Protein AF-0000000084999325 (afdb_homodimer)

Radius of gyration: 23.34 Å; Cα contacts (8 Å, |Δi|>4): 668; chains: 2; bounding box: 47×66×51 Å

Secondary structure (DSSP, 8-state):
-EEEEE-TT-HHHHHHHHHHHHTT--EEEEE--TTTSHHHHHHHHS--SS-EEEETTEEEESHHHHHHHHHTS--SSPSS-SSHHHHHHHHHHHHHIIIIIHHHHHHHHHHHHHH-HHHHHHHHGGG--GGGHHHHTTHHHHHHHHHTTT--HHHHHHHHHHHHHHHHHHHH-SSSSTTS--HHHHHHHHHGGGTB--GGG-TTTTT-B-HHHHT-GGGHHHHHHHHHHHHHTT-----/-EEEEE-TT-HHHHHHHHHHHHTT--EEEEE--TTTSHHHHHHHHS--SS-EEEETTEEEESHHHHHHHHHTS--SSPSS-SSHHHHHHHHHHHHHIIIIIHHHHHHHHHHHHHH-HHHHHHHHGGG--GGGHHHHHTHHHHHHHHHTTT--HHHHHHHHHHHHHHHHHHHH-SSSSTTS--HHHHHHHHHGGGTB--GGG-TTTTT-B-HHHHT-GGGHHHHHHHHHHHHHTT-----

InterPro domains:
  IPR004045 Glutathione S-transferase, N-terminal [PF13417] (4-74)
  IPR004045 Glutathione S-transferase, N-terminal [PS50404] (1-78)
  IPR036249 Thioredoxin-like superfamily [SSF52833] (1-101)
  IPR036282 Glutathione S-transferase, C-terminal domain superfamily [SSF47616] (79-231)
  IPR040079 Glutathione transferase family [SFLDS00019] (2-194)
  IPR050983 Glutathione S-transferase Omega/HSP26 [PTHR43968] (2-96)

Organism: Prochlorococcus marinus (strain NATL2A) (NCBI:txid59920)

Structure (mmCIF, N/CA/C/O backbone):
data_AF-0000000084999325-model_v1
#
loop_
_entity.id
_entity.type
_entity.pdbx_description
1 polymer 'Glutathione S-transferase zeta class'
#
loop_
_atom_site.group_PDB
_atom_site.id
_atom_site.type_symbol
_atom_site.label_atom_id
_atom_site.label_alt_id
_atom_site.label_comp_id
_atom_site.label_asym_id
_atom_site.label_entity_id
_atom_site.label_seq_id
_atom_site.pdbx_PDB_ins_code
_atom_site.Cartn_x
_atom_site.Cartn_y
_atom_site.Cartn_z
_atom_site.occupancy
_atom_site.B_iso_or_equiv
_atom_site.auth_seq_id
_atom_site.auth_comp_id
_atom_site.auth_asym_id
_atom_site.auth_atom_id
_atom_site.pdbx_PDB_model_num
ATOM 1 N N . MET A 1 1 ? -4.566 33.5 -5.879 1 88.25 1 MET A N 1
ATOM 2 C CA . MET A 1 1 ? -4.066 33.125 -4.555 1 88.25 1 MET A CA 1
ATOM 3 C C . MET A 1 1 ? -4.48 31.703 -4.188 1 88.25 1 MET A C 1
ATOM 5 O O . MET A 1 1 ? -5.59 31.266 -4.508 1 88.25 1 MET A O 1
ATOM 9 N N . LEU A 1 2 ? -3.613 30.875 -3.66 1 95.25 2 LEU A N 1
ATOM 10 C CA . LEU A 1 2 ? -3.902 29.5 -3.289 1 95.25 2 LEU A CA 1
ATOM 11 C C . LEU A 1 2 ? -4.738 29.438 -2.014 1 95.25 2 LEU A C 1
ATOM 13 O O . LEU A 1 2 ? -4.453 30.156 -1.049 1 95.25 2 LEU A O 1
ATOM 17 N N . GLU A 1 3 ? -5.828 28.688 -2.127 1 95.56 3 GLU A N 1
ATOM 18 C CA . GLU A 1 3 ? -6.688 28.469 -0.968 1 95.56 3 GLU A CA 1
ATOM 19 C C . GLU A 1 3 ? -6.848 26.969 -0.689 1 95.56 3 GLU A C 1
ATOM 21 O O . GLU A 1 3 ? -7.262 26.219 -1.568 1 95.56 3 GLU A O 1
ATOM 26 N N . LEU A 1 4 ? -6.516 26.578 0.531 1 95.81 4 LEU A N 1
ATOM 27 C CA . LEU A 1 4 ? -6.57 25.172 0.913 1 95.81 4 LEU A CA 1
ATOM 28 C C . LEU A 1 4 ? -7.719 24.922 1.881 1 95.81 4 LEU A C 1
ATOM 30 O O . LEU A 1 4 ? -7.73 25.453 2.992 1 95.81 4 LEU A O 1
ATOM 34 N N . HIS A 1 5 ? -8.734 24.219 1.47 1 93.38 5 HIS A N 1
ATOM 35 C CA . HIS A 1 5 ? -9.766 23.703 2.355 1 93.38 5 HIS A CA 1
ATOM 36 C C . HIS A 1 5 ? -9.312 22.406 3.035 1 93.38 5 HIS A C 1
ATOM 38 O O . HIS A 1 5 ? -8.984 21.438 2.361 1 93.38 5 HIS A O 1
ATOM 44 N N . GLN A 1 6 ? -9.297 22.453 4.383 1 93 6 GLN A N 1
ATOM 45 C CA . GLN A 1 6 ? -8.648 21.359 5.086 1 93 6 GLN A CA 1
ATOM 46 C C . GLN A 1 6 ? -9.297 21.109 6.441 1 93 6 GLN A C 1
ATOM 48 O O . GLN A 1 6 ? -10.125 21.906 6.895 1 93 6 GLN A O 1
ATOM 53 N N . PHE A 1 7 ? -9.039 19.953 6.945 1 90.5 7 PHE A N 1
ATOM 54 C CA . PHE A 1 7 ? -9.164 19.641 8.367 1 90.5 7 PHE A CA 1
ATOM 55 C C . PHE A 1 7 ? -7.789 19.547 9.023 1 90.5 7 PHE A C 1
ATOM 57 O O . PHE A 1 7 ? -6.957 18.734 8.625 1 90.5 7 PHE A O 1
ATOM 64 N N . ARG A 1 8 ? -7.562 20.312 9.992 1 89.69 8 ARG A N 1
ATOM 65 C CA . ARG A 1 8 ? -6.242 20.562 10.57 1 89.69 8 ARG A CA 1
ATOM 66 C C . ARG A 1 8 ? -5.551 19.25 10.938 1 89.69 8 ARG A C 1
ATOM 68 O O . ARG A 1 8 ? -4.336 19.125 10.766 1 89.69 8 ARG A O 1
ATOM 75 N N . HIS A 1 9 ? -6.312 18.297 11.383 1 92.25 9 HIS A N 1
ATOM 76 C CA . HIS A 1 9 ? -5.684 17.109 11.961 1 92.25 9 HIS A CA 1
ATOM 77 C C . HIS A 1 9 ? -5.727 15.938 10.992 1 92.25 9 HIS A C 1
ATOM 79 O O . HIS A 1 9 ? -5.414 14.805 11.367 1 92.25 9 HIS A O 1
ATOM 85 N N . SER A 1 10 ? -6.105 16.219 9.758 1 93.94 10 SER A N 1
ATOM 86 C CA . SER A 1 10 ? -6.043 15.227 8.695 1 93.94 10 SER A CA 1
ATOM 87 C C . SER A 1 10 ? -4.617 15.047 8.188 1 93.94 10 SER A C 1
ATOM 89 O O . SER A 1 10 ? -3.982 16.016 7.75 1 93.94 10 SER A O 1
ATOM 91 N N . PRO A 1 11 ? -4.109 13.812 8.172 1 97.31 11 PRO A N 1
ATOM 92 C CA . PRO A 1 11 ? -2.768 13.57 7.641 1 97.31 11 PRO A CA 1
ATOM 93 C C . PRO A 1 11 ? -2.645 13.945 6.164 1 97.31 11 PRO A C 1
ATOM 95 O O . PRO A 1 11 ? -1.581 14.383 5.723 1 97.31 11 PRO A O 1
ATOM 98 N N . TYR A 1 12 ? -3.713 13.766 5.398 1 97.75 12 TYR A N 1
ATOM 99 C CA . TYR A 1 12 ? -3.691 14.125 3.984 1 97.75 12 TYR A CA 1
ATOM 100 C C . TYR A 1 12 ? -3.568 15.633 3.811 1 97.75 12 TYR A C 1
ATOM 102 O O . TYR A 1 12 ? -2.893 16.109 2.893 1 97.75 12 TYR A O 1
ATOM 110 N N . CYS A 1 13 ? -4.238 16.375 4.648 1 96.69 13 CYS A N 1
ATOM 111 C CA . CYS A 1 13 ? -4.125 17.828 4.621 1 96.69 13 CYS A CA 1
ATOM 112 C C . CYS A 1 13 ? -2.74 18.266 5.07 1 96.69 13 CYS A C 1
ATOM 114 O O . CYS A 1 13 ? -2.168 19.203 4.496 1 96.69 13 CYS A O 1
ATOM 116 N N . LEU A 1 14 ? -2.234 17.594 6.117 1 97.31 14 LEU A N 1
ATOM 117 C CA . LEU A 1 14 ? -0.878 17.891 6.562 1 97.31 14 LEU A CA 1
ATOM 118 C C . LEU A 1 14 ? 0.13 17.641 5.449 1 97.31 14 LEU A C 1
ATOM 120 O O . LEU A 1 14 ? 1.071 18.422 5.27 1 97.31 14 LEU A O 1
ATOM 124 N N . LYS A 1 15 ? -0.04 16.562 4.695 1 98.31 15 LYS A N 1
ATOM 125 C CA . LYS A 1 15 ? 0.802 16.25 3.547 1 98.31 15 LYS A CA 1
ATOM 126 C C . LYS A 1 15 ? 0.862 17.406 2.566 1 98.31 15 LYS A C 1
ATOM 128 O O . LYS A 1 15 ? 1.944 17.797 2.117 1 98.31 15 LYS A O 1
ATOM 133 N N . VAL A 1 16 ? -0.258 18.016 2.273 1 98.12 16 VAL A N 1
ATOM 134 C CA . VAL A 1 16 ? -0.324 19.141 1.337 1 98.12 16 VAL A CA 1
ATOM 135 C C . VAL A 1 16 ? 0.331 20.375 1.955 1 98.12 16 VAL A C 1
ATOM 137 O O . VAL A 1 16 ? 1.076 21.094 1.283 1 98.12 16 VAL A O 1
ATOM 140 N N . ARG A 1 17 ? 0.082 20.609 3.246 1 97.38 17 ARG A N 1
ATOM 141 C CA . ARG A 1 17 ? 0.705 21.75 3.91 1 97.38 17 ARG A CA 1
ATOM 142 C C . ARG A 1 17 ? 2.225 21.641 3.895 1 97.38 17 ARG A C 1
ATOM 144 O O . ARG A 1 17 ? 2.928 22.625 3.689 1 97.38 17 ARG A O 1
ATOM 151 N N . MET A 1 18 ? 2.711 20.453 4.129 1 97.38 18 MET A N 1
ATOM 152 C CA . MET A 1 18 ? 4.156 20.234 4.105 1 97.38 18 MET A CA 1
ATOM 153 C C . MET A 1 18 ? 4.723 20.5 2.715 1 97.38 18 MET A C 1
ATOM 155 O O . MET A 1 18 ? 5.797 21.094 2.58 1 97.38 18 MET A O 1
ATOM 159 N N . ALA A 1 19 ? 4 20.047 1.684 1 97.44 19 ALA A N 1
ATOM 160 C CA . ALA A 1 19 ? 4.441 20.297 0.313 1 97.44 19 ALA A CA 1
ATOM 161 C C . ALA A 1 19 ? 4.457 21.781 -0.004 1 97.44 19 ALA A C 1
ATOM 163 O O . ALA A 1 19 ? 5.398 22.281 -0.621 1 97.44 19 ALA A O 1
ATOM 164 N N . LEU A 1 20 ? 3.389 22.484 0.401 1 96.88 20 LEU A N 1
ATOM 165 C CA . LEU A 1 20 ? 3.311 23.938 0.195 1 96.88 20 LEU A CA 1
ATOM 166 C C . LEU A 1 20 ? 4.465 24.641 0.891 1 96.88 20 LEU A C 1
ATOM 168 O O . LEU A 1 20 ? 5.07 25.547 0.323 1 96.88 20 LEU A O 1
ATOM 172 N N . ALA A 1 21 ? 4.75 24.203 2.086 1 96.31 21 ALA A N 1
ATOM 173 C CA . ALA A 1 21 ? 5.859 24.781 2.846 1 96.31 21 ALA A CA 1
ATOM 174 C C . ALA A 1 21 ? 7.195 24.516 2.154 1 96.31 21 ALA A C 1
ATOM 176 O O . ALA A 1 21 ? 8.039 25.406 2.055 1 96.31 21 ALA A O 1
ATOM 177 N N . ALA A 1 22 ? 7.402 23.297 1.707 1 95.88 22 ALA A N 1
ATOM 178 C CA . ALA A 1 22 ? 8.641 22.938 1.023 1 95.88 22 ALA A CA 1
ATOM 179 C C . ALA A 1 22 ? 8.875 23.812 -0.199 1 95.88 22 ALA A C 1
ATOM 181 O O . ALA A 1 22 ? 10.016 24.172 -0.507 1 95.88 22 ALA A O 1
ATOM 182 N N . LYS A 1 23 ? 7.762 24.172 -0.793 1 94.62 23 LYS A N 1
ATOM 183 C CA . LYS A 1 23 ? 7.855 24.969 -2.018 1 94.62 23 LYS A CA 1
ATOM 184 C C . LYS A 1 23 ? 7.77 26.453 -1.714 1 94.62 23 LYS A C 1
ATOM 186 O O . LYS A 1 23 ? 7.816 27.281 -2.627 1 94.62 23 LYS A O 1
ATOM 191 N N . LYS A 1 24 ? 7.559 26.797 -0.474 1 93.69 24 LYS A N 1
ATOM 192 C CA . LYS A 1 24 ? 7.496 28.188 -0.009 1 93.69 24 LYS A CA 1
ATOM 193 C C . LYS A 1 24 ? 6.379 28.953 -0.708 1 93.69 24 LYS A C 1
ATOM 195 O O . LYS A 1 24 ? 6.578 30.078 -1.154 1 93.69 24 LYS A O 1
ATOM 200 N N . LEU A 1 25 ? 5.289 28.312 -0.856 1 94.31 25 LEU A N 1
ATOM 201 C CA . LEU A 1 25 ? 4.125 28.938 -1.479 1 94.31 25 LEU A CA 1
ATOM 202 C C . LEU A 1 25 ? 3.18 29.484 -0.421 1 94.31 25 LEU A C 1
ATOM 204 O O . LEU A 1 25 ? 2.863 28.812 0.558 1 94.31 25 LEU A O 1
ATOM 208 N N . ALA A 1 26 ? 2.805 30.688 -0.612 1 94.38 26 ALA A N 1
ATOM 209 C CA . ALA A 1 26 ? 1.811 31.281 0.274 1 94.38 26 ALA A CA 1
ATOM 210 C C . ALA A 1 26 ? 0.408 30.781 -0.048 1 94.38 26 ALA A C 1
ATOM 212 O O . ALA A 1 26 ? 0.067 30.578 -1.216 1 94.38 26 ALA A O 1
ATOM 213 N N . TYR A 1 27 ? -0.374 30.578 0.972 1 95.81 27 TYR A N 1
ATOM 214 C CA . TYR A 1 27 ? -1.75 30.141 0.791 1 95.81 27 TYR A CA 1
ATOM 215 C C . TYR A 1 27 ? -2.611 30.516 1.987 1 95.81 27 TYR A C 1
ATOM 217 O O . TYR A 1 27 ? -2.092 30.812 3.068 1 95.81 27 TYR A O 1
ATOM 225 N N . ARG A 1 28 ? -3.891 30.578 1.754 1 95.5 28 ARG A N 1
ATOM 226 C CA . ARG A 1 28 ? -4.867 30.734 2.828 1 95.5 28 ARG A CA 1
ATOM 227 C C . ARG A 1 28 ? -5.559 29.422 3.145 1 95.5 28 ARG A C 1
ATOM 229 O O . ARG A 1 28 ? -5.754 28.578 2.258 1 95.5 28 ARG A O 1
ATOM 236 N N . THR A 1 29 ? -5.945 29.219 4.453 1 93.56 29 THR A N 1
ATOM 237 C CA . THR A 1 29 ? -6.613 27.984 4.855 1 93.56 29 THR A CA 1
ATOM 238 C C . THR A 1 29 ? -8.078 28.25 5.18 1 93.56 29 THR A C 1
ATOM 240 O O . THR A 1 29 ? -8.43 29.312 5.688 1 93.56 29 THR A O 1
ATOM 243 N N . VAL A 1 30 ? -8.883 27.391 4.777 1 90.31 30 VAL A N 1
ATOM 244 C CA . VAL A 1 30 ? -10.266 27.312 5.219 1 90.31 30 VAL A CA 1
ATOM 245 C C . VAL A 1 30 ? -10.492 26 5.965 1 90.31 30 VAL A C 1
ATOM 247 O O . VAL A 1 30 ? -10.438 24.922 5.367 1 90.31 30 VAL A O 1
ATOM 250 N N . GLU A 1 31 ? -10.742 26.094 7.25 1 89.56 31 GLU A N 1
ATOM 251 C CA . GLU A 1 31 ? -10.914 24.906 8.078 1 89.56 31 GLU A CA 1
ATOM 252 C C . GLU A 1 31 ? -12.328 24.344 7.93 1 89.56 31 GLU A C 1
ATOM 254 O O . GLU A 1 31 ? -13.312 25.078 8.039 1 89.56 31 GLU A O 1
ATOM 259 N N . ILE A 1 32 ? -12.32 23.094 7.648 1 83.75 32 ILE A N 1
ATOM 260 C CA . ILE A 1 32 ? -13.586 22.391 7.523 1 83.75 32 ILE A CA 1
ATOM 261 C C . ILE A 1 32 ? -13.633 21.234 8.523 1 83.75 32 ILE A C 1
ATOM 263 O O . ILE A 1 32 ? -12.82 20.312 8.445 1 83.75 32 ILE A O 1
ATOM 267 N N . THR A 1 33 ? -14.539 21.297 9.484 1 76.31 33 THR A N 1
ATOM 268 C CA . THR A 1 33 ? -14.688 20.219 10.453 1 76.31 33 THR A CA 1
ATOM 269 C C . THR A 1 33 ? -15.469 19.062 9.852 1 76.31 33 THR A C 1
ATOM 271 O O . THR A 1 33 ? -16.531 19.266 9.266 1 76.31 33 THR A O 1
ATOM 274 N N . PRO A 1 34 ? -14.859 17.922 10.094 1 71.56 34 PRO A N 1
ATOM 275 C CA . PRO A 1 34 ? -15.57 16.766 9.531 1 71.56 34 PRO A CA 1
ATOM 276 C C . PRO A 1 34 ? -16.984 16.625 10.086 1 71.56 34 PRO A C 1
ATOM 278 O O . PRO A 1 34 ? -17.25 17.016 11.219 1 71.56 34 PRO A O 1
ATOM 281 N N . ALA A 1 35 ? -17.938 15.984 9.344 1 62.38 35 ALA A N 1
ATOM 282 C CA . ALA A 1 35 ? -19.344 15.75 9.633 1 62.38 35 ALA A CA 1
ATOM 283 C C . ALA A 1 35 ? -20.172 17.016 9.422 1 62.38 35 ALA A C 1
ATOM 285 O O . ALA A 1 35 ? -21.188 17 8.727 1 62.38 35 ALA A O 1
ATOM 286 N N . VAL A 1 36 ? -19.75 18.156 10.039 1 56.94 36 VAL A N 1
ATOM 287 C CA . VAL A 1 36 ? -20.516 19.406 9.906 1 56.94 36 VAL A CA 1
ATOM 288 C C . VAL A 1 36 ? -20.172 20.078 8.578 1 56.94 36 VAL A C 1
ATOM 290 O O . VAL A 1 36 ? -21.062 20.516 7.848 1 56.94 36 VAL A O 1
ATOM 293 N N . GLY A 1 37 ? -18.938 20.047 8.234 1 55.09 37 GLY A N 1
ATOM 294 C CA . GLY A 1 37 ? -18.406 20.812 7.113 1 55.09 37 GLY A CA 1
ATOM 295 C C . GLY A 1 37 ? -18.406 20.031 5.812 1 55.09 37 GLY A C 1
ATOM 296 O O . GLY A 1 37 ? -18.219 20.609 4.738 1 55.09 37 GLY A O 1
ATOM 297 N N . GLN A 1 38 ? -18.625 18.75 5.809 1 62.22 38 GLN A N 1
ATOM 298 C CA . GLN A 1 38 ? -18.562 17.922 4.613 1 62.22 38 GLN A CA 1
ATOM 299 C C . GLN A 1 38 ? -19.688 18.266 3.641 1 62.22 38 GLN A C 1
ATOM 301 O O . GLN A 1 38 ? -19.5 18.219 2.424 1 62.22 38 GLN A O 1
ATOM 306 N N . ILE A 1 39 ? -20.734 18.766 4.156 1 65.38 39 ILE A N 1
ATOM 307 C CA . ILE A 1 39 ? -21.828 19.156 3.283 1 65.38 39 ILE A CA 1
ATOM 308 C C . ILE A 1 39 ? -21.438 20.406 2.488 1 65.38 39 ILE A C 1
ATOM 310 O O . ILE A 1 39 ? -21.688 20.484 1.286 1 65.38 39 ILE A O 1
ATOM 314 N N . ASP A 1 40 ? -20.797 21.266 3.139 1 68.81 40 ASP A N 1
ATOM 315 C CA . ASP A 1 40 ? -20.375 22.5 2.488 1 68.81 40 ASP A CA 1
ATOM 316 C C . ASP A 1 40 ? -19.359 22.234 1.387 1 68.81 40 ASP A C 1
ATOM 318 O O . ASP A 1 40 ? -19.469 22.781 0.286 1 68.81 40 ASP A O 1
ATOM 322 N N . ILE A 1 41 ? -18.422 21.391 1.656 1 73.12 41 ILE A N 1
ATOM 323 C CA . ILE A 1 41 ? -17.391 21.078 0.681 1 73.12 41 ILE A CA 1
ATOM 324 C C . ILE A 1 41 ? -18 20.312 -0.498 1 73.12 41 ILE A C 1
ATOM 326 O O . ILE A 1 41 ? -17.641 20.562 -1.652 1 73.12 41 ILE A O 1
ATOM 330 N N . PHE A 1 42 ? -18.875 19.453 -0.078 1 73.94 42 PHE A N 1
ATOM 331 C CA . PHE A 1 42 ? -19.531 18.703 -1.138 1 73.94 42 PHE A CA 1
ATOM 332 C C . PHE A 1 42 ? -20.281 19.641 -2.076 1 73.94 42 PHE A C 1
ATOM 334 O O . PHE A 1 42 ? -20.25 19.469 -3.297 1 73.94 42 PHE A O 1
ATOM 341 N N . GLN A 1 43 ? -20.922 20.594 -1.551 1 72.94 43 GLN A N 1
ATOM 342 C CA . GLN A 1 43 ? -21.703 21.531 -2.352 1 72.94 43 GLN A CA 1
ATOM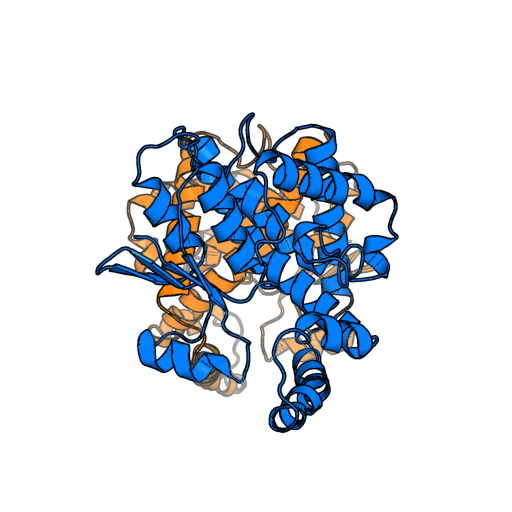 343 C C . GLN A 1 43 ? -20.797 22.391 -3.23 1 72.94 43 GLN A C 1
ATOM 345 O O . GLN A 1 43 ? -21.141 22.703 -4.371 1 72.94 43 GLN A O 1
ATOM 350 N N . LYS A 1 44 ? -19.703 22.594 -2.732 1 74 44 LYS A N 1
ATOM 351 C CA . LYS A 1 44 ? -18.781 23.484 -3.438 1 74 44 LYS A CA 1
ATOM 352 C C . LYS A 1 44 ? -17.969 22.719 -4.48 1 74 44 LYS A C 1
ATOM 354 O O . LYS A 1 44 ? -17.672 23.25 -5.551 1 74 44 LYS A O 1
ATOM 359 N N . THR A 1 45 ? -17.688 21.484 -4.168 1 75.12 45 THR A N 1
ATOM 360 C CA . THR A 1 45 ? -16.688 20.828 -5.012 1 75.12 45 THR A CA 1
ATOM 361 C C . THR A 1 45 ? -17.219 19.5 -5.551 1 75.12 45 THR A C 1
ATOM 363 O O . THR A 1 45 ? -16.656 18.938 -6.496 1 75.12 45 THR A O 1
ATOM 366 N N . GLY A 1 46 ? -18.297 19.125 -4.973 1 74.75 46 GLY A N 1
ATOM 367 C CA . GLY A 1 46 ? -18.812 17.812 -5.332 1 74.75 46 GLY A CA 1
ATOM 368 C C . GLY A 1 46 ? -18.047 16.672 -4.695 1 74.75 46 GLY A C 1
ATOM 369 O O . GLY A 1 46 ? -18.344 15.5 -4.945 1 74.75 46 GLY A O 1
ATOM 370 N N . GLN A 1 47 ? -17.047 17.109 -4.035 1 76.5 47 GLN A N 1
ATOM 371 C CA . GLN A 1 47 ? -16.25 16.078 -3.377 1 76.5 47 GLN A CA 1
ATOM 372 C C . GLN A 1 47 ? -16.469 16.094 -1.867 1 76.5 47 GLN A C 1
ATOM 374 O O . GLN A 1 47 ? -16.75 17.141 -1.288 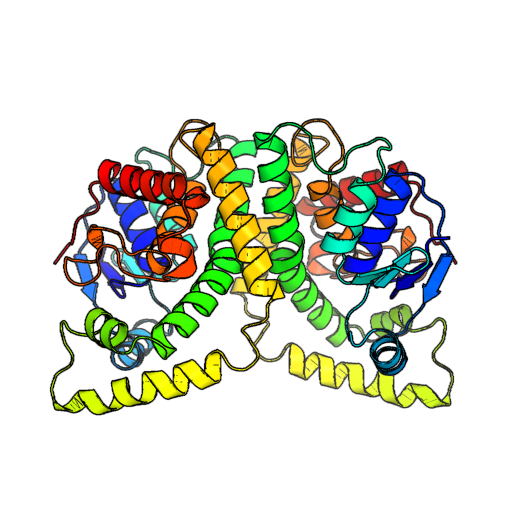1 76.5 47 GLN A O 1
ATOM 379 N N . LYS A 1 48 ? -16.312 14.906 -1.325 1 75.38 48 LYS A N 1
ATOM 380 C CA . LYS A 1 48 ? -16.594 14.797 0.104 1 75.38 48 LYS A CA 1
ATOM 381 C C . LYS A 1 48 ? -15.297 14.742 0.911 1 75.38 48 LYS A C 1
ATOM 383 O O . LYS A 1 48 ? -15.305 14.938 2.129 1 75.38 48 LYS A O 1
ATOM 388 N N . LYS A 1 49 ? -14.234 14.609 0.213 1 86.38 49 LYS A N 1
ATOM 389 C CA . LYS A 1 49 ? -13 14.359 0.954 1 86.38 49 LYS A CA 1
ATOM 390 C C . LYS A 1 49 ? -12.086 15.586 0.916 1 86.38 49 LYS A C 1
ATOM 392 O O . LYS A 1 49 ? -12.141 16.375 -0.029 1 86.38 49 LYS A O 1
ATOM 397 N N . LEU A 1 50 ? -11.406 15.922 1.986 1 91.19 50 LEU A N 1
ATOM 398 C CA . LEU A 1 50 ? -10.352 16.922 2.098 1 91.19 50 LEU A CA 1
ATOM 399 C C . LEU A 1 50 ? -8.977 16.281 1.962 1 91.19 50 LEU A C 1
ATOM 401 O O . LEU A 1 50 ? -8.812 15.086 2.223 1 91.19 50 LEU A O 1
ATOM 405 N N . PRO A 1 51 ? -8.039 17 1.441 1 95.38 51 PRO A N 1
ATOM 406 C CA . PRO A 1 51 ? -7.949 18.438 1.142 1 95.38 51 PRO A CA 1
ATOM 407 C C . PRO A 1 51 ? -8.492 18.781 -0.243 1 95.38 51 PRO A C 1
ATOM 409 O O . PRO A 1 51 ? -8.562 17.922 -1.118 1 95.38 51 PRO A O 1
ATOM 412 N N . VAL A 1 52 ? -8.867 20.031 -0.425 1 94.62 52 VAL A N 1
ATOM 413 C CA . VAL A 1 52 ? -9.18 20.641 -1.707 1 94.62 52 VAL A CA 1
ATOM 414 C C . VAL A 1 52 ? -8.398 21.953 -1.859 1 94.62 52 VAL A C 1
ATOM 416 O O . VAL A 1 52 ? -8.398 22.781 -0.954 1 94.62 52 VAL A O 1
ATOM 419 N N . LEU A 1 53 ? -7.727 22.125 -2.941 1 96.31 53 LEU A N 1
ATOM 420 C CA . LEU A 1 53 ? -6.965 23.344 -3.225 1 96.31 53 LEU A CA 1
ATOM 421 C C . LEU A 1 53 ? -7.637 24.156 -4.32 1 96.31 53 LEU A C 1
ATOM 423 O O . LEU A 1 53 ? -7.984 23.625 -5.379 1 96.31 53 LEU A O 1
ATOM 427 N N . PHE A 1 54 ? -7.883 25.359 -4.023 1 94.56 54 PHE A N 1
ATOM 428 C CA . PHE A 1 54 ? -8.328 26.328 -5.02 1 94.56 54 PHE A CA 1
ATOM 429 C C . PHE A 1 54 ? -7.164 27.156 -5.527 1 94.56 54 PHE A C 1
ATOM 431 O O . PHE A 1 54 ? -6.484 27.828 -4.746 1 94.56 54 PHE A O 1
ATOM 438 N N . ASP A 1 55 ? -6.848 27.047 -6.73 1 95.56 55 ASP A N 1
ATOM 439 C CA . ASP A 1 55 ? -5.867 27.875 -7.43 1 95.56 55 ASP A CA 1
ATOM 440 C C . ASP A 1 55 ? -6.539 28.734 -8.492 1 95.56 55 ASP A C 1
ATOM 442 O O . ASP A 1 55 ? -6.621 28.344 -9.664 1 95.56 55 ASP A O 1
ATOM 446 N N . ASN A 1 56 ? -6.934 29.922 -8.078 1 92.56 56 ASN A N 1
ATOM 447 C CA . ASN A 1 56 ? -7.758 30.766 -8.938 1 92.56 56 ASN A CA 1
ATOM 448 C C . ASN A 1 56 ? -8.984 30.016 -9.445 1 92.56 56 ASN A C 1
ATOM 450 O O . ASN A 1 56 ? -9.82 29.562 -8.648 1 92.56 56 ASN A O 1
ATOM 454 N N . GLU A 1 57 ? -9.039 29.703 -10.688 1 91.19 57 GLU A N 1
ATOM 455 C CA . GLU A 1 57 ? -10.234 29.078 -11.242 1 91.19 57 GLU A CA 1
ATOM 456 C C . GLU A 1 57 ? -10.109 27.547 -11.242 1 91.19 57 GLU A C 1
ATOM 458 O O . GLU A 1 57 ? -11.078 26.844 -11.516 1 91.19 57 GLU A O 1
ATOM 463 N N . THR A 1 58 ? -9.07 27.078 -10.805 1 92.94 58 THR A N 1
ATOM 464 C CA . THR A 1 58 ? -8.836 25.641 -10.828 1 92.94 58 THR A CA 1
ATOM 465 C C . THR A 1 58 ? -9.07 25.031 -9.445 1 92.94 58 THR A C 1
ATOM 467 O O . THR A 1 58 ? -8.594 25.578 -8.438 1 92.94 58 THR A O 1
ATOM 470 N N . ILE A 1 59 ? -9.852 23.953 -9.398 1 93.5 59 ILE A N 1
ATOM 471 C CA . ILE A 1 59 ? -10.117 23.203 -8.172 1 93.5 59 ILE A CA 1
ATOM 472 C C . ILE A 1 59 ? -9.469 21.828 -8.25 1 93.5 59 ILE A C 1
ATOM 474 O O . ILE A 1 59 ? -9.711 21.078 -9.195 1 93.5 59 ILE A O 1
ATOM 478 N N . ILE A 1 60 ? -8.641 21.531 -7.328 1 94.88 60 ILE A N 1
ATOM 479 C CA . ILE A 1 60 ? -7.941 20.266 -7.332 1 94.88 60 ILE A CA 1
ATOM 480 C C . ILE A 1 60 ? -8.242 19.5 -6.043 1 94.88 60 ILE A C 1
ATOM 482 O O . ILE A 1 60 ? -8.078 20.047 -4.945 1 94.88 60 ILE A O 1
ATOM 486 N N . HIS A 1 61 ? -8.641 18.25 -6.234 1 92.19 61 HIS A N 1
ATOM 487 C CA . HIS A 1 61 ? -8.938 17.391 -5.098 1 92.19 61 HIS A CA 1
ATOM 488 C C . HIS A 1 61 ? -7.867 16.328 -4.91 1 92.19 61 HIS A C 1
ATOM 490 O O . HIS A 1 61 ? -7.105 16.031 -5.84 1 92.19 61 HIS A O 1
ATOM 496 N N . ASP A 1 62 ? -7.758 15.805 -3.707 1 93.25 62 ASP A N 1
ATOM 497 C CA . ASP A 1 62 ? -6.84 14.711 -3.408 1 93.25 62 ASP A CA 1
ATOM 498 C C . ASP A 1 62 ? -5.426 15.234 -3.164 1 93.25 62 ASP A C 1
ATOM 500 O O . ASP A 1 62 ? -4.898 16.016 -3.957 1 93.25 62 ASP A O 1
ATOM 504 N N . SER A 1 63 ? -4.852 14.797 -2.105 1 97.75 63 SER A N 1
ATOM 505 C CA . SER A 1 63 ? -3.551 15.305 -1.675 1 97.75 63 SER A CA 1
ATOM 506 C C . SER A 1 63 ? -2.486 15.07 -2.742 1 97.75 63 SER A C 1
ATOM 508 O O . SER A 1 63 ? -1.681 15.961 -3.023 1 97.75 63 SER A O 1
ATOM 510 N N . SER A 1 64 ? -2.477 13.898 -3.414 1 97.44 64 SER A N 1
ATOM 511 C CA . SER A 1 64 ? -1.469 13.578 -4.422 1 97.44 64 SER A CA 1
ATOM 512 C C . SER A 1 64 ? -1.639 14.445 -5.668 1 97.44 64 SER A C 1
ATOM 514 O O . SER A 1 64 ? -0.657 14.938 -6.227 1 97.44 64 SER A O 1
ATOM 516 N N . SER A 1 65 ? -2.902 14.617 -6.121 1 96.06 65 SER A N 1
ATOM 517 C CA . SER A 1 65 ? -3.18 15.453 -7.281 1 96.06 65 SER A CA 1
ATOM 518 C C . SER A 1 65 ? -2.783 16.906 -7.023 1 96.06 65 SER A C 1
ATOM 520 O O . SER A 1 65 ? -2.254 17.578 -7.91 1 96.06 65 SER A O 1
ATOM 522 N N . ILE A 1 66 ? -3.047 17.375 -5.801 1 97.56 66 ILE A N 1
ATOM 523 C CA . ILE A 1 66 ? -2.688 18.734 -5.418 1 97.56 66 ILE A CA 1
ATOM 524 C C . ILE A 1 66 ? -1.176 18.906 -5.516 1 97.56 66 ILE A C 1
ATOM 526 O O . ILE A 1 66 ? -0.697 19.891 -6.102 1 97.56 66 ILE A O 1
ATOM 530 N N . ILE A 1 67 ? -0.41 17.984 -5.027 1 97.94 67 ILE A N 1
ATOM 531 C CA . ILE A 1 67 ? 1.044 18.109 -5.004 1 97.94 67 ILE A CA 1
ATOM 532 C C . ILE A 1 67 ? 1.592 18.031 -6.426 1 97.94 67 ILE A C 1
ATOM 534 O O . ILE A 1 67 ? 2.531 18.75 -6.781 1 97.94 67 ILE A O 1
ATOM 538 N N . ARG A 1 68 ? 0.992 17.156 -7.246 1 96.25 68 ARG A N 1
ATOM 539 C CA . ARG A 1 68 ? 1.404 17.109 -8.648 1 96.25 68 ARG A CA 1
ATOM 540 C C . ARG A 1 68 ? 1.142 18.453 -9.336 1 96.25 68 ARG A C 1
ATOM 542 O O . ARG A 1 68 ? 1.935 18.891 -10.164 1 96.25 68 ARG A O 1
ATOM 549 N N . HIS A 1 69 ? 0.005 19.047 -8.992 1 96.5 69 HIS A N 1
ATOM 550 C CA . HIS A 1 69 ? -0.309 20.375 -9.508 1 96.5 69 HIS A CA 1
ATOM 551 C C . HIS A 1 69 ? 0.735 21.391 -9.07 1 96.5 69 HIS A C 1
ATOM 553 O O . HIS A 1 69 ? 1.201 22.203 -9.883 1 96.5 69 HIS A O 1
ATOM 559 N N . LEU A 1 70 ? 1.174 21.359 -7.82 1 96.44 70 LEU A N 1
ATOM 560 C CA . LEU A 1 70 ? 2.156 22.281 -7.277 1 96.44 70 LEU A CA 1
ATOM 561 C C . LEU A 1 70 ? 3.525 22.062 -7.91 1 96.44 70 LEU A C 1
ATOM 563 O O . LEU A 1 70 ? 4.312 23 -8.047 1 96.44 70 LEU A O 1
ATOM 567 N N . GLU A 1 71 ? 3.799 20.797 -8.344 1 95.5 71 GLU A N 1
ATOM 568 C CA . GLU A 1 71 ? 5.082 20.453 -8.953 1 95.5 71 GLU A CA 1
ATOM 569 C C . GLU A 1 71 ? 5.238 21.109 -10.32 1 95.5 71 GLU A C 1
ATOM 571 O O . GLU A 1 71 ? 6.352 21.219 -10.844 1 95.5 71 GLU A O 1
ATOM 576 N N . LYS A 1 72 ? 4.125 21.484 -10.891 1 92.38 72 LYS A N 1
ATOM 577 C CA . LYS A 1 72 ? 4.191 22.188 -12.172 1 92.38 72 LYS A CA 1
ATOM 578 C C . LYS A 1 72 ? 4.824 23.562 -12.016 1 92.38 72 LYS A C 1
ATOM 580 O O . LYS A 1 72 ? 5.305 24.156 -12.984 1 92.38 72 LYS A O 1
ATOM 585 N N . ILE A 1 73 ? 4.672 24.062 -10.781 1 85.5 73 ILE A N 1
ATOM 586 C CA . ILE A 1 73 ? 5.363 25.312 -10.469 1 85.5 73 ILE A CA 1
ATOM 587 C C . ILE A 1 73 ? 6.852 25.047 -10.273 1 85.5 73 ILE A C 1
ATOM 589 O O . ILE A 1 73 ? 7.238 24.281 -9.383 1 85.5 73 ILE A O 1
ATOM 593 N N . GLU A 1 74 ? 7.684 25.453 -11.164 1 82.44 74 GLU A N 1
ATOM 594 C CA . GLU A 1 74 ? 9.102 25.109 -11.203 1 82.44 74 GLU A CA 1
ATOM 595 C C . GLU A 1 74 ? 9.875 25.859 -10.117 1 82.44 74 GLU A C 1
ATOM 597 O O . GLU A 1 74 ? 10.586 26.812 -10.406 1 82.44 74 GLU A O 1
ATOM 602 N N . ILE A 1 75 ? 9.672 25.469 -8.867 1 83.12 75 ILE A N 1
ATOM 603 C CA . ILE A 1 75 ? 10.406 25.969 -7.711 1 83.12 75 ILE A CA 1
ATOM 604 C C . ILE A 1 75 ? 11.047 24.797 -6.969 1 83.12 75 ILE A C 1
ATOM 606 O O . ILE A 1 75 ? 10.453 23.719 -6.867 1 83.12 75 ILE A O 1
ATOM 610 N N . GLU A 1 76 ? 12.219 24.953 -6.57 1 84 76 GLU A N 1
ATOM 611 C CA . GLU A 1 76 ? 12.906 23.938 -5.777 1 84 76 GLU A CA 1
ATOM 612 C C . GLU A 1 76 ? 12.406 23.938 -4.336 1 84 76 GLU A C 1
ATOM 614 O O . GLU A 1 76 ? 11.938 24.953 -3.834 1 84 76 GLU A O 1
ATOM 619 N N . PRO A 1 77 ? 12.492 22.75 -3.811 1 89 77 PRO A N 1
ATOM 620 C CA . PRO A 1 77 ? 12.914 21.438 -4.309 1 89 77 PRO A CA 1
ATOM 621 C C . PRO A 1 77 ? 11.812 20.719 -5.094 1 89 77 PRO A C 1
ATOM 623 O O . PRO A 1 77 ? 10.625 20.969 -4.867 1 89 77 PRO A O 1
ATOM 626 N N . LYS A 1 78 ? 12.266 19.906 -6.016 1 94.5 78 LYS A N 1
ATOM 627 C CA . LYS A 1 78 ? 11.336 18.969 -6.641 1 94.5 78 LYS A CA 1
ATOM 628 C C . LYS A 1 78 ? 10.984 17.828 -5.695 1 94.5 78 LYS A C 1
ATOM 630 O O . LYS A 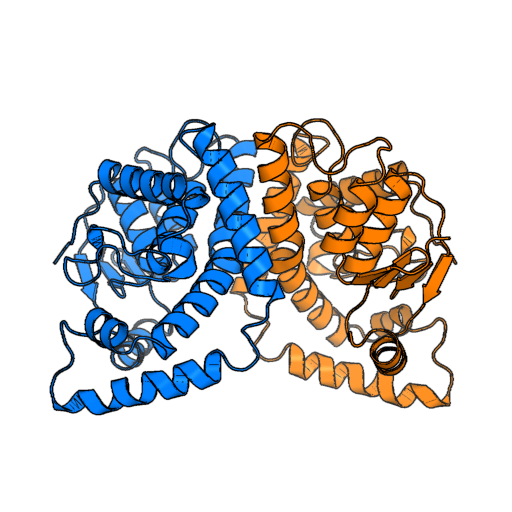1 78 ? 11.867 17.109 -5.211 1 94.5 78 LYS A O 1
ATOM 635 N N . LEU A 1 79 ? 9.766 17.703 -5.43 1 97.38 79 LEU A N 1
ATOM 636 C CA . LEU A 1 79 ? 9.32 16.672 -4.508 1 97.38 79 LEU A CA 1
ATOM 637 C C . LEU A 1 79 ? 9.242 15.32 -5.203 1 97.38 79 LEU A C 1
ATOM 639 O O . LEU A 1 79 ? 9.18 14.273 -4.547 1 97.38 79 LEU A O 1
ATOM 643 N N . ILE A 1 80 ? 9.156 15.359 -6.504 1 97.19 80 ILE A N 1
ATOM 644 C CA . ILE A 1 80 ? 9.344 14.188 -7.352 1 97.19 80 ILE A CA 1
ATOM 645 C C . ILE A 1 80 ? 10.656 14.312 -8.125 1 97.19 80 ILE A C 1
ATOM 647 O O . ILE A 1 80 ? 10.789 15.18 -8.992 1 97.19 80 ILE A O 1
ATOM 651 N N . PRO A 1 81 ? 11.586 13.469 -7.828 1 96.19 81 PRO A N 1
ATOM 652 C CA . PRO A 1 81 ? 12.906 13.57 -8.453 1 96.19 81 PRO A CA 1
ATOM 653 C C . PRO A 1 81 ? 12.844 13.523 -9.977 1 96.19 81 PRO A C 1
ATOM 655 O O . PRO A 1 81 ? 11.898 12.969 -10.547 1 96.19 81 PRO A O 1
ATOM 658 N N . GLU A 1 82 ? 13.859 14.031 -10.633 1 92.88 82 GLU A N 1
ATOM 659 C CA . GLU A 1 82 ? 13.922 14.07 -12.086 1 92.88 82 GLU A CA 1
ATOM 660 C C . GLU A 1 82 ? 14.297 12.711 -12.664 1 92.88 82 GLU A C 1
ATOM 662 O O . GLU A 1 82 ? 13.812 12.32 -13.727 1 92.88 82 GLU A O 1
ATOM 667 N N . GLY A 1 83 ? 15.195 12 -11.953 1 94.5 83 GLY A N 1
ATOM 668 C CA . GLY A 1 83 ? 15.57 10.672 -12.422 1 94.5 83 GLY A CA 1
ATOM 669 C C . GLY A 1 83 ? 14.43 9.672 -12.367 1 94.5 83 GLY A C 1
ATOM 670 O O . GLY A 1 83 ? 13.742 9.562 -11.344 1 94.5 83 GLY A O 1
ATOM 671 N N . LEU A 1 84 ? 14.211 8.977 -13.422 1 94.19 84 LEU A N 1
ATOM 672 C CA . LEU A 1 84 ? 13.078 8.078 -13.594 1 94.19 84 LEU A CA 1
ATOM 673 C C . LEU A 1 84 ? 13.039 7.035 -12.484 1 94.19 84 LEU A C 1
ATOM 675 O O . LEU A 1 84 ? 11.969 6.715 -11.961 1 94.19 84 LEU A O 1
ATOM 679 N N . LYS A 1 85 ? 14.211 6.543 -12.117 1 95.56 85 LYS A N 1
ATOM 680 C CA . LYS A 1 85 ? 14.273 5.504 -11.094 1 95.56 85 LYS A CA 1
ATOM 681 C C . LYS A 1 85 ? 13.789 6.035 -9.742 1 95.56 85 LYS A C 1
ATOM 683 O O . LYS A 1 85 ? 12.852 5.496 -9.156 1 95.56 85 LYS A O 1
ATOM 688 N N . GLU A 1 86 ? 14.383 7.137 -9.305 1 96.25 86 GLU A N 1
ATOM 689 C CA . GLU A 1 86 ? 14.016 7.707 -8.016 1 96.25 86 GLU A CA 1
ATOM 690 C C . GLU A 1 86 ? 12.578 8.227 -8.023 1 96.25 86 GLU A C 1
ATOM 692 O O . GLU A 1 86 ? 11.867 8.117 -7.023 1 96.25 86 GLU A O 1
ATOM 697 N N . ALA A 1 87 ? 12.211 8.766 -9.195 1 97.19 87 ALA A N 1
ATOM 698 C CA . ALA A 1 87 ? 10.836 9.258 -9.32 1 97.19 87 ALA A CA 1
ATOM 699 C C . ALA A 1 87 ? 9.836 8.125 -9.141 1 97.19 87 ALA A C 1
ATOM 701 O O . ALA A 1 87 ? 8.828 8.281 -8.445 1 97.19 87 ALA A O 1
ATOM 702 N N . SER A 1 88 ? 10.094 6.98 -9.75 1 97.81 88 SER A N 1
ATOM 703 C CA . SER A 1 88 ? 9.219 5.816 -9.641 1 97.81 88 SER A CA 1
ATOM 704 C C . SER A 1 88 ? 9.195 5.27 -8.219 1 97.81 88 SER A C 1
ATOM 706 O O . SER A 1 88 ? 8.133 4.941 -7.691 1 97.81 88 SER A O 1
ATOM 708 N N . GLN A 1 89 ? 10.352 5.27 -7.594 1 97.38 89 GLN A N 1
ATOM 709 C CA . GLN A 1 89 ? 10.445 4.758 -6.23 1 97.38 89 GLN A CA 1
ATOM 710 C C . GLN A 1 89 ? 9.672 5.637 -5.258 1 97.38 89 GLN A C 1
ATOM 712 O O . GLN A 1 89 ? 8.914 5.129 -4.422 1 97.38 89 GLN A O 1
ATOM 717 N N . VAL A 1 90 ? 9.797 6.965 -5.363 1 98.31 90 VAL A N 1
ATOM 718 C CA . VAL A 1 90 ? 9.156 7.871 -4.422 1 98.31 90 VAL A CA 1
ATOM 719 C C . VAL A 1 90 ? 7.641 7.797 -4.59 1 98.31 90 VAL A C 1
ATOM 721 O O . VAL A 1 90 ? 6.895 7.883 -3.611 1 98.31 90 VAL A O 1
ATOM 724 N N . GLN A 1 91 ? 7.203 7.594 -5.84 1 98.5 91 GLN A N 1
ATOM 725 C CA . GLN A 1 91 ? 5.766 7.566 -6.094 1 98.5 91 GLN A CA 1
ATOM 726 C C . GLN A 1 91 ? 5.145 6.266 -5.594 1 98.5 91 GLN A C 1
ATOM 728 O O . GLN A 1 91 ? 3.998 6.254 -5.137 1 98.5 91 GLN A O 1
ATOM 733 N N . ILE A 1 92 ? 5.895 5.176 -5.637 1 98.56 92 ILE A N 1
ATOM 734 C CA . ILE A 1 92 ? 5.41 3.91 -5.098 1 98.56 92 ILE A CA 1
ATOM 735 C C . ILE A 1 92 ? 5.309 4.004 -3.576 1 98.56 92 ILE A C 1
ATOM 737 O O . ILE A 1 92 ? 4.305 3.59 -2.99 1 98.56 92 ILE A O 1
ATOM 741 N N . ILE A 1 93 ? 6.293 4.625 -2.92 1 98.75 93 ILE A N 1
ATOM 742 C CA . ILE A 1 93 ? 6.281 4.773 -1.47 1 98.75 93 ILE A CA 1
ATOM 743 C C . ILE A 1 93 ? 5.164 5.73 -1.058 1 98.75 93 ILE A C 1
ATOM 745 O O . ILE A 1 93 ? 4.492 5.508 -0.047 1 98.75 93 ILE A O 1
ATOM 749 N N . GLU A 1 94 ? 4.984 6.773 -1.855 1 98.75 94 GLU A N 1
ATOM 750 C CA . GLU A 1 94 ? 3.871 7.68 -1.598 1 98.75 94 GLU A CA 1
ATOM 751 C C . GLU A 1 94 ? 2.537 6.938 -1.629 1 98.75 94 GLU A C 1
ATOM 753 O O . GLU A 1 94 ? 1.706 7.109 -0.735 1 98.75 94 GLU A O 1
ATOM 758 N N . ASN A 1 95 ? 2.359 6.188 -2.689 1 98.69 95 ASN A N 1
ATOM 759 C CA . ASN A 1 95 ? 1.108 5.449 -2.826 1 98.69 95 ASN A CA 1
ATOM 760 C C . ASN A 1 95 ? 0.908 4.469 -1.674 1 98.69 95 ASN A C 1
ATOM 762 O O . ASN A 1 95 ? -0.198 4.344 -1.145 1 98.69 95 ASN A O 1
ATOM 766 N N . TRP A 1 96 ? 1.958 3.783 -1.319 1 98.75 96 TRP A N 1
ATOM 767 C CA . TRP A 1 96 ? 1.93 2.875 -0.177 1 98.75 96 TRP A CA 1
ATOM 768 C C . TRP A 1 96 ? 1.532 3.615 1.096 1 98.75 96 TRP A C 1
ATOM 770 O O . TRP A 1 96 ? 0.671 3.152 1.848 1 98.75 96 TRP A O 1
ATOM 780 N N . ALA A 1 97 ? 2.148 4.762 1.33 1 98.81 97 ALA A N 1
ATOM 781 C CA . ALA A 1 97 ? 1.889 5.555 2.529 1 98.81 97 ALA A CA 1
ATOM 782 C C . ALA A 1 97 ? 0.44 6.031 2.566 1 98.81 97 ALA A C 1
ATOM 784 O O . ALA A 1 97 ? -0.229 5.93 3.598 1 98.81 97 ALA A O 1
ATOM 785 N N . ASP A 1 98 ? -0.093 6.453 1.429 1 98.44 98 ASP A N 1
ATOM 786 C CA . ASP A 1 98 ? -1.411 7.074 1.337 1 98.44 98 ASP A CA 1
ATOM 787 C C . ASP A 1 98 ? -2.518 6.023 1.358 1 98.44 98 ASP A C 1
ATOM 789 O O . ASP A 1 98 ? -3.699 6.359 1.458 1 98.44 98 ASP A O 1
ATOM 793 N N . THR A 1 99 ? -2.113 4.723 1.23 1 97.38 99 THR A N 1
ATOM 794 C CA . THR A 1 99 ? -3.135 3.684 1.174 1 97.38 99 THR A CA 1
ATOM 795 C C . THR A 1 99 ? -2.969 2.699 2.326 1 97.38 99 THR A C 1
ATOM 797 O O . THR A 1 99 ? -3.572 2.869 3.389 1 97.38 99 THR A O 1
ATOM 800 N N . THR A 1 100 ? -1.914 1.918 2.246 1 97.31 100 THR A N 1
ATOM 801 C CA . THR A 1 100 ? -1.729 0.846 3.219 1 97.31 100 THR A CA 1
ATOM 802 C C . THR A 1 100 ? -1.376 1.415 4.59 1 97.31 100 THR A C 1
ATOM 804 O O . THR A 1 100 ? -2.043 1.115 5.582 1 97.31 100 THR A O 1
ATOM 807 N N . LEU A 1 101 ? -0.352 2.223 4.648 1 98.44 101 LEU A N 1
ATOM 808 C CA . LEU A 1 101 ? 0.081 2.787 5.922 1 98.44 101 LEU A CA 1
ATOM 809 C C . LEU A 1 101 ? -1.02 3.643 6.539 1 98.44 101 LEU A C 1
ATOM 811 O O . LEU A 1 101 ? -1.322 3.506 7.727 1 98.44 101 LEU A O 1
ATOM 815 N N . ALA A 1 102 ? -1.618 4.465 5.711 1 97.75 102 ALA A N 1
ATOM 816 C CA . ALA A 1 102 ? -2.678 5.363 6.164 1 97.75 102 ALA A CA 1
ATOM 817 C C . ALA A 1 102 ? -3.844 4.578 6.758 1 97.75 102 ALA A C 1
ATOM 819 O O . ALA A 1 102 ? -4.332 4.902 7.844 1 97.75 102 ALA A O 1
ATOM 820 N N . LYS A 1 103 ? -4.285 3.566 6.051 1 94.75 103 LYS A N 1
ATOM 821 C CA . LYS A 1 103 ? -5.418 2.766 6.5 1 94.75 103 LYS A CA 1
ATOM 822 C C . LYS A 1 103 ? -5.125 2.096 7.84 1 94.75 103 LYS A C 1
ATOM 824 O O . LYS A 1 103 ? -5.953 2.123 8.75 1 94.75 103 LYS A O 1
ATOM 829 N N . SER A 1 104 ? -3.986 1.476 7.926 1 95.88 104 SER A N 1
ATOM 830 C CA . SER A 1 104 ? -3.621 0.781 9.156 1 95.88 104 SER A CA 1
ATOM 831 C C . SER A 1 104 ? -3.535 1.747 10.328 1 95.88 104 SER A C 1
ATOM 833 O O . SER A 1 104 ? -4.016 1.445 11.422 1 95.88 104 SER A O 1
ATOM 835 N N . ILE A 1 105 ? -2.965 2.895 10.109 1 96.88 105 ILE A N 1
ATOM 836 C CA . ILE A 1 105 ? -2.814 3.887 11.172 1 96.88 105 ILE A CA 1
ATOM 837 C C . ILE A 1 105 ? -4.188 4.434 11.562 1 96.88 105 ILE A C 1
ATOM 839 O O . ILE A 1 105 ? -4.465 4.637 12.742 1 96.88 105 ILE A O 1
ATOM 843 N N . LYS A 1 106 ? -4.996 4.695 10.586 1 93.56 106 LYS A N 1
ATOM 844 C CA . LYS A 1 106 ? -6.348 5.172 10.875 1 93.56 106 LYS A CA 1
ATOM 845 C C . LYS A 1 106 ? -7.094 4.191 11.773 1 93.56 106 LYS A C 1
ATOM 847 O O . LYS A 1 106 ? -7.777 4.602 12.719 1 93.56 106 LYS A O 1
ATOM 852 N N . ILE A 1 107 ? -6.988 2.928 11.484 1 91.19 107 ILE A N 1
ATOM 853 C CA . ILE A 1 107 ? -7.695 1.893 12.234 1 91.19 107 ILE A CA 1
ATOM 854 C C . ILE A 1 107 ? -7.223 1.897 13.68 1 91.19 107 ILE A C 1
ATOM 856 O O . ILE A 1 107 ? -8.039 1.898 14.609 1 91.19 107 ILE A O 1
ATOM 860 N N . VAL A 1 108 ? -5.918 1.902 13.875 1 92.5 108 VAL A N 1
ATOM 861 C CA . VAL A 1 108 ? -5.414 1.865 15.242 1 92.5 108 VAL A CA 1
ATOM 862 C C . VAL A 1 108 ? -5.738 3.178 15.953 1 92.5 108 VAL A C 1
ATOM 864 O O . VAL A 1 108 ? -5.977 3.197 17.156 1 92.5 108 VAL A O 1
ATOM 867 N N . PHE A 1 109 ? -5.793 4.242 15.195 1 93 109 PHE A N 1
ATOM 868 C CA . PHE A 1 109 ? -6.148 5.535 15.773 1 93 109 PHE A CA 1
ATOM 869 C C . PHE A 1 109 ? -7.605 5.547 16.219 1 93 109 PHE A C 1
ATOM 871 O O . PHE A 1 109 ? -7.922 6.027 17.312 1 93 109 PHE A O 1
ATOM 878 N N . LEU A 1 110 ? -8.469 5.039 15.398 1 88.81 110 LEU A N 1
ATOM 879 C CA . LEU A 1 110 ? -9.875 4.949 15.758 1 88.81 110 LEU A CA 1
ATOM 880 C C . LEU A 1 110 ? -10.07 4.078 17 1 88.81 110 LEU A C 1
ATOM 882 O O . LEU A 1 110 ? -10.922 4.371 17.844 1 88.81 110 LEU A O 1
ATOM 886 N N . GLU A 1 111 ? -9.305 3.045 17.016 1 88 111 GLU A N 1
ATOM 887 C CA . GLU A 1 111 ? -9.344 2.219 18.219 1 88 111 GLU A CA 1
ATOM 888 C C . GLU A 1 111 ? -8.914 3.016 19.453 1 88 111 GLU A C 1
ATOM 890 O O . GLU A 1 111 ? -9.531 2.902 20.516 1 88 111 GLU A O 1
ATOM 895 N N . GLU A 1 112 ? -7.879 3.777 19.312 1 89.56 112 GLU A N 1
ATOM 896 C CA . GLU A 1 112 ? -7.41 4.629 20.391 1 89.56 112 GLU A CA 1
ATOM 897 C C . GLU A 1 112 ? -8.492 5.625 20.828 1 89.56 112 GLU A C 1
ATOM 899 O O . GLU A 1 112 ? -8.703 5.844 22.016 1 89.56 112 GLU A O 1
ATOM 904 N N . LEU A 1 113 ? -9.188 6.211 19.891 1 87.25 113 LEU A N 1
ATOM 905 C CA . LEU A 1 113 ? -10.234 7.18 20.172 1 87.25 113 LEU A CA 1
ATOM 906 C C . LEU A 1 113 ? -11.367 6.535 20.969 1 87.25 113 LEU A C 1
ATOM 908 O O . LEU A 1 113 ? -11.992 7.184 21.812 1 87.25 113 LEU A O 1
ATOM 912 N N . SER A 1 114 ? -11.633 5.309 20.656 1 84.12 114 SER A N 1
ATOM 913 C CA . SER A 1 114 ? -12.695 4.602 21.359 1 84.12 114 SER A CA 1
ATOM 914 C C . SER A 1 114 ? -12.359 4.402 22.828 1 84.12 114 SER A C 1
ATOM 916 O O . SER A 1 114 ? -13.25 4.32 23.672 1 84.12 114 SER A O 1
ATOM 918 N N . LYS A 1 115 ? -11.086 4.395 23.141 1 84.62 115 LYS A N 1
ATOM 919 C CA . LYS A 1 115 ? -10.633 4.145 24.516 1 84.62 115 LYS A CA 1
ATOM 920 C C . LYS A 1 115 ? -10.367 5.453 25.25 1 84.62 115 LYS A C 1
ATOM 922 O O . LYS A 1 115 ? -10.281 5.469 26.484 1 84.62 115 LYS A O 1
ATOM 927 N N . ASN A 1 116 ? -10.211 6.508 24.484 1 84.5 116 ASN A N 1
ATOM 928 C CA . ASN A 1 116 ? -9.805 7.785 25.062 1 84.5 116 ASN A CA 1
ATOM 929 C C . ASN A 1 116 ? -10.695 8.922 24.562 1 84.5 116 ASN A C 1
ATOM 931 O O . ASN A 1 116 ? -10.273 9.727 23.734 1 84.5 116 ASN A O 1
ATOM 935 N N . PRO A 1 117 ? -11.797 9.148 25.172 1 79.56 117 PRO A N 1
ATOM 936 C CA . PRO A 1 117 ? -12.734 10.18 24.719 1 79.56 117 PRO A CA 1
ATOM 937 C C . PRO A 1 117 ? -12.156 11.594 24.812 1 79.56 117 PRO A C 1
ATOM 939 O O . PRO A 1 117 ? -12.562 12.484 24.062 1 79.56 117 PRO A O 1
ATOM 942 N N . LYS A 1 118 ? -11.234 11.828 25.672 1 82.88 118 LYS A N 1
ATOM 943 C CA . LYS A 1 118 ? -10.617 13.141 25.812 1 82.88 118 LYS A CA 1
ATOM 944 C C . LYS A 1 118 ? -9.875 13.539 24.531 1 82.88 118 LYS A C 1
ATOM 946 O O . LYS A 1 118 ? -9.805 14.727 24.203 1 82.88 118 LYS A O 1
ATOM 951 N N . LEU A 1 119 ? -9.352 12.602 23.844 1 86.38 119 LEU A N 1
ATOM 952 C CA . LEU A 1 119 ? -8.648 12.859 22.594 1 86.38 119 LEU A CA 1
ATOM 953 C C . LEU A 1 119 ? -9.609 13.359 21.531 1 86.38 119 LEU A C 1
ATOM 955 O O . LEU A 1 119 ? -9.25 14.219 20.719 1 86.38 119 LEU A O 1
ATOM 959 N N . ILE A 1 120 ? -10.812 12.883 21.625 1 82.19 120 ILE A N 1
ATOM 960 C CA . ILE A 1 120 ? -11.836 13.312 20.672 1 82.19 120 ILE A CA 1
ATOM 961 C C . ILE A 1 120 ? -12.141 14.789 20.875 1 82.19 120 ILE A C 1
ATOM 963 O O . ILE A 1 120 ? -12.219 15.555 19.906 1 82.19 120 ILE A O 1
ATOM 967 N N . SER A 1 121 ? -12.266 15.148 22.062 1 80.19 121 SER A N 1
ATOM 968 C CA . SER A 1 121 ? -12.555 16.547 22.375 1 80.19 121 SER A CA 1
ATOM 969 C C . SER A 1 121 ? -11.43 17.469 21.922 1 80.19 121 SER A C 1
ATOM 971 O O . SER A 1 121 ? -11.68 18.562 21.422 1 80.19 121 SER A O 1
ATOM 973 N N . SER A 1 122 ? -10.234 17 22.031 1 83.62 122 SER A N 1
ATOM 974 C CA . SER A 1 122 ? -9.078 17.797 21.641 1 83.62 122 SER A CA 1
ATOM 975 C C . SER A 1 122 ? -9 17.953 20.125 1 83.62 122 SER A C 1
ATOM 977 O O . SER A 1 122 ? -8.516 18.969 19.625 1 83.62 122 SER A O 1
ATOM 979 N N . LEU A 1 123 ? -9.516 17 19.438 1 84.62 123 LEU A N 1
ATOM 980 C CA . LEU A 1 123 ? -9.477 17.016 17.984 1 84.62 123 LEU A CA 1
ATOM 981 C C . LEU A 1 123 ? -10.477 18 17.406 1 84.62 123 LEU A C 1
ATOM 983 O O . LEU A 1 123 ? -10.234 18.609 16.375 1 84.62 123 LEU A O 1
ATOM 987 N N . PHE A 1 124 ? -11.617 18.188 18.156 1 76.19 124 PHE A N 1
ATOM 988 C CA . PHE A 1 124 ? -12.719 18.969 17.609 1 76.19 124 PHE A CA 1
ATOM 989 C C . PHE A 1 124 ? -12.898 20.266 18.391 1 76.19 124 PHE A C 1
ATOM 991 O O . PHE A 1 124 ? -13.844 21.016 18.156 1 76.19 124 PHE A O 1
ATOM 998 N N . SER A 1 125 ? -12.227 20.5 19.469 1 61.03 125 SER A N 1
ATOM 999 C CA . SER A 1 125 ? -12.43 21.578 20.422 1 61.03 125 SER A CA 1
ATOM 1000 C C . SER A 1 125 ? -12.531 22.922 19.719 1 61.03 125 SER A C 1
ATOM 1002 O O . SER A 1 125 ? -13.281 23.812 20.156 1 61.03 125 SER A O 1
ATOM 1004 N N . ASN A 1 126 ? -11.773 23.312 18.781 1 52.22 126 ASN A N 1
ATOM 1005 C CA . ASN A 1 126 ? -11.734 24.734 18.516 1 52.22 126 ASN A CA 1
ATOM 1006 C C . ASN A 1 126 ? -13.094 25.266 18.047 1 52.22 126 ASN A C 1
ATOM 1008 O O . ASN A 1 126 ? -13.32 26.469 18.016 1 52.22 126 ASN A O 1
ATOM 1012 N N . LYS A 1 127 ? -14.172 24.469 17.578 1 52.31 127 LYS A N 1
ATOM 1013 C CA . LYS A 1 127 ? -15.32 25.172 17.031 1 52.31 127 LYS A CA 1
ATOM 1014 C C . LYS A 1 127 ? -16.625 24.484 17.391 1 52.31 127 LYS A C 1
ATOM 1016 O O . LYS A 1 127 ? -17.656 24.734 16.766 1 52.31 127 LYS A O 1
ATOM 1021 N N . ILE A 1 128 ? -16.641 23.484 18.281 1 48.12 128 ILE A N 1
ATOM 1022 C CA . ILE A 1 128 ? -17.969 22.906 18.484 1 48.12 128 ILE A CA 1
ATOM 1023 C C . ILE A 1 128 ? -18.828 23.875 19.297 1 48.12 128 ILE A C 1
ATOM 1025 O O . ILE A 1 128 ? -18.516 24.188 20.453 1 48.12 128 ILE A O 1
ATOM 1029 N N . SER A 1 129 ? -19.5 24.688 18.75 1 45.16 129 SER A N 1
ATOM 1030 C CA . SER A 1 129 ? -20.578 25.391 19.438 1 45.16 129 SER A CA 1
ATOM 1031 C C . SER A 1 129 ? -21.5 24.422 20.156 1 45.16 129 SER A C 1
ATOM 1033 O O . SER A 1 129 ? -21.578 23.25 19.797 1 45.16 129 SER A O 1
ATOM 1035 N N . ASP A 1 130 ? -22.109 24.828 21.375 1 44.28 130 ASP A N 1
ATOM 1036 C CA . ASP A 1 130 ? -23.016 24.109 22.266 1 44.28 130 ASP A CA 1
ATOM 1037 C C . ASP A 1 130 ? -23.953 23.219 21.469 1 44.28 130 ASP A C 1
ATOM 1039 O O . ASP A 1 130 ? -24.281 22.109 21.906 1 44.28 130 ASP A O 1
ATOM 1043 N N . SER A 1 131 ? -24.562 23.688 20.594 1 43.84 131 SER A N 1
ATOM 1044 C CA . SER A 1 131 ? -25.656 23.047 19.859 1 43.84 131 SER A CA 1
ATOM 1045 C C . SER A 1 131 ? -25.141 21.891 19.016 1 43.84 131 SER A C 1
ATOM 1047 O O . SER A 1 131 ? -25.922 21.047 18.547 1 43.84 131 SER A O 1
ATOM 1049 N N . MET A 1 132 ? -24.016 21.797 18.672 1 44.78 132 MET A N 1
ATOM 1050 C CA . MET A 1 132 ? -23.469 20.797 17.766 1 44.78 132 MET A CA 1
ATOM 1051 C C . MET A 1 132 ? -22.719 19.719 18.516 1 44.78 132 MET A C 1
ATOM 1053 O O . MET A 1 132 ? -22.047 18.875 17.922 1 44.78 132 MET A O 1
ATOM 1057 N N . GLN A 1 133 ? -22.703 19.859 19.766 1 46.41 133 GLN A N 1
ATOM 1058 C CA . GLN A 1 133 ? -22.172 18.844 20.672 1 46.41 133 GLN A CA 1
ATOM 1059 C C . GLN A 1 133 ? -22.797 17.469 20.406 1 46.41 133 GLN A C 1
ATOM 1061 O O . GLN A 1 133 ? -22.203 16.438 20.734 1 46.41 133 GLN A O 1
ATOM 1066 N N . LYS A 1 134 ? -23.906 17.531 20.016 1 47.84 134 LYS A N 1
ATOM 1067 C CA . LYS A 1 134 ? -24.656 16.281 19.906 1 47.84 134 LYS A CA 1
ATOM 1068 C C . LYS A 1 134 ? -24.016 15.344 18.891 1 47.84 134 LYS A C 1
ATOM 1070 O O . LYS A 1 134 ? -23.938 14.133 19.125 1 47.84 134 LYS A O 1
ATOM 1075 N N . PRO A 1 135 ? -23.578 15.906 17.859 1 47.94 135 PRO A N 1
ATOM 1076 C CA . PRO A 1 135 ? -23.094 14.992 16.828 1 47.94 135 PRO A CA 1
ATOM 1077 C C . PRO A 1 135 ? -21.75 14.375 17.172 1 47.94 135 PRO A C 1
ATOM 1079 O O . PRO A 1 135 ? -21.453 13.25 16.734 1 47.94 135 PRO A O 1
ATOM 1082 N N . LEU A 1 136 ? -20.938 15.07 17.891 1 52.44 136 LEU A N 1
ATOM 1083 C CA . LEU A 1 136 ? -19.688 14.484 18.359 1 52.44 136 LEU A CA 1
ATOM 1084 C C . LEU A 1 136 ? -19.953 13.281 19.25 1 52.44 136 LEU A C 1
ATOM 1086 O O . LEU A 1 136 ? -19.125 12.375 19.344 1 52.44 136 LEU A O 1
ATOM 1090 N N . PHE A 1 137 ? -21.141 13.297 19.781 1 50.47 137 PHE A N 1
ATOM 1091 C CA . PHE A 1 137 ? -21.562 12.211 20.656 1 50.47 137 PHE A CA 1
ATOM 1092 C C . PHE A 1 137 ? -21.641 10.898 19.891 1 50.47 137 PHE A C 1
ATOM 1094 O O . PHE A 1 137 ? -21.484 9.82 20.469 1 50.47 137 PHE A O 1
ATOM 1101 N N . ASN A 1 138 ? -21.922 11.031 18.672 1 56.31 138 ASN A N 1
ATOM 1102 C CA . ASN A 1 138 ? -22.141 9.812 17.891 1 56.31 138 ASN A CA 1
ATOM 1103 C C . ASN A 1 138 ? -20.828 9.297 17.297 1 56.31 138 ASN A C 1
ATOM 1105 O O . ASN A 1 138 ? -20.797 8.227 16.688 1 56.31 138 ASN A O 1
ATOM 1109 N N . ILE A 1 139 ? -19.812 10.062 17.641 1 60.72 139 ILE A N 1
ATOM 1110 C CA . ILE A 1 139 ? -18.531 9.727 17.047 1 60.72 139 ILE A CA 1
ATOM 1111 C C . ILE A 1 139 ? -18.031 8.391 17.594 1 60.72 139 ILE A C 1
ATOM 1113 O O . ILE A 1 139 ? -17.609 7.512 16.844 1 60.72 139 ILE A O 1
ATOM 1117 N N . PRO A 1 140 ? -18.281 8.258 18.859 1 57.97 140 PRO A N 1
ATOM 1118 C CA . PRO A 1 140 ? -17.828 6.961 19.375 1 57.97 140 PRO A CA 1
ATOM 1119 C C . PRO A 1 140 ? -18.562 5.785 18.734 1 57.97 140 PRO A C 1
ATOM 1121 O O . PRO A 1 140 ? -17.938 4.762 18.422 1 57.97 140 PRO A O 1
ATOM 1124 N N . THR A 1 141 ? -19.844 6.004 18.547 1 57.62 141 THR A N 1
ATOM 1125 C CA . THR A 1 141 ? -20.625 4.926 17.922 1 57.62 141 THR A CA 1
ATOM 1126 C C . THR A 1 141 ? -20.172 4.688 16.484 1 57.62 141 THR A C 1
ATOM 1128 O O . THR A 1 141 ? -20.078 3.541 16.047 1 57.62 141 THR A O 1
ATOM 1131 N N . LYS A 1 142 ? -19.953 5.672 15.883 1 63 142 LYS A N 1
ATOM 1132 C CA . LYS A 1 142 ? -19.516 5.562 14.5 1 63 142 LYS A CA 1
ATOM 1133 C C . LYS A 1 142 ? -18.125 4.918 14.414 1 63 142 LYS A C 1
ATOM 1135 O O . LYS A 1 142 ? -17.875 4.074 13.547 1 63 142 LYS A O 1
ATOM 1140 N N . ILE A 1 143 ? -17.422 5.375 15.367 1 65.19 143 ILE A N 1
ATOM 1141 C CA . ILE A 1 143 ? -16.094 4.793 15.438 1 65.19 143 ILE A CA 1
ATOM 1142 C C . ILE A 1 143 ? -16.188 3.297 15.719 1 65.19 143 ILE A C 1
ATOM 1144 O O . ILE A 1 143 ? -15.508 2.49 15.086 1 65.19 143 ILE A O 1
ATOM 1148 N N . ALA A 1 144 ? -17 3 16.594 1 62.75 144 ALA A N 1
ATOM 1149 C CA . ALA A 1 144 ? -17.203 1.597 16.953 1 62.75 144 ALA A CA 1
ATOM 1150 C C . ALA A 1 144 ? -17.641 0.776 15.75 1 62.75 144 ALA A C 1
ATOM 1152 O O . ALA A 1 144 ? -17.141 -0.336 15.539 1 62.75 144 ALA A O 1
ATOM 1153 N N . SER A 1 145 ? -18.516 1.305 15.008 1 65.19 145 SER A N 1
ATOM 1154 C CA . SER A 1 145 ? -19.016 0.601 13.828 1 65.19 145 SER A CA 1
ATOM 1155 C C . SER A 1 145 ? -17.922 0.456 12.773 1 65.19 145 SER A C 1
ATOM 1157 O O . SER A 1 145 ? -17.875 -0.541 12.047 1 65.19 145 SER A O 1
ATOM 1159 N N . GLN A 1 146 ? -17.094 1.428 12.805 1 60.72 146 GLN A N 1
ATOM 1160 C CA . GLN A 1 146 ? -16.047 1.421 11.781 1 60.72 146 GLN A CA 1
ATOM 1161 C C . GLN A 1 146 ? -14.945 0.423 12.125 1 60.72 146 GLN A C 1
ATOM 1163 O O . GLN A 1 146 ? -14.32 -0.151 11.227 1 60.72 146 GLN A O 1
ATOM 1168 N N . ILE A 1 147 ? -14.812 0.311 13.344 1 63.72 147 ILE A N 1
ATOM 1169 C CA . ILE A 1 147 ? -13.695 -0.537 13.742 1 63.72 147 ILE A CA 1
ATOM 1170 C C . ILE A 1 147 ? -14.156 -1.992 13.82 1 63.72 147 ILE A C 1
ATOM 1172 O O . ILE A 1 147 ? -13.336 -2.912 13.695 1 63.72 147 ILE A O 1
ATOM 1176 N N . SER A 1 148 ? -15.445 -2.076 13.859 1 61.28 148 SER A N 1
ATOM 1177 C CA . SER A 1 148 ? -15.945 -3.441 14.008 1 61.28 148 SER A CA 1
ATOM 1178 C C . SER A 1 148 ? -15.531 -4.309 12.828 1 61.28 148 SER A C 1
ATOM 1180 O O . SER A 1 148 ? -15.844 -3.994 11.672 1 61.28 148 SER A O 1
ATOM 1182 N N . GLY A 1 149 ? -14.68 -5.277 13.078 1 63.47 149 GLY A N 1
ATOM 1183 C CA . GLY A 1 149 ? -14.289 -6.254 12.078 1 63.47 149 GLY A CA 1
ATOM 1184 C C . GLY A 1 149 ? -13.008 -5.887 11.352 1 63.47 149 GLY A C 1
ATOM 1185 O O . GLY A 1 149 ? -12.422 -6.715 10.656 1 63.47 149 GLY A O 1
ATOM 1186 N N . LEU A 1 150 ? -12.727 -4.48 11.562 1 61.38 150 LEU A N 1
ATOM 1187 C CA . LEU A 1 150 ? -11.562 -4.035 10.805 1 61.38 150 LEU A CA 1
ATOM 1188 C C . LEU A 1 150 ? -10.273 -4.355 11.555 1 61.38 150 LEU A C 1
ATOM 1190 O O . LEU A 1 150 ? -9.234 -4.617 10.938 1 61.38 150 LEU A O 1
ATOM 1194 N N . ILE A 1 151 ? -10.469 -4.301 12.844 1 64.38 151 ILE A N 1
ATOM 1195 C CA . ILE A 1 151 ? -9.273 -4.453 13.664 1 64.38 151 ILE A CA 1
ATOM 1196 C C . ILE A 1 151 ? -8.953 -5.934 13.836 1 64.38 151 ILE A C 1
ATOM 1198 O O . ILE A 1 151 ? -9.742 -6.684 14.406 1 64.38 151 ILE A O 1
ATOM 1202 N N . ASN A 1 152 ? -7.965 -6.336 13.094 1 77 152 ASN A N 1
ATOM 1203 C CA . ASN A 1 152 ? -7.496 -7.688 13.383 1 77 152 ASN A CA 1
ATOM 1204 C C . ASN A 1 152 ? -6.008 -7.703 13.727 1 77 152 ASN A C 1
ATOM 1206 O O . ASN A 1 152 ? -5.301 -6.723 13.477 1 77 152 ASN A O 1
ATOM 1210 N N . GLN A 1 153 ? -5.672 -8.594 14.5 1 83.38 153 GLN A N 1
ATOM 1211 C CA . GLN A 1 153 ? -4.312 -8.773 15 1 83.38 153 GLN A CA 1
ATOM 1212 C C . GLN A 1 153 ? -3.301 -8.766 13.859 1 83.38 153 GLN A C 1
ATOM 1214 O O . GLN A 1 153 ? -2.203 -8.219 14 1 83.38 153 GLN A O 1
ATOM 1219 N N . LYS A 1 154 ? -3.725 -9.188 12.758 1 83.31 154 LYS A N 1
ATOM 1220 C CA . LYS A 1 154 ? -2.828 -9.258 11.602 1 83.31 154 LYS A CA 1
ATOM 1221 C C . LYS A 1 154 ? -2.52 -7.863 11.062 1 83.31 154 LYS A C 1
ATOM 1223 O O . LYS A 1 154 ? -1.388 -7.582 10.664 1 83.31 154 LYS A O 1
ATOM 1228 N N . GLU A 1 155 ? -3.523 -7.043 11.133 1 87.94 155 GLU A N 1
ATOM 1229 C CA . GLU A 1 155 ? -3.338 -5.668 10.664 1 87.94 155 GLU A CA 1
ATOM 1230 C C . GLU A 1 155 ? -2.373 -4.906 11.57 1 87.94 155 GLU A C 1
ATOM 1232 O O . GLU A 1 155 ? -1.517 -4.164 11.086 1 87.94 155 GLU A O 1
ATOM 1237 N N . LYS A 1 156 ? -2.48 -5.125 12.836 1 92.44 156 LYS A N 1
ATOM 1238 C CA . LYS A 1 156 ? -1.599 -4.457 13.789 1 92.44 156 LYS A CA 1
ATOM 1239 C C . LYS A 1 156 ? -0.167 -4.969 13.672 1 92.44 156 LYS A C 1
ATOM 1241 O O . LYS A 1 156 ? 0.786 -4.191 13.75 1 92.44 156 LYS A O 1
ATOM 1246 N N . GLU A 1 157 ? -0.063 -6.238 13.43 1 93.25 157 GLU A N 1
ATOM 1247 C CA . GLU A 1 157 ? 1.26 -6.828 13.25 1 93.25 157 GLU A CA 1
ATOM 1248 C C . GLU A 1 157 ? 1.931 -6.293 11.984 1 93.25 157 GLU A C 1
ATOM 1250 O O . GLU A 1 157 ? 3.123 -5.98 11.992 1 93.25 157 GLU A O 1
ATOM 1255 N N . SER A 1 158 ? 1.097 -6.211 10.984 1 95.12 158 SER A N 1
ATOM 1256 C CA . SER A 1 158 ? 1.616 -5.68 9.734 1 95.12 158 SER A CA 1
ATOM 1257 C C . SER A 1 158 ? 2.047 -4.223 9.883 1 95.12 158 SER A C 1
ATOM 1259 O O . SER A 1 158 ? 3.107 -3.83 9.398 1 95.12 158 SER A O 1
ATOM 1261 N N . LEU A 1 159 ? 1.275 -3.42 10.617 1 97.12 159 LEU A N 1
ATOM 1262 C CA . LEU A 1 159 ? 1.629 -2.025 10.859 1 97.12 159 LEU A CA 1
ATOM 1263 C C . LEU A 1 159 ? 2.934 -1.928 11.648 1 97.12 159 LEU A C 1
ATOM 1265 O O . LEU A 1 159 ? 3.814 -1.141 11.297 1 97.12 159 LEU A O 1
ATOM 1269 N N . THR A 1 160 ? 3.043 -2.748 12.664 1 96.81 160 THR A N 1
ATOM 1270 C CA . THR A 1 160 ? 4.242 -2.727 13.492 1 96.81 160 THR A CA 1
ATOM 1271 C C . THR A 1 160 ? 5.48 -3.045 12.656 1 96.81 160 THR A C 1
ATOM 1273 O O . THR A 1 160 ? 6.5 -2.357 12.758 1 96.81 160 THR A O 1
ATOM 1276 N N . LEU A 1 161 ? 5.355 -4.027 11.805 1 96.75 161 LEU A N 1
ATOM 1277 C CA . LEU A 1 161 ? 6.477 -4.391 10.945 1 96.75 161 LEU A CA 1
ATOM 1278 C C . LEU A 1 161 ? 6.828 -3.25 9.992 1 96.75 161 LEU A C 1
ATOM 1280 O O . LEU A 1 161 ? 8.008 -2.955 9.773 1 96.75 161 LEU A O 1
ATOM 1284 N N . ASN A 1 162 ? 5.824 -2.631 9.406 1 98.38 162 ASN A N 1
ATOM 1285 C CA . ASN A 1 162 ? 6.059 -1.509 8.5 1 98.38 162 ASN A CA 1
ATOM 1286 C C . ASN A 1 162 ? 6.746 -0.349 9.219 1 98.38 162 ASN A C 1
ATOM 1288 O O . ASN A 1 162 ? 7.656 0.273 8.664 1 98.38 162 ASN A O 1
ATOM 1292 N N . LEU A 1 163 ? 6.328 -0.053 10.477 1 98.56 163 LEU A N 1
ATOM 1293 C CA . LEU A 1 163 ? 6.934 1.023 11.258 1 98.56 163 LEU A CA 1
ATOM 1294 C C . LEU A 1 163 ? 8.383 0.69 11.609 1 98.56 163 LEU A C 1
ATOM 1296 O O . LEU A 1 163 ? 9.25 1.566 11.586 1 98.56 163 LEU A O 1
ATOM 1300 N N . GLU A 1 164 ? 8.617 -0.543 11.883 1 97.31 164 GLU A N 1
ATOM 1301 C CA . GLU A 1 164 ? 9.977 -0.976 12.164 1 97.31 164 GLU A CA 1
ATOM 1302 C C . GLU A 1 164 ? 10.859 -0.848 10.93 1 97.31 164 GLU A C 1
ATOM 1304 O O . GLU A 1 164 ? 12.016 -0.418 11.023 1 97.31 164 GLU A O 1
ATOM 1309 N N . ASN A 1 165 ? 10.344 -1.236 9.789 1 97.88 165 ASN A N 1
ATOM 1310 C CA . ASN A 1 165 ? 11.078 -1.086 8.539 1 97.88 165 ASN A CA 1
ATOM 1311 C C . ASN A 1 165 ? 11.398 0.379 8.25 1 97.88 165 ASN A C 1
ATOM 1313 O O . ASN A 1 165 ? 12.516 0.707 7.836 1 97.88 165 ASN A O 1
ATOM 1317 N N . LEU A 1 166 ? 10.445 1.256 8.492 1 98.5 166 LEU A N 1
ATOM 1318 C CA . LEU A 1 166 ? 10.672 2.686 8.312 1 98.5 166 LEU A CA 1
ATOM 1319 C C . LEU A 1 166 ? 11.758 3.186 9.258 1 98.5 166 LEU A C 1
ATOM 1321 O O . LEU A 1 166 ? 12.633 3.953 8.859 1 98.5 166 LEU A O 1
ATOM 1325 N N . SER A 1 167 ? 11.625 2.734 10.5 1 97.38 167 SER A N 1
ATOM 1326 C CA . SER A 1 167 ? 12.625 3.107 11.5 1 97.38 167 SER A CA 1
ATOM 1327 C C . SER A 1 167 ? 14.023 2.68 11.062 1 97.38 167 SER A C 1
ATOM 1329 O O . SER A 1 167 ? 14.977 3.451 11.18 1 97.38 167 SER A O 1
ATOM 1331 N N . ASN A 1 168 ? 14.141 1.515 10.5 1 96.06 168 ASN A N 1
ATOM 1332 C CA . ASN A 1 168 ? 15.422 0.999 10.016 1 96.06 168 ASN A CA 1
ATOM 1333 C C . ASN A 1 168 ? 15.953 1.83 8.859 1 96.06 168 ASN A C 1
ATOM 1335 O O . ASN A 1 168 ? 17.156 2.084 8.773 1 96.06 168 ASN A O 1
ATOM 1339 N N . LEU A 1 169 ? 15.109 2.289 7.984 1 96.25 169 LEU A N 1
ATOM 1340 C CA . LEU A 1 169 ? 15.516 3.057 6.809 1 96.25 169 LEU A CA 1
ATOM 1341 C C . LEU A 1 169 ? 16.047 4.43 7.215 1 96.25 169 LEU A C 1
ATOM 1343 O O . LEU A 1 169 ? 17.078 4.875 6.715 1 96.25 169 LEU A O 1
ATOM 1347 N N . ILE A 1 170 ? 15.375 5.055 8.164 1 95 170 ILE A N 1
ATOM 1348 C CA . ILE A 1 170 ? 15.719 6.438 8.477 1 95 170 ILE A CA 1
ATOM 1349 C C . ILE A 1 170 ? 16.938 6.469 9.391 1 95 170 ILE A C 1
ATOM 1351 O O . ILE A 1 170 ? 17.562 7.52 9.562 1 95 170 ILE A O 1
ATOM 1355 N N . ASN A 1 171 ? 17.25 5.332 10.023 1 88.69 171 ASN A N 1
ATOM 1356 C CA . ASN A 1 171 ? 18.469 5.234 10.805 1 88.69 171 ASN A CA 1
ATOM 1357 C C . ASN A 1 171 ? 19.703 5.258 9.906 1 88.69 171 ASN A C 1
ATOM 1359 O O . ASN A 1 171 ? 20.781 5.652 10.352 1 88.69 171 ASN A O 1
ATOM 1363 N N . GLN A 1 172 ? 19.453 4.957 8.68 1 84.62 172 GLN A N 1
ATOM 1364 C CA . GLN A 1 172 ? 20.578 4.836 7.762 1 84.62 172 GLN A CA 1
ATOM 1365 C C . GLN A 1 172 ? 20.656 6.027 6.812 1 84.62 172 GLN A C 1
ATOM 1367 O O . GLN A 1 172 ? 21.734 6.371 6.316 1 84.62 172 GLN A O 1
ATOM 1372 N N . GLU A 1 173 ? 19.547 6.617 6.586 1 85.75 173 GLU A N 1
ATOM 1373 C CA . GLU A 1 173 ? 19.422 7.699 5.613 1 85.75 173 GLU A CA 1
ATOM 1374 C C . GLU A 1 173 ? 18.562 8.836 6.156 1 85.75 173 GLU A C 1
ATOM 1376 O O . GLU A 1 173 ? 17.656 8.609 6.965 1 85.75 173 GLU A O 1
ATOM 1381 N N . ASN A 1 174 ? 18.828 10.023 5.68 1 91.5 174 ASN A N 1
ATOM 1382 C CA . ASN A 1 174 ? 18.031 11.164 6.102 1 91.5 174 ASN A CA 1
ATOM 1383 C C . ASN A 1 174 ? 16.656 11.172 5.426 1 91.5 174 ASN A C 1
ATOM 1385 O O . ASN A 1 174 ? 15.711 11.75 5.949 1 91.5 174 ASN A O 1
ATOM 1389 N N . PHE A 1 175 ? 16.672 10.555 4.242 1 96.56 175 PHE A N 1
ATOM 1390 C CA . PHE A 1 175 ? 15.438 10.492 3.461 1 96.56 175 PHE A CA 1
ATOM 1391 C C . PHE A 1 175 ? 15.164 9.07 2.984 1 96.56 175 PHE A C 1
ATOM 1393 O O . PHE A 1 175 ? 16.062 8.234 2.961 1 96.56 175 PHE A O 1
ATOM 1400 N N . LEU A 1 176 ? 13.945 8.781 2.703 1 97.25 176 LEU A N 1
ATOM 1401 C CA . LEU A 1 176 ? 13.539 7.418 2.385 1 97.25 176 LEU A CA 1
ATOM 1402 C C . LEU A 1 176 ? 14.133 6.969 1.055 1 97.25 176 LEU A C 1
ATOM 1404 O O . LEU A 1 176 ? 14.523 5.809 0.904 1 97.25 176 LEU A O 1
ATOM 1408 N N . ILE A 1 177 ? 14.094 7.906 0.082 1 95.75 177 ILE A N 1
ATOM 1409 C CA . ILE A 1 177 ? 14.656 7.641 -1.239 1 95.75 177 ILE A CA 1
ATOM 1410 C C . ILE A 1 177 ? 15.641 8.742 -1.614 1 95.75 177 ILE A C 1
ATOM 1412 O O . ILE A 1 177 ? 15.297 9.93 -1.574 1 95.75 177 ILE A O 1
ATOM 1416 N N . GLY A 1 178 ? 16.859 8.414 -1.928 1 93.25 178 GLY A N 1
ATOM 1417 C CA . GLY A 1 178 ? 17.844 9.391 -2.369 1 93.25 178 GLY A CA 1
ATOM 1418 C C . GLY A 1 178 ? 18.344 10.281 -1.248 1 93.25 178 GLY A C 1
ATOM 1419 O O . GLY A 1 178 ? 18.312 9.891 -0.078 1 93.25 178 GLY A O 1
ATOM 1420 N N . ASP A 1 179 ? 18.828 11.453 -1.655 1 94.19 179 ASP A N 1
ATOM 1421 C CA . ASP A 1 179 ? 19.516 12.297 -0.682 1 94.19 179 ASP A CA 1
ATOM 1422 C C . ASP A 1 179 ? 18.781 13.625 -0.5 1 94.19 179 ASP A C 1
ATOM 1424 O O . ASP A 1 179 ? 19.312 14.555 0.102 1 94.19 179 ASP A O 1
ATOM 1428 N N . LYS A 1 180 ? 17.562 13.68 -1.021 1 95.19 180 LYS A N 1
ATOM 1429 C CA . LYS A 1 180 ? 16.781 14.906 -0.91 1 95.19 180 LYS A CA 1
ATOM 1430 C C . LYS A 1 180 ? 15.352 14.609 -0.453 1 95.19 180 LYS A C 1
ATOM 1432 O O . LYS A 1 180 ? 14.844 13.508 -0.668 1 95.19 180 LYS A O 1
ATOM 1437 N N . LEU A 1 181 ? 14.75 15.617 0.142 1 96.88 181 LEU A N 1
ATOM 1438 C CA . LEU A 1 181 ? 13.352 15.531 0.545 1 96.88 181 LEU A CA 1
ATOM 1439 C C . LEU A 1 181 ? 12.453 15.25 -0.656 1 96.88 181 LEU A C 1
ATOM 1441 O O . LEU A 1 181 ? 12.625 15.852 -1.717 1 96.88 181 LEU A O 1
ATOM 1445 N N . SER A 1 182 ? 11.594 14.328 -0.537 1 97.75 182 SER A N 1
ATOM 1446 C CA . SER A 1 182 ? 10.656 13.992 -1.611 1 97.75 182 SER A CA 1
ATOM 1447 C C . SER A 1 182 ? 9.25 13.781 -1.073 1 97.75 182 SER A C 1
ATOM 1449 O O . SER A 1 182 ? 9.023 13.828 0.139 1 97.75 182 SER A O 1
ATOM 1451 N N . ILE A 1 183 ? 8.328 13.523 -1.962 1 98.44 183 ILE A N 1
ATOM 1452 C CA . ILE A 1 183 ? 6.934 13.289 -1.606 1 98.44 183 ILE A CA 1
ATOM 1453 C C . ILE A 1 183 ? 6.812 12 -0.801 1 98.44 183 ILE A C 1
ATOM 1455 O O . ILE A 1 183 ? 5.859 11.828 -0.038 1 98.44 183 ILE A O 1
ATOM 1459 N N . ALA A 1 184 ? 7.781 11.062 -0.98 1 98.69 184 ALA A N 1
ATOM 1460 C CA . ALA A 1 184 ? 7.797 9.852 -0.167 1 98.69 184 ALA A CA 1
ATOM 1461 C C . ALA A 1 184 ? 7.953 10.18 1.313 1 98.69 184 ALA A C 1
ATOM 1463 O O . ALA A 1 184 ? 7.215 9.664 2.154 1 98.69 184 ALA A O 1
ATOM 1464 N N . ASP A 1 185 ? 8.867 11.07 1.631 1 98.56 185 ASP A N 1
ATOM 1465 C CA . ASP A 1 185 ? 9.117 11.484 3.008 1 98.56 185 ASP A CA 1
ATOM 1466 C C . ASP A 1 185 ? 7.906 12.211 3.588 1 98.56 185 ASP A C 1
ATOM 1468 O O . ASP A 1 185 ? 7.473 11.914 4.703 1 98.56 185 ASP A O 1
ATOM 1472 N N . ILE A 1 186 ? 7.398 13.094 2.814 1 98.5 186 ILE A N 1
ATOM 1473 C CA . ILE A 1 186 ? 6.301 13.945 3.25 1 98.5 186 ILE A CA 1
ATOM 1474 C C . ILE A 1 186 ? 5.059 13.102 3.518 1 98.5 186 ILE A C 1
ATOM 1476 O O . ILE A 1 186 ? 4.363 13.297 4.516 1 98.5 186 ILE A O 1
ATOM 1480 N N . SER A 1 187 ? 4.797 12.133 2.625 1 98.88 187 SER A N 1
ATOM 1481 C CA . SER A 1 187 ? 3.629 11.273 2.783 1 98.88 187 SER A CA 1
ATOM 1482 C C . SER A 1 187 ? 3.732 10.43 4.047 1 98.88 187 SER A C 1
ATOM 1484 O O . SER A 1 187 ? 2.791 10.375 4.844 1 98.88 187 SER A O 1
ATOM 1486 N N . VAL A 1 188 ? 4.867 9.828 4.262 1 98.88 188 VAL A N 1
ATOM 1487 C CA . VAL A 1 188 ? 5.055 8.984 5.441 1 98.88 188 VAL A CA 1
ATOM 1488 C C . VAL A 1 188 ? 4.996 9.844 6.703 1 98.88 188 VAL A C 1
ATOM 1490 O O . VAL A 1 188 ? 4.285 9.516 7.652 1 98.88 188 VAL A O 1
ATOM 1493 N N . ALA A 1 189 ? 5.68 10.961 6.699 1 98.44 189 ALA A N 1
ATOM 1494 C CA . ALA A 1 189 ? 5.727 11.844 7.859 1 98.44 189 ALA A CA 1
ATOM 1495 C C . ALA A 1 189 ? 4.332 12.32 8.242 1 98.44 189 ALA A C 1
ATOM 1497 O O . ALA A 1 189 ? 3.977 12.352 9.422 1 98.44 189 ALA A O 1
ATOM 1498 N N . SER A 1 190 ? 3.564 12.719 7.277 1 98.44 190 SER A N 1
ATOM 1499 C CA . SER A 1 190 ? 2.232 13.242 7.551 1 98.44 190 SER A CA 1
ATOM 1500 C C . SER A 1 190 ? 1.336 12.188 8.18 1 98.44 190 SER A C 1
ATOM 1502 O O . SER A 1 190 ? 0.595 12.477 9.125 1 98.44 190 SER A O 1
ATOM 1504 N N . HIS A 1 191 ? 1.412 10.969 7.73 1 98.5 191 HIS A N 1
ATOM 1505 C CA . HIS A 1 191 ? 0.536 9.93 8.266 1 98.5 191 HIS A CA 1
ATOM 1506 C C . HIS A 1 191 ? 0.954 9.523 9.672 1 98.5 191 HIS A C 1
ATOM 1508 O O . HIS A 1 191 ? 0.112 9.148 10.492 1 98.5 191 HIS A O 1
ATOM 1514 N N . LEU A 1 192 ? 2.246 9.672 10.031 1 98.44 192 LEU A N 1
ATOM 1515 C CA . LEU A 1 192 ? 2.723 9.359 11.375 1 98.44 192 LEU A CA 1
ATOM 1516 C C . LEU A 1 192 ? 2.088 10.281 12.406 1 98.44 192 LEU A C 1
ATOM 1518 O O . LEU A 1 192 ? 2.123 10 13.609 1 98.44 192 LEU A O 1
ATOM 1522 N N . SER A 1 193 ? 1.493 11.391 11.953 1 96.81 193 SER A N 1
ATOM 1523 C CA . SER A 1 193 ? 0.934 12.398 12.852 1 96.81 193 SER A CA 1
ATOM 1524 C C . SER A 1 193 ? -0.199 11.812 13.688 1 96.81 193 SER A C 1
ATOM 1526 O O . SER A 1 193 ? -0.429 12.25 14.82 1 96.81 193 SER A O 1
ATOM 1528 N N . LEU A 1 194 ? -0.911 10.797 13.172 1 96.12 194 LEU A N 1
ATOM 1529 C CA . LEU A 1 194 ? -2.025 10.219 13.906 1 96.12 194 LEU A CA 1
ATOM 1530 C C . LEU A 1 194 ? -1.527 9.211 14.938 1 96.12 194 LEU A C 1
ATOM 1532 O O . LEU A 1 194 ? -2.242 8.883 15.891 1 96.12 194 LEU A O 1
ATOM 1536 N N . LEU A 1 195 ? -0.338 8.68 14.727 1 97.56 195 LEU A N 1
ATOM 1537 C CA . LEU A 1 195 ? 0.235 7.77 15.711 1 97.56 195 LEU A CA 1
ATOM 1538 C C . LEU A 1 195 ? 0.731 8.531 16.938 1 97.56 195 LEU A C 1
ATOM 1540 O O . LEU A 1 195 ? 0.564 8.078 18.062 1 97.56 195 LEU A O 1
ATOM 1544 N N . LYS A 1 196 ? 1.315 9.602 16.672 1 97.25 196 LYS A N 1
ATOM 1545 C CA . LYS A 1 196 ? 1.789 10.555 17.672 1 97.25 196 LYS A CA 1
ATOM 1546 C C . LYS A 1 196 ? 1.728 11.984 17.125 1 97.25 196 LYS A C 1
ATOM 1548 O O . LYS A 1 196 ? 2.465 12.344 16.203 1 97.25 196 LYS A O 1
ATOM 1553 N N . PHE A 1 197 ? 0.892 12.82 17.703 1 96 197 PHE A N 1
ATOM 1554 C CA . PHE A 1 197 ? 0.671 14.172 17.203 1 96 197 PHE A CA 1
ATOM 1555 C C . PHE A 1 197 ? 1.931 15.016 17.359 1 96 197 PHE A C 1
ATOM 1557 O O . PHE A 1 197 ? 2.547 15.039 18.422 1 96 197 PHE A O 1
ATOM 1564 N N . PRO A 1 198 ? 2.277 15.641 16.266 1 94.06 198 PRO A N 1
ATOM 1565 C CA . PRO A 1 198 ? 3.443 16.516 16.312 1 94.06 198 PRO A CA 1
ATOM 1566 C C . PRO A 1 198 ? 3.146 17.844 17.016 1 94.06 198 PRO A C 1
ATOM 1568 O O . PRO A 1 198 ? 2 18.109 17.406 1 94.06 198 PRO A O 1
ATOM 1571 N N . ASN A 1 199 ? 4.164 18.641 17.125 1 89.06 199 ASN A N 1
ATOM 1572 C CA . ASN A 1 199 ? 3.998 19.953 17.766 1 89.06 199 ASN A CA 1
ATOM 1573 C C . ASN A 1 199 ? 3.053 20.844 16.953 1 89.06 199 ASN A C 1
ATOM 1575 O O . ASN A 1 199 ? 2.326 21.656 17.531 1 89.06 199 ASN A O 1
ATOM 1579 N N . SER A 1 200 ? 3.021 20.625 15.695 1 89.12 200 SER A N 1
ATOM 1580 C CA . SER A 1 200 ? 2.211 21.453 14.812 1 89.12 200 SER A CA 1
ATOM 1581 C C . SER A 1 200 ? 0.722 21.203 15.031 1 89.12 200 SER A C 1
ATOM 1583 O O . SER A 1 200 ? -0.117 21.969 14.555 1 89.12 200 SER A O 1
ATOM 1585 N N . SER A 1 201 ? 0.374 20.172 15.773 1 91.31 201 SER A N 1
ATOM 1586 C CA . SER A 1 201 ? -1.023 19.812 16.016 1 91.31 201 SER A CA 1
ATOM 1587 C C . SER A 1 201 ? -1.622 20.672 17.125 1 91.31 201 SER A C 1
ATOM 1589 O O . SER A 1 201 ? -2.838 20.672 17.328 1 91.31 201 SER A O 1
ATOM 1591 N N . GLY A 1 202 ? -0.754 21.422 17.844 1 89.25 202 GLY A N 1
ATOM 1592 C CA . GLY A 1 202 ? -1.241 22.25 18.938 1 89.25 202 GLY A CA 1
ATOM 1593 C C . GLY A 1 202 ? -0.927 21.688 20.312 1 89.25 202 GLY A C 1
ATOM 1594 O O . GLY A 1 202 ? -0.776 20.469 20.453 1 89.25 202 GLY A O 1
ATOM 1595 N N . GLU A 1 203 ? -0.934 22.453 21.25 1 87.19 203 GLU A N 1
ATOM 1596 C CA . GLU A 1 203 ? -0.482 22.125 22.609 1 87.19 203 GLU A CA 1
ATOM 1597 C C . GLU A 1 203 ? -1.335 21 23.203 1 87.19 203 GLU A C 1
ATOM 1599 O O . GLU A 1 203 ? -0.82 20.141 23.922 1 87.19 203 GLU A O 1
ATOM 1604 N N . ASN A 1 204 ? -2.592 20.984 22.891 1 88.25 204 ASN A N 1
ATOM 1605 C CA . ASN A 1 204 ? -3.506 20.031 23.516 1 88.25 204 ASN A CA 1
ATOM 1606 C C . ASN A 1 204 ? -3.338 18.625 22.938 1 88.25 204 ASN A C 1
ATOM 1608 O O . ASN A 1 204 ? -3.777 17.641 23.547 1 88.25 204 ASN A O 1
ATOM 1612 N N . LEU A 1 205 ? -2.662 18.562 21.766 1 92.88 205 LEU A N 1
ATOM 1613 C CA . LEU A 1 205 ? -2.578 17.266 21.109 1 92.88 205 LEU A CA 1
ATOM 1614 C C . LEU A 1 205 ? -1.134 16.781 21.047 1 92.88 205 LEU A C 1
ATOM 1616 O O . LEU A 1 205 ? -0.884 15.578 20.906 1 92.88 205 LEU A O 1
ATOM 1620 N N . THR A 1 206 ? -0.215 17.688 21.219 1 93.31 206 THR A N 1
ATOM 1621 C CA . THR A 1 206 ? 1.196 17.359 21.047 1 93.31 206 THR A CA 1
ATOM 1622 C C . THR A 1 206 ? 1.591 16.172 21.922 1 93.31 206 THR A C 1
ATOM 1624 O O . THR A 1 206 ? 1.351 16.172 23.125 1 93.31 206 THR A O 1
ATOM 1627 N N . GLY A 1 207 ? 2.117 15.18 21.312 1 93.56 207 GLY A N 1
ATOM 1628 C CA . GLY A 1 207 ? 2.639 14.031 22.047 1 93.56 207 GLY A CA 1
ATOM 1629 C C . GLY A 1 207 ? 1.594 12.961 22.297 1 93.56 207 GLY A C 1
ATOM 1630 O O . GLY A 1 207 ? 1.931 11.828 22.641 1 93.56 207 GLY A O 1
ATOM 1631 N N . GLN A 1 208 ? 0.342 13.305 22.156 1 94.19 208 GLN A N 1
ATOM 1632 C CA . GLN A 1 208 ? -0.732 12.328 22.297 1 94.19 208 GLN A CA 1
ATOM 1633 C C . GLN A 1 208 ? -0.863 11.461 21.047 1 94.19 208 GLN A C 1
ATOM 1635 O O . GLN A 1 208 ? -0.229 11.734 20.031 1 94.19 208 GLN A O 1
ATOM 1640 N N . GLY A 1 209 ? -1.58 10.344 21.125 1 94.69 209 GLY A N 1
ATOM 1641 C CA . GLY A 1 209 ? -1.8 9.438 20 1 94.69 209 GLY A CA 1
ATOM 1642 C C . GLY A 1 209 ? -2.027 8 20.438 1 94.69 209 GLY A C 1
ATOM 1643 O O . GLY A 1 209 ? -2.672 7.75 21.453 1 94.69 209 GLY A O 1
ATOM 1644 N N . CYS A 1 210 ? -1.535 7.148 19.625 1 95.06 210 CYS A N 1
ATOM 1645 C CA . CYS A 1 210 ? -1.704 5.73 19.922 1 95.06 210 CYS A CA 1
ATOM 1646 C C . CYS A 1 210 ? -0.662 5.25 20.922 1 95.06 210 CYS A C 1
ATOM 1648 O O . CYS A 1 210 ? 0.487 4.992 20.562 1 95.06 210 CYS A O 1
ATOM 1650 N N . SER A 1 211 ? -1.057 5.02 22.141 1 92.44 211 SER A N 1
ATOM 1651 C CA . SER A 1 211 ? -0.183 4.828 23.297 1 92.44 211 SER A CA 1
ATOM 1652 C C . SER A 1 211 ? 0.812 3.697 23.047 1 92.44 211 SER A C 1
ATOM 1654 O O . SER A 1 211 ? 1.994 3.824 23.375 1 92.44 211 SER A O 1
ATOM 1656 N N . ILE A 1 212 ? 0.366 2.617 22.438 1 91 212 ILE A N 1
ATOM 1657 C CA . ILE A 1 212 ? 1.211 1.446 22.234 1 91 212 ILE A CA 1
ATOM 1658 C C . ILE A 1 212 ? 2.389 1.813 21.328 1 91 212 ILE A C 1
ATOM 1660 O O . ILE A 1 212 ? 3.502 1.323 21.531 1 91 212 ILE A O 1
ATOM 1664 N N . TYR A 1 213 ? 2.209 2.691 20.406 1 96 213 TYR A N 1
ATOM 1665 C CA . TYR A 1 213 ? 3.262 3.062 19.469 1 96 213 TYR A CA 1
ATOM 1666 C C . TYR A 1 213 ? 4.078 4.234 20 1 96 213 TYR A C 1
ATOM 1668 O O . TYR A 1 213 ? 5.297 4.277 19.828 1 96 213 TYR A O 1
ATOM 1676 N N . VAL A 1 214 ? 3.428 5.16 20.703 1 95.25 214 VAL A N 1
ATOM 1677 C CA . VAL A 1 214 ? 4.086 6.344 21.234 1 95.25 214 VAL A CA 1
ATOM 1678 C C . VAL A 1 214 ? 5.176 5.922 22.219 1 95.25 214 VAL A C 1
ATOM 1680 O O . VAL A 1 214 ? 6.258 6.512 22.25 1 95.25 214 VAL A O 1
ATOM 1683 N N . LYS A 1 215 ? 4.957 4.898 22.938 1 94.25 215 LYS A N 1
ATOM 1684 C CA . LYS A 1 215 ? 5.852 4.492 24.016 1 94.25 215 LYS A CA 1
ATOM 1685 C C . LYS A 1 215 ? 6.859 3.451 23.547 1 94.25 215 LYS A C 1
ATOM 1687 O O . LYS A 1 215 ? 7.75 3.049 24.297 1 94.25 215 LYS A O 1
ATOM 1692 N N . ASP A 1 216 ? 6.734 2.99 22.359 1 95.06 216 ASP A N 1
ATOM 1693 C CA . ASP A 1 216 ? 7.641 1.979 21.828 1 95.06 216 ASP A CA 1
ATOM 1694 C C . ASP A 1 216 ? 9.023 2.566 21.562 1 95.06 216 ASP A C 1
ATOM 1696 O O . ASP A 1 216 ? 9.18 3.428 20.688 1 95.06 216 ASP A O 1
ATOM 1700 N N . PRO A 1 217 ? 10.094 2.137 22.219 1 95.31 217 PRO A N 1
ATOM 1701 C CA . PRO A 1 217 ? 11.438 2.703 22.062 1 95.31 217 PRO A CA 1
ATOM 1702 C C . PRO A 1 217 ? 11.992 2.516 20.656 1 95.31 217 PRO A C 1
ATOM 1704 O O . PRO A 1 217 ? 12.75 3.363 20.172 1 95.31 217 PRO A O 1
ATOM 1707 N N . SER A 1 218 ? 11.578 1.488 19.984 1 94.06 218 SER A N 1
ATOM 1708 C CA . SER A 1 218 ? 12.125 1.167 18.672 1 94.06 218 SER A CA 1
ATOM 1709 C C . SER A 1 218 ? 11.594 2.119 17.609 1 94.06 218 SER A C 1
ATOM 1711 O O . SER A 1 218 ? 12.125 2.172 16.5 1 94.06 218 SER A O 1
ATOM 1713 N N . LEU A 1 219 ? 10.547 2.93 18 1 97 219 LEU A N 1
ATOM 1714 C CA . LEU A 1 219 ? 9.922 3.795 17.016 1 97 219 LEU A CA 1
ATOM 1715 C C . LEU A 1 219 ? 10.266 5.258 17.266 1 97 219 LEU A C 1
ATOM 1717 O O . LEU A 1 219 ? 9.867 6.141 16.5 1 97 219 LEU A O 1
ATOM 1721 N N . GLN A 1 220 ? 11.07 5.539 18.344 1 96.5 220 GLN A N 1
ATOM 1722 C CA . GLN A 1 220 ? 11.344 6.918 18.719 1 96.5 220 GLN A CA 1
ATOM 1723 C C . GLN A 1 220 ? 12.094 7.664 17.625 1 96.5 220 GLN A C 1
ATOM 1725 O O . GLN A 1 220 ? 11.852 8.852 17.391 1 96.5 220 GLN A O 1
ATOM 1730 N N . ASN A 1 221 ? 12.992 6.969 17 1 96.5 221 ASN A N 1
ATOM 1731 C CA . ASN A 1 221 ? 13.75 7.609 15.922 1 96.5 221 ASN A CA 1
ATOM 1732 C C . ASN A 1 221 ? 12.836 8.039 14.773 1 96.5 221 ASN A C 1
ATOM 1734 O O . ASN A 1 221 ? 13.094 9.055 14.125 1 96.5 221 ASN A O 1
ATOM 1738 N N . LEU A 1 222 ? 11.805 7.266 14.57 1 97.19 222 LEU A N 1
ATOM 1739 C CA . LEU A 1 222 ? 10.852 7.574 13.508 1 97.19 222 LEU A CA 1
ATOM 1740 C C . LEU A 1 222 ? 10.117 8.875 13.797 1 97.19 222 LEU A C 1
ATOM 1742 O O . LEU A 1 222 ? 9.961 9.719 12.906 1 97.19 222 LEU A O 1
ATOM 1746 N N . PHE A 1 223 ? 9.703 9.07 15.023 1 97.12 223 PHE A N 1
ATOM 1747 C CA . PHE A 1 223 ? 9.008 10.297 15.406 1 97.12 223 PHE A CA 1
ATOM 1748 C C . PHE A 1 223 ? 9.961 11.484 15.414 1 97.12 223 PHE A C 1
ATOM 1750 O O . PHE A 1 223 ? 9.578 12.594 15.047 1 97.12 223 PHE A O 1
ATOM 1757 N N . LYS A 1 224 ? 11.172 11.258 15.812 1 96.44 224 LYS A N 1
ATOM 1758 C CA . LYS A 1 224 ? 12.188 12.312 15.742 1 96.44 224 LYS A CA 1
ATOM 1759 C C . LYS A 1 224 ? 12.43 12.742 14.305 1 96.44 224 LYS A C 1
ATOM 1761 O O . LYS A 1 224 ? 12.586 13.93 14.023 1 96.44 224 LYS A O 1
ATOM 1766 N N . TRP A 1 225 ? 12.508 11.75 13.461 1 97.75 225 TRP A N 1
ATOM 1767 C CA . TRP A 1 225 ? 12.695 12.008 12.039 1 97.75 225 TRP A CA 1
ATOM 1768 C C . TRP A 1 225 ? 11.539 12.836 11.477 1 97.75 225 TRP A C 1
ATOM 1770 O O . TRP A 1 225 ? 11.766 13.812 10.766 1 97.75 225 TRP A O 1
ATOM 1780 N N . ARG A 1 226 ? 10.312 12.453 11.805 1 97.12 226 ARG A N 1
ATOM 1781 C CA . ARG A 1 226 ? 9.133 13.211 11.383 1 97.12 226 ARG A CA 1
ATOM 1782 C C . ARG A 1 226 ? 9.188 14.648 11.906 1 97.12 226 ARG A C 1
ATOM 1784 O O . ARG A 1 226 ? 8.906 15.594 11.164 1 97.12 226 ARG A O 1
ATOM 1791 N N . ASP A 1 227 ? 9.562 14.859 13.156 1 95.81 227 ASP A N 1
ATOM 1792 C CA . ASP A 1 227 ? 9.68 16.188 13.742 1 95.81 227 ASP A CA 1
ATOM 1793 C C . ASP A 1 227 ? 10.758 17.016 13.047 1 95.81 227 ASP A C 1
ATOM 1795 O O . ASP A 1 227 ? 10.602 18.219 12.852 1 95.81 227 ASP A O 1
ATOM 1799 N N . PHE A 1 228 ? 11.82 16.344 12.734 1 94.88 228 PHE A N 1
ATOM 1800 C CA . PHE A 1 228 ? 12.898 17 12.008 1 94.88 228 PHE A CA 1
ATOM 1801 C C . PHE A 1 228 ? 12.406 17.547 10.672 1 94.88 228 PHE A C 1
ATOM 1803 O O . PHE A 1 228 ? 12.711 18.672 10.305 1 94.88 228 PHE A O 1
ATOM 1810 N N . ILE A 1 229 ? 11.594 16.75 9.969 1 95.94 229 ILE A N 1
ATOM 1811 C CA . ILE A 1 229 ? 11.055 17.172 8.68 1 95.94 229 ILE A CA 1
ATOM 1812 C C . ILE A 1 229 ? 1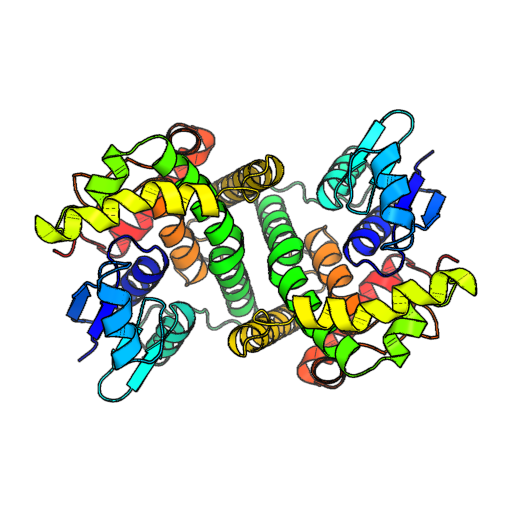0.117 18.359 8.875 1 95.94 229 ILE A C 1
ATOM 1814 O O . ILE A 1 229 ? 10.18 19.328 8.125 1 95.94 229 ILE A O 1
ATOM 1818 N N . GLU A 1 230 ? 9.281 18.312 9.875 1 94.88 230 GLU A N 1
ATOM 1819 C CA . GLU A 1 230 ? 8.367 19.406 10.164 1 94.88 230 GLU A CA 1
ATOM 1820 C C . GLU A 1 230 ? 9.133 20.688 10.492 1 94.88 230 GLU A C 1
ATOM 1822 O O . GLU A 1 230 ? 8.766 21.781 10.031 1 94.88 230 GLU A O 1
ATOM 1827 N N . ASP A 1 231 ? 10.141 20.516 11.258 1 93.81 231 ASP A N 1
ATOM 1828 C CA . ASP A 1 231 ? 10.961 21.656 11.656 1 93.81 231 ASP A CA 1
ATOM 1829 C C . ASP A 1 231 ? 11.648 22.281 10.445 1 93.81 231 ASP A C 1
ATOM 1831 O O . ASP A 1 231 ? 11.695 23.5 10.305 1 93.81 231 ASP A O 1
ATOM 1835 N N . GLN A 1 232 ? 12.188 21.422 9.625 1 92.69 232 GLN A N 1
ATOM 1836 C CA . GLN A 1 232 ? 12.859 21.906 8.422 1 92.69 232 GLN A CA 1
ATOM 1837 C C . GLN A 1 232 ? 11.906 22.688 7.52 1 92.69 232 GLN A C 1
ATOM 1839 O O . GLN A 1 232 ? 12.312 23.625 6.852 1 92.69 232 GLN A O 1
ATOM 1844 N N . LEU A 1 233 ? 10.648 22.281 7.539 1 94.31 233 LEU A N 1
ATOM 1845 C CA . LEU A 1 233 ? 9.656 22.906 6.68 1 94.31 233 LEU A CA 1
ATOM 1846 C C . LEU A 1 233 ? 8.945 24.047 7.406 1 94.31 233 LEU A C 1
ATOM 1848 O O . LEU A 1 233 ? 8.055 24.688 6.84 1 94.31 233 LEU A O 1
ATOM 1852 N N . ALA A 1 234 ? 9.297 24.281 8.664 1 89.94 234 ALA A N 1
ATOM 1853 C CA . ALA A 1 234 ? 8.719 25.328 9.492 1 89.94 234 ALA A CA 1
ATOM 1854 C C . ALA A 1 234 ? 7.203 25.188 9.578 1 89.94 234 ALA A C 1
ATOM 1856 O O . ALA A 1 234 ? 6.473 26.172 9.414 1 89.94 234 ALA A O 1
ATOM 1857 N N . ILE A 1 235 ? 6.82 23.891 9.602 1 83.56 235 ILE A N 1
ATOM 1858 C CA . ILE A 1 235 ? 5.395 23.641 9.797 1 83.56 235 ILE A CA 1
ATOM 1859 C C . ILE A 1 235 ? 4.98 24.078 11.195 1 83.56 235 ILE A C 1
ATOM 1861 O O . ILE A 1 235 ? 5.566 23.641 12.188 1 83.56 235 ILE A O 1
ATOM 1865 N N . THR A 1 236 ? 4.285 25.125 11.258 1 72.69 236 THR A N 1
ATOM 1866 C CA . THR A 1 236 ? 3.891 25.672 12.555 1 72.69 236 THR A CA 1
ATOM 1867 C C . THR A 1 236 ? 2.387 25.531 12.766 1 72.69 236 THR A C 1
ATOM 1869 O O . THR A 1 236 ? 1.661 25.125 11.852 1 72.69 236 THR A O 1
ATOM 1872 N N . ASN A 1 237 ? 2.031 25.625 14 1 63.88 237 ASN A N 1
ATOM 1873 C CA . ASN A 1 237 ? 0.625 25.641 14.391 1 63.88 237 ASN A CA 1
ATOM 1874 C C . ASN A 1 237 ? -0.117 26.812 13.734 1 63.88 237 ASN A C 1
ATOM 1876 O O . ASN A 1 237 ? 0.111 27.969 14.078 1 63.88 237 ASN A O 1
ATOM 1880 N N . HIS A 1 238 ? -0.201 26.703 12.383 1 50.12 238 HIS A N 1
ATOM 1881 C CA . HIS A 1 238 ? -0.873 27.891 11.852 1 50.12 238 HIS A CA 1
ATOM 1882 C C . HIS A 1 238 ? -2.299 28 12.383 1 50.12 238 HIS A C 1
ATOM 1884 O O . HIS A 1 238 ? -3.057 27.031 12.344 1 50.12 238 HIS A O 1
ATOM 1890 N N . HIS A 1 239 ? -2.438 28.719 13.461 1 43.44 239 HIS A N 1
ATOM 1891 C CA . HIS A 1 239 ? -3.764 29.188 13.852 1 43.44 239 HIS A CA 1
ATOM 1892 C C . HIS A 1 239 ? -4.387 30.047 12.758 1 43.44 239 HIS A C 1
ATOM 1894 O O . HIS A 1 239 ? -3.68 30.75 12.039 1 43.44 239 HIS A O 1
ATOM 1900 N N . MET B 1 1 ? 7.141 -33.344 5.254 1 88.19 1 MET B N 1
ATOM 1901 C CA . MET B 1 1 ? 6.977 -32.938 3.861 1 88.19 1 MET B CA 1
ATOM 1902 C C . MET B 1 1 ? 6.094 -31.688 3.764 1 88.19 1 MET B C 1
ATOM 1904 O O . MET B 1 1 ? 5.121 -31.562 4.508 1 88.19 1 MET B O 1
ATOM 1908 N N . LEU B 1 2 ? 6.441 -30.703 2.992 1 95.31 2 LEU B N 1
ATOM 1909 C CA . LEU B 1 2 ? 5.676 -29.469 2.84 1 95.31 2 LEU B CA 1
ATOM 1910 C C . LEU B 1 2 ? 4.434 -29.703 1.987 1 95.31 2 LEU B C 1
ATOM 1912 O O . LEU B 1 2 ? 4.5 -30.375 0.954 1 95.31 2 LEU B O 1
AT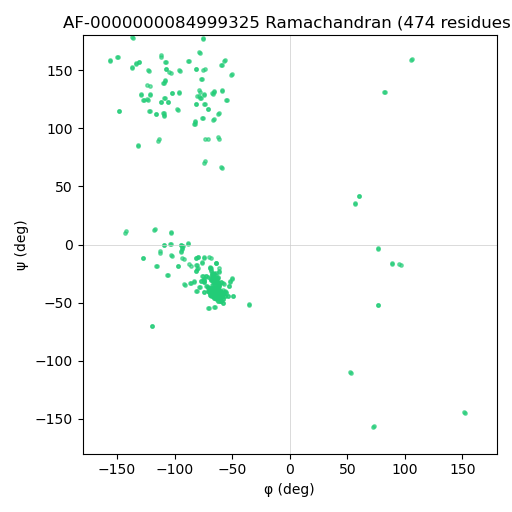OM 1916 N N . GLU B 1 3 ? 3.312 -29.25 2.553 1 95.56 3 GLU B N 1
ATOM 1917 C CA . GLU B 1 3 ? 2.047 -29.328 1.826 1 95.56 3 GLU B CA 1
ATOM 1918 C C . GLU B 1 3 ? 1.4 -27.938 1.715 1 95.56 3 GLU B C 1
ATOM 1920 O O . GLU B 1 3 ? 1.173 -27.281 2.725 1 95.56 3 GLU B O 1
ATOM 1925 N N . LEU B 1 4 ? 1.113 -27.547 0.488 1 95.81 4 LEU B N 1
ATOM 1926 C CA . LEU B 1 4 ? 0.544 -26.234 0.234 1 95.81 4 LEU B CA 1
ATOM 1927 C C . LEU B 1 4 ? -0.913 -26.344 -0.2 1 95.81 4 LEU B C 1
ATOM 1929 O O . LEU B 1 4 ? -1.21 -26.906 -1.252 1 95.81 4 LEU B O 1
ATOM 1933 N N . HIS B 1 5 ? -1.839 -25.922 0.601 1 93.44 5 HIS B N 1
ATOM 1934 C CA . HIS B 1 5 ? -3.232 -25.75 0.213 1 93.44 5 HIS B CA 1
ATOM 1935 C C . HIS B 1 5 ? -3.434 -24.422 -0.519 1 93.44 5 HIS B C 1
ATOM 1937 O O . HIS B 1 5 ? -3.143 -23.359 0.027 1 93.44 5 HIS B O 1
ATOM 1943 N N . GLN B 1 6 ? -3.93 -24.531 -1.766 1 93 6 GLN B N 1
ATOM 1944 C CA . GLN B 1 6 ? -3.914 -23.328 -2.602 1 93 6 GLN B CA 1
ATOM 1945 C C . GLN B 1 6 ? -5.074 -23.344 -3.592 1 93 6 GLN B C 1
ATOM 1947 O O . GLN B 1 6 ? -5.766 -24.344 -3.742 1 93 6 GLN B O 1
ATOM 1952 N N . PHE B 1 7 ? -5.359 -22.172 -4.098 1 90.44 7 PHE B N 1
ATOM 1953 C CA . PHE B 1 7 ? -6.102 -22 -5.34 1 90.44 7 PHE B CA 1
ATOM 1954 C C . PHE B 1 7 ? -5.168 -21.578 -6.473 1 90.44 7 PHE B C 1
ATOM 1956 O O . PHE B 1 7 ? -4.504 -20.547 -6.387 1 90.44 7 PHE B O 1
ATOM 1963 N N . ARG B 1 8 ? -5.133 -22.312 -7.496 1 89.75 8 ARG B N 1
ATOM 1964 C CA . ARG B 1 8 ? -4.121 -22.219 -8.547 1 89.75 8 ARG B CA 1
ATOM 1965 C C . ARG B 1 8 ? -3.998 -20.797 -9.078 1 89.75 8 ARG B C 1
ATOM 1967 O O . ARG B 1 8 ? -2.896 -20.344 -9.383 1 89.75 8 ARG B O 1
ATOM 1974 N N . HIS B 1 9 ? -5.102 -20.109 -9.141 1 92.25 9 HIS B N 1
ATOM 1975 C CA . HIS B 1 9 ? -5.082 -18.828 -9.852 1 92.25 9 HIS B CA 1
ATOM 1976 C C . HIS B 1 9 ? -5.051 -17.656 -8.875 1 92.25 9 HIS B C 1
ATOM 1978 O O . HIS B 1 9 ? -5.219 -16.5 -9.273 1 92.25 9 HIS B O 1
ATOM 1984 N N . SER B 1 10 ? -4.836 -17.969 -7.605 1 93.94 10 SER B N 1
ATOM 1985 C CA . SER B 1 10 ? -4.637 -16.938 -6.598 1 93.94 10 SER B CA 1
ATOM 1986 C C . SER B 1 10 ? -3.227 -16.359 -6.668 1 93.94 10 SER B C 1
ATOM 1988 O O . SER B 1 10 ? -2.244 -17.094 -6.57 1 93.94 10 SER B O 1
ATOM 1990 N N . PRO B 1 11 ? -3.102 -15.039 -6.793 1 97.31 11 PRO B N 1
ATOM 1991 C CA . PRO B 1 11 ? -1.771 -14.422 -6.805 1 97.31 11 PRO B CA 1
ATOM 1992 C C . PRO B 1 11 ? -0.994 -14.664 -5.516 1 97.31 11 PRO B C 1
ATOM 1994 O O . PRO B 1 11 ? 0.234 -14.781 -5.543 1 97.31 11 PRO B O 1
ATOM 1997 N N . TYR B 1 12 ? -1.684 -14.734 -4.387 1 97.75 12 TYR B N 1
ATOM 1998 C CA . TYR B 1 12 ? -1.023 -15 -3.113 1 97.75 12 TYR B CA 1
ATOM 1999 C C . TYR B 1 12 ? -0.445 -16.406 -3.082 1 97.75 12 TYR B C 1
ATOM 2001 O O . TYR B 1 12 ? 0.632 -16.625 -2.525 1 97.75 12 TYR B O 1
ATOM 2009 N N . CYS B 1 13 ? -1.168 -17.344 -3.637 1 96.75 13 CYS B N 1
ATOM 2010 C CA . CYS B 1 13 ? -0.672 -18.719 -3.734 1 96.75 13 CYS B CA 1
ATOM 2011 C C . CYS B 1 13 ? 0.498 -18.797 -4.707 1 96.75 13 CYS B C 1
ATOM 2013 O O . CYS B 1 13 ? 1.473 -19.516 -4.449 1 96.75 13 CYS B O 1
ATOM 2015 N N . LEU B 1 14 ? 0.366 -18.078 -5.828 1 97.31 14 LEU B N 1
ATOM 2016 C CA . LEU B 1 14 ? 1.472 -18.031 -6.777 1 97.31 14 LEU B CA 1
ATOM 2017 C C . LEU B 1 14 ? 2.727 -17.453 -6.125 1 97.31 14 LEU B C 1
ATOM 2019 O O . LEU B 1 14 ? 3.834 -17.953 -6.367 1 97.31 14 LEU B O 1
ATOM 2023 N N . LYS B 1 15 ? 2.574 -16.422 -5.316 1 98.31 15 LYS B N 1
ATOM 2024 C CA . LYS B 1 15 ? 3.674 -15.828 -4.562 1 98.31 15 LYS B CA 1
ATOM 2025 C C . LYS B 1 15 ? 4.418 -16.875 -3.746 1 98.31 15 LYS B C 1
ATOM 2027 O O . LYS B 1 15 ? 5.648 -16.938 -3.771 1 98.31 15 LYS B O 1
ATOM 2032 N N . VAL B 1 16 ? 3.705 -17.75 -3.072 1 98.12 16 VAL B N 1
ATOM 2033 C CA . VAL B 1 16 ? 4.305 -18.797 -2.242 1 98.12 16 VAL B CA 1
ATOM 2034 C C . VAL B 1 16 ? 4.973 -19.844 -3.131 1 98.12 16 VAL B C 1
ATOM 2036 O O . VAL B 1 16 ? 6.082 -20.297 -2.838 1 98.12 16 VAL B O 1
ATOM 2039 N N . ARG B 1 17 ? 4.32 -20.203 -4.238 1 97.38 17 ARG B N 1
ATOM 2040 C CA . ARG B 1 17 ? 4.918 -21.172 -5.148 1 97.38 17 ARG B CA 1
ATOM 2041 C C . ARG B 1 17 ? 6.234 -20.656 -5.715 1 97.38 17 ARG B C 1
ATOM 2043 O O . ARG B 1 17 ? 7.199 -21.406 -5.852 1 97.38 17 ARG B O 1
ATOM 2050 N N . MET B 1 18 ? 6.262 -19.406 -6.051 1 97.38 18 MET B N 1
ATOM 2051 C CA . MET B 1 18 ? 7.488 -18.812 -6.574 1 97.38 18 MET B CA 1
ATOM 2052 C C . MET B 1 18 ? 8.594 -18.828 -5.527 1 97.38 18 MET B C 1
ATOM 2054 O O . MET B 1 18 ? 9.75 -19.109 -5.848 1 97.38 18 MET B O 1
ATOM 2058 N N . ALA B 1 19 ? 8.234 -18.531 -4.277 1 97.44 19 ALA B N 1
ATOM 2059 C CA . ALA B 1 19 ? 9.219 -18.578 -3.201 1 97.44 19 ALA B CA 1
ATOM 2060 C C . ALA B 1 19 ? 9.758 -19.984 -2.994 1 97.44 19 ALA B C 1
ATOM 2062 O O . ALA B 1 19 ? 10.961 -20.188 -2.816 1 97.44 19 ALA B O 1
ATOM 2063 N N . LEU B 1 20 ? 8.844 -20.969 -2.992 1 96.88 20 LEU B N 1
ATOM 2064 C CA . LEU B 1 20 ? 9.234 -22.375 -2.852 1 96.88 20 LEU B CA 1
ATOM 2065 C C . LEU B 1 20 ? 10.18 -22.781 -3.977 1 96.88 20 LEU B C 1
ATOM 2067 O O . LEU B 1 20 ? 11.172 -23.469 -3.734 1 96.88 20 LEU B O 1
ATOM 2071 N N . ALA B 1 21 ? 9.852 -22.359 -5.164 1 96.31 21 ALA B N 1
ATOM 2072 C CA . ALA B 1 21 ? 10.688 -22.656 -6.32 1 96.31 21 ALA B CA 1
ATOM 2073 C C . ALA B 1 21 ? 12.062 -22.016 -6.184 1 96.31 21 ALA B C 1
ATOM 2075 O O . ALA B 1 21 ? 13.086 -22.641 -6.461 1 96.31 21 ALA B O 1
ATOM 2076 N N . ALA B 1 22 ? 12.102 -20.75 -5.793 1 95.88 22 ALA B N 1
ATOM 2077 C CA . ALA B 1 22 ? 13.359 -20.031 -5.617 1 95.88 22 ALA B CA 1
ATOM 2078 C C . ALA B 1 22 ? 14.266 -20.75 -4.629 1 95.88 22 ALA B C 1
ATOM 2080 O O . ALA B 1 22 ? 15.492 -20.781 -4.805 1 95.88 22 ALA B O 1
ATOM 2081 N N . LYS B 1 23 ? 13.609 -21.359 -3.662 1 94.62 23 LYS B N 1
ATOM 2082 C CA . LYS B 1 23 ? 14.375 -22.031 -2.615 1 94.62 23 LYS B CA 1
ATOM 2083 C C . LYS B 1 23 ? 14.578 -23.516 -2.941 1 94.62 23 LYS B C 1
ATOM 2085 O O . LYS B 1 23 ? 15.188 -24.25 -2.162 1 94.62 23 LYS B O 1
ATOM 2090 N N . LYS B 1 24 ? 14 -23.969 -4.035 1 93.62 24 LYS B N 1
ATOM 2091 C CA . LYS B 1 24 ? 14.133 -25.328 -4.516 1 93.62 24 LYS B CA 1
ATOM 2092 C C . LYS B 1 24 ? 13.617 -26.328 -3.48 1 93.62 24 LYS B C 1
ATOM 2094 O O . LYS B 1 24 ? 14.266 -27.344 -3.211 1 93.62 24 LYS B O 1
ATOM 2099 N N . LEU B 1 25 ? 12.539 -26 -2.889 1 94.31 25 LEU B N 1
ATOM 2100 C CA . LEU B 1 25 ? 11.922 -26.875 -1.902 1 94.31 25 LEU B CA 1
ATOM 2101 C C . LEU B 1 25 ? 10.828 -27.734 -2.541 1 94.31 25 LEU B C 1
ATOM 2103 O O . LEU B 1 25 ? 10 -27.219 -3.295 1 94.31 25 LEU B O 1
ATOM 2107 N N . ALA B 1 26 ? 10.883 -28.969 -2.279 1 94.31 26 ALA B N 1
ATOM 2108 C CA . ALA B 1 26 ? 9.82 -29.859 -2.744 1 94.31 26 ALA B CA 1
ATOM 2109 C C . ALA B 1 26 ? 8.57 -29.734 -1.881 1 94.31 26 ALA B C 1
ATOM 2111 O O . ALA B 1 26 ? 8.664 -29.562 -0.662 1 94.31 26 ALA B O 1
ATOM 2112 N N . TYR B 1 27 ? 7.445 -29.812 -2.506 1 95.81 27 TYR B N 1
ATOM 2113 C CA . TYR B 1 27 ? 6.18 -29.734 -1.787 1 95.81 27 TYR B CA 1
ATOM 2114 C C . TYR B 1 27 ? 5.059 -30.406 -2.58 1 95.81 27 TYR B C 1
ATOM 2116 O O . TYR B 1 27 ? 5.18 -30.594 -3.791 1 95.81 27 TYR B O 1
ATOM 2124 N N . ARG B 1 28 ? 4.027 -30.766 -1.875 1 95.5 28 ARG B N 1
ATOM 2125 C CA . ARG B 1 28 ? 2.799 -31.25 -2.5 1 95.5 28 ARG B CA 1
ATOM 2126 C C . ARG B 1 28 ? 1.712 -30.172 -2.453 1 95.5 28 ARG B C 1
ATOM 2128 O O . ARG B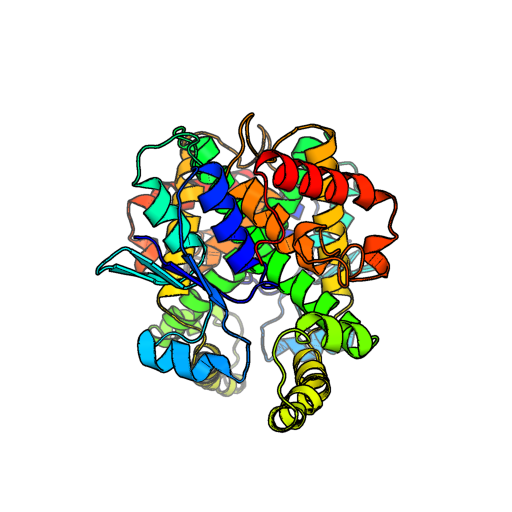 1 28 ? 1.654 -29.391 -1.51 1 95.5 28 ARG B O 1
ATOM 2135 N N . THR B 1 29 ? 0.81 -30.156 -3.49 1 93.5 29 THR B N 1
ATOM 2136 C CA . THR B 1 29 ? -0.262 -29.172 -3.537 1 93.5 29 THR B CA 1
ATOM 2137 C C . THR B 1 29 ? -1.616 -29.828 -3.287 1 93.5 29 THR B C 1
ATOM 2139 O O . THR B 1 29 ? -1.839 -30.969 -3.688 1 93.5 29 THR B O 1
ATOM 2142 N N . VAL B 1 30 ? -2.4 -29.188 -2.564 1 90.38 30 VAL B N 1
ATOM 2143 C CA . VAL B 1 30 ? -3.818 -29.5 -2.436 1 90.38 30 VAL B CA 1
ATOM 2144 C C . VAL B 1 30 ? -4.656 -28.344 -2.963 1 90.38 30 VAL B C 1
ATOM 2146 O O . VAL B 1 30 ? -4.66 -27.25 -2.375 1 90.38 30 VAL B O 1
ATOM 2149 N N . GLU B 1 31 ? -5.332 -28.578 -4.062 1 89.62 31 GLU B N 1
ATOM 2150 C CA . GLU B 1 31 ? -6.129 -27.531 -4.691 1 89.62 31 GLU B CA 1
ATOM 2151 C C . GLU B 1 31 ? -7.461 -27.344 -3.975 1 89.62 31 GLU B C 1
ATOM 2153 O O . GLU B 1 31 ? -8.18 -28.312 -3.725 1 89.62 31 GLU B O 1
ATOM 2158 N N . ILE B 1 32 ? -7.672 -26.125 -3.65 1 83.75 32 ILE B N 1
ATOM 2159 C CA . ILE B 1 32 ? -8.93 -25.781 -3.006 1 83.75 32 ILE B CA 1
ATOM 2160 C C . ILE B 1 32 ? -9.664 -24.719 -3.842 1 83.75 32 ILE B C 1
ATOM 2162 O O . ILE B 1 32 ? -9.164 -23.609 -4.031 1 83.75 32 ILE B O 1
ATOM 2166 N N . THR B 1 33 ? -10.812 -25.078 -4.395 1 76.19 33 THR B N 1
ATOM 2167 C CA . THR B 1 33 ? -11.609 -24.141 -5.172 1 76.19 33 THR B CA 1
ATOM 2168 C C . THR B 1 33 ? -12.383 -23.188 -4.254 1 76.19 33 THR B C 1
ATOM 2170 O O . THR B 1 33 ? -13.039 -23.641 -3.312 1 76.19 33 THR B O 1
ATOM 2173 N N . PRO B 1 34 ? -12.234 -21.953 -4.637 1 71.5 34 PRO B N 1
ATOM 2174 C CA . PRO B 1 34 ? -12.961 -21 -3.783 1 71.5 34 PRO B CA 1
ATOM 2175 C C . PRO B 1 34 ? -14.461 -21.281 -3.734 1 71.5 34 PRO B C 1
ATOM 2177 O O . PRO B 1 34 ? -15.031 -21.797 -4.703 1 71.5 34 PRO B O 1
ATOM 2180 N N . ALA B 1 35 ? -15.18 -20.875 -2.645 1 62.38 35 ALA B N 1
ATOM 2181 C CA . ALA B 1 35 ? -16.609 -21.047 -2.355 1 62.38 35 ALA B CA 1
ATOM 2182 C C . ALA B 1 35 ? -16.906 -22.484 -1.912 1 62.38 35 ALA B C 1
ATOM 2184 O O . ALA B 1 35 ? -17.5 -22.703 -0.859 1 62.38 35 ALA B O 1
ATOM 2185 N N . VAL B 1 36 ? -16.469 -23.5 -2.709 1 57 36 VAL B N 1
ATOM 2186 C CA . VAL B 1 36 ? -16.75 -24.891 -2.365 1 57 36 VAL B CA 1
ATOM 2187 C C . VAL B 1 36 ? -15.758 -25.375 -1.308 1 57 36 VAL B C 1
ATOM 2189 O O . VAL B 1 36 ? -16.156 -26 -0.32 1 57 36 VAL B O 1
ATOM 2192 N N . GLY B 1 37 ? -14.547 -24.984 -1.458 1 55.34 37 GLY B N 1
ATOM 2193 C CA . GLY B 1 37 ? -13.445 -25.516 -0.671 1 55.34 37 GLY B CA 1
ATOM 2194 C C . GLY B 1 37 ? -13.148 -24.688 0.568 1 55.34 37 GLY B C 1
ATOM 2195 O O . GLY B 1 37 ? -12.422 -25.141 1.459 1 55.34 37 GLY B O 1
ATOM 2196 N N . GLN B 1 38 ? -13.68 -23.531 0.72 1 62.41 38 GLN B N 1
ATOM 2197 C CA . GLN B 1 38 ? -13.398 -22.641 1.844 1 62.41 38 GLN B CA 1
ATOM 2198 C C . GLN B 1 38 ? -13.922 -23.234 3.152 1 62.41 38 GLN B C 1
ATOM 2200 O O . GLN B 1 38 ? -13.305 -23.062 4.207 1 62.41 38 GLN B O 1
ATOM 2205 N N . ILE B 1 39 ? -14.914 -24.016 3.059 1 65.5 39 ILE B N 1
ATOM 2206 C CA . ILE B 1 39 ? -15.445 -24.641 4.262 1 65.5 39 ILE B CA 1
ATOM 2207 C C . ILE B 1 39 ? -14.453 -25.688 4.773 1 65.5 39 ILE B C 1
ATOM 2209 O O . ILE B 1 39 ? -14.203 -25.781 5.977 1 65.5 39 ILE B O 1
ATOM 2213 N N . ASP B 1 40 ? -13.906 -26.375 3.885 1 69.19 40 ASP B N 1
ATOM 2214 C CA . ASP B 1 40 ? -12.961 -27.422 4.254 1 69.19 40 ASP B CA 1
ATOM 2215 C C . ASP B 1 40 ? -11.703 -26.828 4.891 1 69.19 40 ASP B C 1
ATOM 2217 O O . ASP B 1 40 ? -11.234 -27.312 5.918 1 69.19 40 ASP B O 1
ATOM 2221 N N . ILE B 1 41 ? -11.203 -25.781 4.324 1 73.5 41 ILE B N 1
ATOM 2222 C CA . ILE B 1 41 ? -10 -25.156 4.844 1 73.5 41 ILE B CA 1
ATOM 2223 C C . ILE B 1 41 ? -10.289 -24.531 6.207 1 73.5 41 ILE B C 1
ATOM 2225 O O . ILE B 1 41 ? -9.453 -24.594 7.117 1 73.5 41 ILE B O 1
ATOM 2229 N N . PHE B 1 42 ? -11.453 -23.953 6.203 1 74.38 42 PHE B N 1
ATOM 2230 C CA . PHE B 1 42 ? -11.836 -23.359 7.477 1 74.38 42 PHE B CA 1
ATOM 2231 C C . PHE B 1 42 ? -11.883 -24.406 8.578 1 74.38 42 PHE B C 1
ATOM 2233 O O . PHE B 1 42 ? -11.43 -24.156 9.695 1 74.38 42 PHE B O 1
ATOM 2240 N N . GLN B 1 43 ? -12.406 -25.516 8.297 1 73.19 43 GLN B N 1
ATOM 2241 C CA . GLN B 1 43 ? -12.531 -26.594 9.281 1 73.19 43 GLN B CA 1
ATOM 2242 C C . GLN B 1 43 ? -11.156 -27.109 9.695 1 73.19 43 GLN B C 1
ATOM 2244 O O . GLN B 1 43 ? -10.938 -27.453 10.859 1 73.19 43 GLN B O 1
ATOM 2249 N N . LYS B 1 44 ? -10.32 -27.047 8.805 1 74.25 44 LYS B N 1
ATOM 2250 C CA . LYS B 1 44 ? -9 -27.625 9.055 1 74.25 44 LYS B CA 1
ATOM 2251 C C . LYS B 1 44 ? -8.086 -26.625 9.75 1 74.25 44 LYS B C 1
ATOM 2253 O O . LYS B 1 44 ? -7.266 -27 10.586 1 74.25 44 LYS B O 1
ATOM 2258 N N . THR B 1 45 ? -8.289 -25.359 9.414 1 75.44 45 THR B N 1
ATOM 2259 C CA . THR B 1 45 ? -7.258 -24.422 9.844 1 75.44 45 THR B CA 1
ATOM 2260 C C . THR B 1 45 ? -7.875 -23.25 10.617 1 75.44 45 THR B C 1
ATOM 2262 O O . THR B 1 45 ? -7.168 -22.516 11.305 1 75.44 45 THR B O 1
ATOM 2265 N N . GLY B 1 46 ? -9.148 -23.203 10.523 1 75.06 46 GLY B N 1
ATOM 2266 C CA . GLY B 1 46 ? -9.82 -22.062 11.133 1 75.06 46 GLY B CA 1
ATOM 2267 C C . GLY B 1 46 ? -9.688 -20.797 10.312 1 75.06 46 GLY B C 1
ATOM 2268 O O . GLY B 1 46 ? -10.164 -19.734 10.727 1 75.06 46 GLY B O 1
ATOM 2269 N N . GLN B 1 47 ? -8.945 -21 9.281 1 76.44 47 GLN B N 1
ATOM 2270 C CA . GLN B 1 47 ? -8.773 -19.828 8.422 1 76.44 47 GLN B CA 1
ATOM 2271 C C . GLN B 1 47 ? -9.547 -19.984 7.117 1 76.44 47 GLN B C 1
ATOM 2273 O O . GLN B 1 47 ? -9.742 -21.109 6.633 1 76.44 47 GLN B O 1
ATOM 2278 N N . LYS B 1 48 ? -9.938 -18.812 6.621 1 75.5 48 LYS B N 1
ATOM 2279 C CA . LYS B 1 48 ? -10.75 -18.859 5.414 1 75.5 48 LYS B CA 1
ATOM 2280 C C . LYS B 1 48 ? -9.93 -18.516 4.176 1 75.5 48 LYS B C 1
ATOM 2282 O O . LYS B 1 48 ? -10.352 -18.781 3.051 1 75.5 48 LYS B O 1
ATOM 2287 N N . LYS B 1 49 ? -8.773 -18.062 4.414 1 86.44 49 LYS B N 1
ATOM 2288 C CA . LYS B 1 49 ? -8.031 -17.547 3.271 1 86.44 49 LYS B CA 1
ATOM 2289 C C . LYS B 1 49 ? -6.887 -18.469 2.887 1 86.44 49 LYS B C 1
ATOM 2291 O O . LYS B 1 49 ? -6.355 -19.188 3.732 1 86.44 49 LYS B O 1
ATOM 2296 N N . LEU B 1 50 ? -6.602 -18.656 1.626 1 91.25 50 LEU B N 1
ATOM 2297 C CA . LEU B 1 50 ? -5.449 -19.344 1.061 1 91.25 50 LEU B CA 1
ATOM 2298 C C . LEU B 1 50 ? -4.352 -18.359 0.691 1 91.25 50 LEU B C 1
ATOM 2300 O O . LEU B 1 50 ? -4.629 -17.188 0.454 1 91.25 50 LEU B O 1
ATOM 2304 N N . PRO B 1 51 ? -3.129 -18.781 0.756 1 95.38 51 PRO B N 1
ATOM 2305 C CA . PRO B 1 51 ? -2.555 -20.109 0.916 1 95.38 51 PRO B CA 1
ATOM 2306 C C . PRO B 1 51 ? -2.402 -20.516 2.381 1 95.38 51 PRO B C 1
ATOM 2308 O O . PRO B 1 51 ? -2.352 -19.656 3.262 1 95.38 51 PRO B O 1
ATOM 2311 N N . VAL B 1 52 ? -2.328 -21.812 2.627 1 94.75 52 VAL B N 1
ATOM 2312 C CA . VAL B 1 52 ? -1.95 -22.422 3.896 1 94.75 52 VAL B CA 1
ATOM 2313 C C . VAL B 1 52 ? -0.856 -23.469 3.666 1 94.75 52 VAL B C 1
ATOM 2315 O O . VAL B 1 52 ? -0.98 -24.312 2.787 1 94.75 52 VAL B O 1
ATOM 2318 N N . LEU B 1 53 ? 0.214 -23.391 4.387 1 96.38 53 LEU B N 1
ATOM 2319 C CA . LEU B 1 53 ? 1.316 -24.344 4.289 1 96.38 53 LEU B CA 1
ATOM 2320 C C . LEU B 1 53 ? 1.36 -25.25 5.516 1 96.38 53 LEU B C 1
ATOM 2322 O O . LEU B 1 53 ? 1.318 -24.766 6.648 1 96.38 53 LEU B O 1
ATOM 2326 N N . PHE B 1 54 ? 1.352 -26.484 5.281 1 94.56 54 PHE B N 1
ATOM 2327 C CA . PHE B 1 54 ? 1.595 -27.469 6.32 1 94.56 54 PHE B CA 1
ATOM 2328 C C . PHE B 1 54 ? 3.045 -27.938 6.293 1 94.56 54 PHE B C 1
ATOM 2330 O O . PHE B 1 54 ? 3.521 -28.453 5.273 1 94.56 54 PHE B O 1
ATOM 2337 N N . ASP B 1 55 ? 3.76 -27.703 7.281 1 95.56 55 ASP B N 1
ATOM 2338 C CA . ASP B 1 55 ? 5.117 -28.188 7.504 1 95.56 55 ASP B CA 1
ATOM 2339 C C . ASP B 1 55 ? 5.168 -29.141 8.703 1 95.56 55 ASP B C 1
ATOM 2341 O O . ASP B 1 55 ? 5.441 -28.703 9.828 1 95.56 55 ASP B O 1
ATOM 2345 N N . ASN B 1 56 ? 4.961 -30.406 8.406 1 92.5 56 ASN B N 1
ATOM 2346 C CA . ASN B 1 56 ? 4.797 -31.375 9.477 1 92.5 56 ASN B CA 1
ATOM 2347 C C . ASN B 1 56 ? 3.711 -30.953 10.461 1 92.5 56 ASN B C 1
ATOM 2349 O O . ASN B 1 56 ? 2.551 -30.797 10.078 1 92.5 56 ASN B O 1
ATOM 2353 N N . GLU B 1 57 ? 4.055 -30.594 11.633 1 91.19 57 GLU B N 1
ATOM 2354 C CA . GLU B 1 57 ? 3.051 -30.281 12.641 1 91.19 57 GLU B CA 1
ATOM 2355 C C . GLU B 1 57 ? 2.754 -28.781 12.68 1 91.19 57 GLU B C 1
ATOM 2357 O O . GLU B 1 57 ? 1.817 -28.344 13.352 1 91.19 57 GLU B O 1
ATOM 2362 N N . THR B 1 58 ? 3.385 -28.078 11.891 1 92.94 58 THR B N 1
ATOM 2363 C CA . THR B 1 58 ? 3.215 -26.641 11.898 1 92.94 58 THR B CA 1
ATOM 2364 C C . THR B 1 58 ? 2.316 -26.188 10.75 1 92.94 58 THR B C 1
ATOM 2366 O O . THR B 1 58 ? 2.488 -26.641 9.609 1 92.94 58 THR B O 1
ATOM 2369 N N . ILE B 1 59 ? 1.307 -25.359 11.07 1 93.5 59 ILE B N 1
ATOM 2370 C CA . ILE B 1 59 ? 0.404 -24.781 10.078 1 93.5 59 ILE B CA 1
ATOM 2371 C C . ILE B 1 59 ? 0.636 -23.281 9.977 1 93.5 59 ILE B C 1
ATOM 2373 O O . ILE B 1 59 ? 0.589 -22.562 10.977 1 93.5 59 ILE B O 1
ATOM 2377 N N . ILE B 1 60 ? 0.936 -22.828 8.812 1 94.88 60 ILE B N 1
ATOM 2378 C CA . ILE B 1 60 ? 1.215 -21.422 8.617 1 94.88 60 ILE B CA 1
ATOM 2379 C C . ILE B 1 60 ? 0.25 -20.844 7.586 1 94.88 60 ILE B C 1
ATOM 2381 O O . ILE B 1 60 ? 0.114 -21.375 6.488 1 94.88 60 ILE B O 1
ATOM 2385 N N . HIS B 1 61 ? -0.356 -19.734 7.988 1 92.25 61 HIS B N 1
ATOM 2386 C CA . HIS B 1 61 ? -1.29 -19.047 7.102 1 92.25 61 HIS B CA 1
ATOM 2387 C C . HIS B 1 61 ? -0.697 -17.734 6.574 1 92.25 61 HIS B C 1
ATOM 2389 O O . HIS B 1 61 ? 0.258 -17.219 7.148 1 92.25 61 HIS B O 1
ATOM 2395 N N . ASP B 1 62 ? -1.202 -17.281 5.453 1 93.31 62 ASP B N 1
ATOM 2396 C CA . ASP B 1 62 ? -0.799 -16 4.883 1 93.31 62 ASP B CA 1
ATOM 2397 C C . ASP B 1 62 ? 0.495 -16.141 4.086 1 93.31 62 ASP B C 1
ATOM 2399 O O . ASP B 1 62 ? 1.475 -16.703 4.57 1 93.31 62 ASP B O 1
ATOM 2403 N N . SER B 1 63 ? 0.479 -15.625 2.91 1 97.75 63 SER B N 1
ATOM 2404 C CA . SER B 1 63 ? 1.595 -15.789 1.984 1 97.75 63 SER B CA 1
ATOM 2405 C C . SER B 1 63 ? 2.885 -15.227 2.568 1 97.75 63 SER B C 1
ATOM 2407 O O . SER B 1 63 ? 3.943 -15.852 2.469 1 97.75 63 SER B O 1
ATOM 2409 N N . SER B 1 64 ? 2.838 -14.062 3.246 1 97.5 64 SER B N 1
ATOM 2410 C CA . SER B 1 64 ? 4.031 -13.43 3.803 1 97.5 64 SER B CA 1
ATOM 2411 C C . SER B 1 64 ? 4.59 -14.234 4.969 1 97.5 64 SER B C 1
ATOM 2413 O O . SER B 1 64 ? 5.801 -14.414 5.078 1 97.5 64 SER B O 1
ATOM 2415 N N . SER B 1 65 ? 3.693 -14.711 5.863 1 96.06 65 SER B N 1
ATOM 2416 C CA . SER B 1 65 ? 4.121 -15.523 6.996 1 96.06 65 SER B CA 1
ATOM 2417 C C . SER B 1 65 ? 4.754 -16.828 6.523 1 96.06 65 SER B C 1
ATOM 2419 O O . SER B 1 65 ? 5.742 -17.281 7.102 1 96.06 65 SER B O 1
ATOM 2421 N N . ILE B 1 66 ? 4.18 -17.422 5.484 1 97.56 66 ILE B N 1
ATOM 2422 C CA . ILE B 1 66 ? 4.711 -18.656 4.922 1 97.56 66 ILE B CA 1
ATOM 2423 C C . ILE B 1 66 ? 6.133 -18.422 4.418 1 97.56 66 ILE B C 1
ATOM 2425 O O . ILE B 1 66 ? 7.043 -19.203 4.723 1 97.56 66 ILE B O 1
ATOM 2429 N N . ILE B 1 67 ? 6.375 -17.359 3.715 1 97.94 67 ILE B N 1
ATOM 2430 C CA . ILE B 1 67 ? 7.684 -17.094 3.127 1 97.94 67 ILE B CA 1
ATOM 2431 C C . ILE B 1 67 ? 8.695 -16.781 4.23 1 97.94 67 ILE B C 1
ATOM 2433 O O . ILE B 1 67 ? 9.852 -17.203 4.156 1 97.94 67 ILE B O 1
ATOM 2437 N N . ARG B 1 68 ? 8.242 -16.047 5.27 1 96.25 68 ARG B N 1
ATOM 2438 C CA . ARG B 1 68 ? 9.141 -15.828 6.402 1 96.25 68 ARG B CA 1
ATOM 2439 C C . ARG B 1 68 ? 9.523 -17.141 7.062 1 96.25 68 ARG B C 1
ATOM 2441 O O . ARG B 1 68 ? 10.664 -17.312 7.5 1 96.25 68 ARG B O 1
ATOM 2448 N N . HIS B 1 69 ? 8.547 -18.047 7.16 1 96.56 69 HIS B N 1
ATOM 2449 C CA . HIS B 1 69 ? 8.82 -19.375 7.688 1 96.56 69 HIS B CA 1
ATOM 2450 C C . HIS B 1 69 ? 9.844 -20.109 6.828 1 96.56 69 HIS B C 1
ATOM 2452 O O . HIS B 1 69 ? 10.781 -20.703 7.352 1 96.56 69 HIS B O 1
ATOM 2458 N N . LEU B 1 70 ? 9.742 -20.031 5.508 1 96.44 70 LEU B N 1
ATOM 2459 C CA . LEU B 1 70 ? 10.648 -20.688 4.578 1 96.44 70 LEU B CA 1
ATOM 2460 C C . LEU B 1 70 ? 12.039 -20.078 4.648 1 96.44 70 LEU B C 1
ATOM 2462 O O . LEU B 1 70 ? 13.039 -20.781 4.418 1 96.44 70 LEU B O 1
ATOM 2466 N N . GLU B 1 71 ? 12.125 -18.766 5.004 1 95.56 71 GLU B N 1
ATOM 2467 C CA . GLU B 1 71 ? 13.398 -18.062 5.086 1 95.56 71 GLU B CA 1
ATOM 2468 C C . GLU B 1 71 ? 14.234 -18.578 6.254 1 95.56 71 GLU B C 1
ATOM 2470 O O . GLU B 1 71 ? 15.445 -18.359 6.305 1 95.56 71 GLU B O 1
ATOM 2475 N N . LYS B 1 72 ? 13.562 -19.203 7.184 1 92.44 72 LYS B N 1
ATOM 2476 C CA . LYS B 1 72 ? 14.297 -19.781 8.297 1 92.44 72 LYS B CA 1
ATOM 2477 C C . LYS B 1 72 ? 15.164 -20.953 7.84 1 92.44 72 LYS B C 1
ATOM 2479 O O . LYS B 1 72 ? 16.125 -21.328 8.523 1 92.44 72 LYS B O 1
ATOM 2484 N N . ILE B 1 73 ? 14.688 -21.531 6.734 1 85.5 73 ILE B N 1
ATOM 2485 C CA . ILE B 1 73 ? 15.516 -22.562 6.117 1 85.5 73 ILE B CA 1
ATOM 2486 C C . ILE B 1 73 ? 16.672 -21.906 5.371 1 85.5 73 ILE B C 1
ATOM 2488 O O . ILE B 1 73 ? 16.469 -21.141 4.438 1 85.5 73 ILE B O 1
ATOM 2492 N N . GLU B 1 74 ? 17.859 -22.016 5.844 1 82.38 74 GLU B N 1
ATOM 2493 C CA . GLU B 1 74 ? 19.031 -21.297 5.352 1 82.38 74 GLU B CA 1
ATOM 2494 C C . GLU B 1 74 ? 19.516 -21.875 4.016 1 82.38 74 GLU B C 1
ATOM 2496 O O . GLU B 1 74 ? 20.516 -22.594 3.965 1 82.38 74 GLU B O 1
ATOM 2501 N N . ILE B 1 75 ? 18.734 -21.656 2.979 1 83 75 ILE B N 1
ATOM 2502 C CA . ILE B 1 75 ? 19.078 -22 1.605 1 83 75 ILE B CA 1
ATOM 2503 C C . ILE B 1 75 ? 19.047 -20.75 0.732 1 83 75 ILE B C 1
ATOM 2505 O O . ILE B 1 75 ? 18.203 -19.875 0.918 1 83 75 ILE B O 1
ATOM 2509 N N . GLU B 1 76 ? 20 -20.609 -0.078 1 84.06 76 GLU B N 1
ATOM 2510 C CA . GLU B 1 76 ? 20.016 -19.5 -1.023 1 84.06 76 GLU B CA 1
ATOM 2511 C C . GLU B 1 76 ? 19.016 -19.719 -2.156 1 84.06 76 GLU B C 1
ATOM 2513 O O . GLU B 1 76 ? 18.688 -20.859 -2.484 1 84.06 76 GLU B O 1
ATOM 2518 N N . PRO B 1 77 ? 18.578 -18.594 -2.621 1 89.06 77 PRO B N 1
ATOM 2519 C CA . PRO B 1 77 ? 18.797 -17.188 -2.266 1 89.06 77 PRO B CA 1
ATOM 2520 C C . PRO B 1 77 ? 17.938 -16.734 -1.079 1 89.06 77 PRO B C 1
ATOM 2522 O O . PRO B 1 77 ? 16.859 -17.297 -0.837 1 89.06 77 PRO B O 1
ATOM 2525 N N . LYS B 1 78 ? 18.469 -15.766 -0.357 1 94.5 78 LYS B N 1
ATOM 2526 C CA . LYS B 1 78 ? 17.641 -15.078 0.628 1 94.5 78 LYS B CA 1
ATOM 2527 C C . LYS B 1 78 ? 16.656 -14.125 -0.048 1 94.5 78 LYS B C 1
ATOM 2529 O O . LYS B 1 78 ? 17.062 -13.227 -0.791 1 94.5 78 LYS B O 1
ATOM 2534 N N . LEU B 1 79 ? 15.445 -14.352 0.183 1 97.38 79 LEU B N 1
ATOM 2535 C CA . LEU B 1 79 ? 14.422 -13.531 -0.44 1 97.38 79 LEU B CA 1
ATOM 2536 C C . LEU B 1 79 ? 14.258 -12.211 0.306 1 97.38 79 LEU B C 1
ATOM 2538 O O . LEU B 1 79 ? 13.672 -11.258 -0.22 1 97.38 79 LEU B O 1
ATOM 2542 N N . ILE B 1 80 ? 14.703 -12.203 1.541 1 97.19 80 ILE B N 1
ATOM 2543 C CA . ILE B 1 80 ? 14.875 -10.977 2.312 1 97.19 80 ILE B CA 1
ATOM 2544 C C . ILE B 1 80 ? 16.359 -10.703 2.518 1 97.19 80 ILE B C 1
ATOM 2546 O O . ILE B 1 80 ? 17.047 -11.453 3.213 1 97.19 80 ILE B O 1
ATOM 2550 N N . PRO B 1 81 ? 16.844 -9.656 1.926 1 96.19 81 PRO B N 1
ATOM 2551 C CA . PRO B 1 81 ? 18.281 -9.367 1.989 1 96.19 81 PRO B CA 1
ATOM 2552 C C . PRO B 1 81 ? 18.797 -9.266 3.422 1 96.19 81 PRO B C 1
ATOM 2554 O O . PRO B 1 81 ? 18.031 -8.953 4.34 1 96.19 81 PRO B O 1
ATOM 2557 N N . GLU B 1 82 ? 20.078 -9.43 3.611 1 92.88 82 GLU B N 1
ATOM 2558 C CA . GLU B 1 82 ? 20.703 -9.375 4.93 1 92.88 82 GLU B CA 1
ATOM 2559 C C . GLU B 1 82 ? 20.891 -7.934 5.391 1 92.88 82 GLU B C 1
ATOM 2561 O O . GLU B 1 82 ? 20.781 -7.633 6.578 1 92.88 82 GLU B O 1
ATOM 2566 N N . GLY B 1 83 ? 21.219 -7.051 4.441 1 94.38 83 GLY B N 1
ATOM 2567 C CA . GLY B 1 83 ? 21.375 -5.652 4.801 1 94.38 83 GLY B CA 1
ATOM 2568 C C . GLY B 1 83 ? 20.078 -5 5.242 1 94.38 83 GLY B C 1
ATOM 2569 O O . GLY B 1 83 ? 19.062 -5.133 4.57 1 94.38 83 GLY B O 1
ATOM 2570 N N . LEU B 1 84 ? 20.125 -4.316 6.336 1 94.19 84 LEU B N 1
ATOM 2571 C CA . LEU B 1 84 ? 18.938 -3.748 6.977 1 94.19 84 LEU B CA 1
ATOM 2572 C C . LEU B 1 84 ? 18.203 -2.811 6.02 1 94.19 84 LEU B C 1
ATOM 2574 O O . LEU B 1 84 ? 16.969 -2.816 5.965 1 94.19 84 LEU B O 1
ATOM 2578 N N . LYS B 1 85 ? 18.969 -2.057 5.262 1 95.5 85 LYS B N 1
ATOM 2579 C CA . LYS B 1 85 ? 18.359 -1.099 4.348 1 95.5 85 LYS B CA 1
ATOM 2580 C C . LYS B 1 85 ? 17.562 -1.812 3.258 1 95.5 85 LYS B C 1
ATOM 2582 O O . LYS B 1 85 ? 16.359 -1.57 3.104 1 95.5 85 LYS B O 1
ATOM 2587 N N . GLU B 1 86 ? 18.203 -2.736 2.568 1 96.19 86 GLU B N 1
ATOM 2588 C CA . GLU B 1 86 ? 17.547 -3.455 1.484 1 96.19 86 GLU B CA 1
ATOM 2589 C C . GLU B 1 86 ? 16.406 -4.332 2.016 1 96.19 86 GLU B C 1
ATOM 2591 O O . GLU B 1 86 ? 15.367 -4.469 1.371 1 96.19 86 GLU B O 1
ATOM 2596 N N . ALA B 1 87 ? 16.672 -4.887 3.207 1 97.19 87 ALA B N 1
ATOM 2597 C CA . ALA B 1 87 ? 15.641 -5.715 3.824 1 97.19 87 ALA B CA 1
ATOM 2598 C C . ALA B 1 87 ? 14.375 -4.902 4.102 1 97.19 87 ALA B C 1
ATOM 2600 O O . ALA B 1 87 ? 13.266 -5.359 3.84 1 97.19 87 ALA B O 1
ATOM 2601 N N . SER B 1 88 ? 14.547 -3.699 4.621 1 97.81 88 SER B N 1
ATOM 2602 C CA . SER B 1 88 ? 13.422 -2.82 4.922 1 97.81 88 SER B CA 1
ATOM 2603 C C . SER B 1 88 ? 12.711 -2.377 3.646 1 97.81 88 SER B C 1
ATOM 2605 O O . SER B 1 88 ? 11.477 -2.377 3.584 1 97.81 88 SER B O 1
ATOM 2607 N N . GLN B 1 89 ? 13.484 -2.105 2.627 1 97.31 89 GLN B N 1
ATOM 2608 C CA . GLN B 1 89 ? 12.906 -1.66 1.361 1 97.31 89 GLN B CA 1
ATOM 2609 C C . GLN B 1 89 ? 12.078 -2.766 0.714 1 97.31 89 GLN B C 1
ATOM 2611 O O . GLN B 1 89 ? 10.961 -2.523 0.261 1 97.31 89 GLN B O 1
ATOM 2616 N N . VAL B 1 90 ? 12.594 -4 0.691 1 98.25 90 VAL B N 1
ATOM 2617 C CA . VAL B 1 90 ? 11.898 -5.098 0.019 1 98.25 90 VAL B CA 1
ATOM 2618 C C . VAL B 1 90 ? 10.602 -5.422 0.762 1 98.25 90 VAL B C 1
ATOM 2620 O O . VAL B 1 90 ? 9.594 -5.758 0.141 1 98.25 90 VAL B O 1
ATOM 2623 N N . GLN B 1 91 ? 10.648 -5.277 2.096 1 98.5 91 GLN B N 1
ATOM 2624 C CA . GLN B 1 91 ? 9.469 -5.621 2.879 1 98.5 91 GLN B CA 1
ATOM 2625 C C . GLN B 1 91 ? 8.383 -4.562 2.73 1 98.5 91 GLN B C 1
ATOM 2627 O O . GLN B 1 91 ? 7.188 -4.879 2.752 1 98.5 91 GLN B O 1
ATOM 2632 N N . ILE B 1 92 ? 8.766 -3.312 2.539 1 98.56 92 ILE B N 1
ATOM 2633 C CA . ILE B 1 92 ? 7.797 -2.252 2.297 1 98.56 92 ILE B CA 1
ATOM 2634 C C . ILE B 1 92 ? 7.145 -2.453 0.931 1 98.56 92 ILE B C 1
ATOM 2636 O O . ILE B 1 92 ? 5.922 -2.354 0.8 1 98.56 92 ILE B O 1
ATOM 2640 N N . ILE B 1 93 ? 7.93 -2.824 -0.078 1 98.75 93 ILE B N 1
ATOM 2641 C CA . ILE B 1 93 ? 7.402 -3.051 -1.419 1 98.75 93 ILE B CA 1
ATOM 2642 C C . ILE B 1 93 ? 6.512 -4.289 -1.421 1 98.75 93 ILE B C 1
ATOM 2644 O O . ILE B 1 93 ? 5.469 -4.312 -2.08 1 98.75 93 ILE B O 1
ATOM 2648 N N . GLU B 1 94 ? 6.938 -5.297 -0.678 1 98.75 94 GLU B N 1
ATOM 2649 C CA . GLU B 1 94 ? 6.098 -6.48 -0.536 1 98.75 94 GLU B CA 1
ATOM 2650 C C . GLU B 1 94 ? 4.734 -6.125 0.048 1 98.75 94 GLU B C 1
ATOM 2652 O O . GLU B 1 94 ? 3.699 -6.555 -0.466 1 98.75 94 GLU B O 1
ATOM 2657 N N . ASN B 1 95 ? 4.785 -5.391 1.137 1 98.69 95 ASN B N 1
ATOM 2658 C CA . ASN B 1 95 ? 3.535 -5.008 1.785 1 98.69 95 ASN B CA 1
ATOM 2659 C C . ASN B 1 95 ? 2.65 -4.184 0.856 1 98.69 95 ASN B C 1
ATOM 2661 O O . ASN B 1 95 ? 1.438 -4.387 0.802 1 98.69 95 ASN B O 1
ATOM 2665 N N . TRP B 1 96 ? 3.254 -3.27 0.156 1 98.75 96 TRP B N 1
ATOM 2666 C CA . TRP B 1 96 ? 2.545 -2.465 -0.835 1 98.75 96 TRP B CA 1
ATOM 2667 C C . TRP B 1 96 ? 1.902 -3.352 -1.896 1 98.75 96 TRP B C 1
ATOM 2669 O O . TRP B 1 96 ? 0.729 -3.174 -2.234 1 98.75 96 TRP B O 1
ATOM 2679 N N . ALA B 1 97 ? 2.656 -4.297 -2.414 1 98.81 97 ALA B N 1
ATOM 2680 C CA . ALA B 1 97 ? 2.176 -5.191 -3.461 1 98.81 97 ALA B CA 1
ATOM 2681 C C . ALA B 1 97 ? 1.009 -6.043 -2.963 1 98.81 97 ALA B C 1
ATOM 2683 O O . ALA B 1 97 ? -0.006 -6.176 -3.65 1 98.81 97 ALA B O 1
ATOM 2684 N N . ASP B 1 98 ? 1.091 -6.523 -1.727 1 98.44 98 ASP B N 1
ATOM 2685 C CA . ASP B 1 98 ? 0.129 -7.469 -1.168 1 98.44 98 ASP B CA 1
ATOM 2686 C C . ASP B 1 98 ? -1.139 -6.754 -0.705 1 98.44 98 ASP B C 1
ATOM 2688 O O . ASP B 1 98 ? -2.131 -7.398 -0.358 1 98.44 98 ASP B O 1
ATOM 2692 N N . THR B 1 99 ? -1.077 -5.387 -0.675 1 97.38 99 THR B N 1
ATOM 2693 C CA . THR B 1 99 ? -2.234 -4.656 -0.174 1 97.38 99 THR B CA 1
ATOM 2694 C C . THR B 1 99 ? -2.793 -3.725 -1.247 1 97.38 99 THR B C 1
ATOM 2696 O O . THR B 1 99 ? -3.689 -4.105 -2.002 1 97.38 99 THR B O 1
ATOM 2699 N N . THR B 1 100 ? -2.041 -2.686 -1.532 1 97.31 100 THR B N 1
ATOM 2700 C CA . THR B 1 100 ? -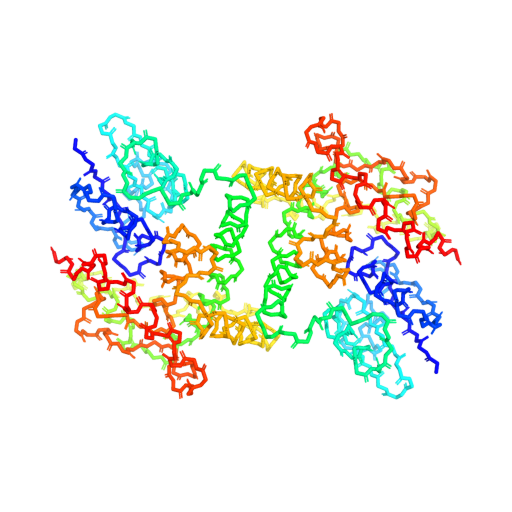2.537 -1.659 -2.441 1 97.31 100 THR B CA 1
ATOM 2701 C C . THR B 1 100 ? -2.6 -2.188 -3.871 1 97.31 100 THR B C 1
ATOM 2703 O O . THR B 1 100 ? -3.65 -2.131 -4.516 1 97.31 100 THR B O 1
ATOM 2706 N N . LEU B 1 101 ? -1.505 -2.699 -4.367 1 98.44 101 LEU B N 1
ATOM 2707 C CA . LEU B 1 101 ? -1.462 -3.197 -5.738 1 98.44 101 LEU B CA 1
ATOM 2708 C C . LEU B 1 101 ? -2.445 -4.348 -5.93 1 98.44 101 LEU B C 1
ATOM 2710 O O . LEU B 1 101 ? -3.205 -4.363 -6.902 1 98.44 101 LEU B O 1
ATOM 2714 N N . ALA B 1 102 ? -2.438 -5.25 -4.977 1 97.75 102 ALA B N 1
ATOM 2715 C CA . ALA B 1 102 ? -3.311 -6.418 -5.035 1 97.75 102 ALA B CA 1
ATOM 2716 C C . ALA B 1 102 ? -4.777 -6.004 -5.09 1 97.75 102 ALA B C 1
ATOM 2718 O O . ALA B 1 102 ? -5.543 -6.508 -5.918 1 97.75 102 ALA B O 1
ATOM 2719 N N . LYS B 1 103 ? -5.16 -5.113 -4.211 1 94.69 103 LYS B N 1
ATOM 2720 C CA . LYS B 1 103 ? -6.551 -4.668 -4.145 1 94.69 103 LYS B CA 1
ATOM 2721 C C . LYS B 1 103 ? -6.984 -4.02 -5.457 1 94.69 103 LYS B C 1
ATOM 2723 O O . LYS B 1 103 ? -8.062 -4.316 -5.977 1 94.69 103 LYS B O 1
ATOM 2728 N N . SER B 1 104 ? -6.176 -3.127 -5.938 1 95.81 104 SER B N 1
ATOM 2729 C CA . SER B 1 104 ? -6.512 -2.426 -7.176 1 95.81 104 SER B CA 1
ATOM 2730 C C . SER B 1 104 ? -6.633 -3.396 -8.344 1 95.81 104 SER B C 1
ATOM 2732 O O . SER B 1 104 ? -7.559 -3.291 -9.148 1 95.81 104 SER B O 1
ATOM 2734 N N . ILE B 1 105 ? -5.742 -4.336 -8.422 1 96.81 105 ILE B N 1
ATOM 2735 C CA . ILE B 1 105 ? -5.758 -5.309 -9.508 1 96.81 105 ILE B CA 1
ATOM 2736 C C . ILE B 1 105 ? -6.973 -6.223 -9.375 1 96.81 105 ILE B C 1
ATOM 2738 O O . ILE B 1 105 ? -7.625 -6.555 -10.367 1 96.81 105 ILE B O 1
ATOM 2742 N N . LYS B 1 106 ? -7.242 -6.641 -8.188 1 93.62 106 LYS B N 1
ATOM 2743 C CA . LYS B 1 106 ? -8.422 -7.473 -7.957 1 93.62 106 LYS B CA 1
ATOM 2744 C C . LYS B 1 106 ? -9.688 -6.777 -8.445 1 93.62 106 LYS B C 1
ATOM 2746 O O . LYS B 1 106 ? -10.547 -7.406 -9.07 1 93.62 106 LYS B O 1
ATOM 2751 N N . ILE B 1 107 ? -9.812 -5.516 -8.141 1 91.06 107 ILE B N 1
ATOM 2752 C CA . ILE B 1 107 ? -11 -4.746 -8.508 1 91.06 107 ILE B CA 1
ATOM 2753 C C . ILE B 1 107 ? -11.141 -4.703 -10.023 1 91.06 107 ILE B C 1
ATOM 2755 O O . ILE B 1 107 ? -12.219 -4.969 -10.562 1 91.06 107 ILE B O 1
ATOM 2759 N N . VAL B 1 108 ? -10.062 -4.375 -10.703 1 92.31 108 VAL B N 1
ATOM 2760 C CA . VAL B 1 108 ? -10.156 -4.277 -12.156 1 92.31 108 VAL B CA 1
ATOM 2761 C C . VAL B 1 108 ? -10.367 -5.664 -12.758 1 92.31 108 VAL B C 1
ATOM 2763 O O . VAL B 1 108 ? -11.031 -5.809 -13.781 1 92.31 108 VAL B O 1
ATOM 2766 N N . PHE B 1 109 ? -9.836 -6.664 -12.102 1 93 109 PHE B N 1
ATOM 2767 C CA . PHE B 1 109 ? -10.031 -8.031 -12.562 1 93 109 PHE B CA 1
ATOM 2768 C C . PHE B 1 109 ? -11.484 -8.453 -12.414 1 93 109 PHE B C 1
ATOM 2770 O O . PHE B 1 109 ? -12.055 -9.055 -13.328 1 93 109 PHE B O 1
ATOM 2777 N N . LEU B 1 110 ? -12.07 -8.148 -11.305 1 88.56 110 LEU B N 1
ATOM 2778 C CA . LEU B 1 110 ? -13.484 -8.453 -11.086 1 88.56 110 LEU B CA 1
ATOM 2779 C C . LEU B 1 110 ? -14.359 -7.734 -12.102 1 88.56 110 LEU B C 1
ATOM 2781 O O . LEU B 1 110 ? -15.359 -8.289 -12.57 1 88.56 110 LEU B O 1
ATOM 2785 N N . GLU B 1 111 ? -13.961 -6.531 -12.352 1 87.81 111 GLU B N 1
ATOM 2786 C CA . GLU B 1 111 ? -14.672 -5.809 -13.406 1 87.81 111 GLU B CA 1
ATOM 2787 C C . GLU B 1 111 ? -14.555 -6.531 -14.742 1 87.81 111 GLU B C 1
ATOM 2789 O O . GLU B 1 111 ? -15.539 -6.637 -15.484 1 87.81 111 GLU B O 1
ATOM 2794 N N . GLU B 1 112 ? -13.391 -6.992 -15.062 1 89.38 112 GLU B N 1
ATOM 2795 C CA . GLU B 1 112 ? -13.172 -7.742 -16.297 1 89.38 112 GLU B CA 1
ATOM 2796 C C . GLU B 1 112 ? -14.023 -9.008 -16.328 1 89.38 112 GLU B C 1
ATOM 2798 O O . GLU B 1 112 ? -14.609 -9.336 -17.359 1 89.38 112 GLU B O 1
ATOM 2803 N N . LEU B 1 113 ? -14.125 -9.711 -15.234 1 87.12 113 LEU B N 1
ATOM 2804 C CA . LEU B 1 113 ? -14.914 -10.938 -15.141 1 87.12 113 LEU B CA 1
ATOM 2805 C C . LEU B 1 113 ? -16.391 -10.664 -15.398 1 87.12 113 LEU B C 1
ATOM 2807 O O . LEU B 1 113 ? -17.094 -11.5 -15.969 1 87.12 113 LEU B O 1
ATOM 2811 N N . SER B 1 114 ? -16.812 -9.531 -14.945 1 84.06 114 SER B N 1
ATOM 2812 C CA . SER B 1 114 ? -18.203 -9.164 -15.141 1 84.06 114 SER B CA 1
ATOM 2813 C C . SER B 1 114 ? -18.531 -8.969 -16.609 1 84.06 114 SER B C 1
ATOM 2815 O O . SER B 1 114 ? -19.672 -9.18 -17.047 1 84.06 114 SER B O 1
ATOM 2817 N N . LYS B 1 115 ? -17.531 -8.641 -17.391 1 84.56 115 LYS B N 1
ATOM 2818 C CA . LYS B 1 115 ? -17.734 -8.352 -18.812 1 84.56 115 LYS B CA 1
ATOM 2819 C C . LYS B 1 115 ? -17.438 -9.578 -19.672 1 84.56 115 LYS B C 1
ATOM 2821 O O . LYS B 1 115 ? -17.828 -9.648 -20.828 1 84.56 115 LYS B O 1
ATOM 2826 N N . ASN B 1 116 ? -16.719 -10.516 -19.078 1 84.5 116 ASN B N 1
ATOM 2827 C CA . ASN B 1 116 ? -16.25 -11.672 -19.828 1 84.5 116 ASN B CA 1
ATOM 2828 C C . ASN B 1 116 ? -16.531 -12.977 -19.094 1 84.5 116 ASN B C 1
ATOM 2830 O O . ASN B 1 116 ? -15.625 -13.594 -18.531 1 84.5 116 ASN B O 1
ATOM 2834 N N . PRO B 1 117 ? -17.688 -13.516 -19.234 1 79.56 117 PRO B N 1
ATOM 2835 C CA . PRO B 1 117 ? -18.062 -14.734 -18.5 1 79.56 117 PRO B CA 1
ATOM 2836 C C . PRO B 1 117 ? -17.219 -15.945 -18.891 1 79.56 117 PRO B C 1
ATOM 2838 O O . PRO B 1 117 ? -17.047 -16.859 -18.094 1 79.56 117 PRO B O 1
ATOM 2841 N N . LYS B 1 118 ? -16.672 -15.969 -20.047 1 82.75 118 LYS B N 1
ATOM 2842 C CA . LYS B 1 118 ? -15.844 -17.078 -20.484 1 82.75 118 LYS B CA 1
ATOM 2843 C C . LYS B 1 118 ? -14.586 -17.203 -19.625 1 82.75 118 LYS B C 1
ATOM 2845 O O . LYS B 1 118 ? -14.078 -18.312 -19.406 1 82.75 118 LYS B O 1
ATOM 2850 N N . LEU B 1 119 ? -14.102 -16.125 -19.156 1 86.31 119 LEU B N 1
ATOM 2851 C CA . LEU B 1 119 ? -12.93 -16.109 -18.281 1 86.31 119 LEU B CA 1
ATOM 2852 C C . LEU B 1 119 ? -13.234 -16.797 -16.953 1 86.31 119 LEU B C 1
ATOM 2854 O O . LEU B 1 119 ? -12.375 -17.484 -16.391 1 86.31 119 LEU B O 1
ATOM 2858 N N . ILE B 1 120 ? -14.453 -16.672 -16.547 1 82.06 120 ILE B N 1
ATOM 2859 C CA . ILE B 1 120 ? -14.875 -17.297 -15.305 1 82.06 120 ILE B CA 1
ATOM 2860 C C . ILE B 1 120 ? -14.828 -18.812 -15.445 1 82.06 120 ILE B C 1
ATOM 2862 O O . ILE B 1 120 ? -14.32 -19.516 -14.57 1 82.06 120 ILE B O 1
ATOM 2866 N N . SER B 1 121 ? -15.305 -19.25 -16.5 1 79.94 121 SER B N 1
ATOM 2867 C CA . SER B 1 121 ? -15.312 -20.688 -16.766 1 79.94 121 SER B CA 1
ATOM 2868 C C . SER B 1 121 ? -13.898 -21.25 -16.828 1 79.94 121 SER B C 1
ATOM 2870 O O . SER B 1 121 ? -13.641 -22.359 -16.344 1 79.94 121 SER B O 1
ATOM 2872 N N . SER B 1 122 ? -13.008 -20.484 -17.391 1 83.5 122 SER B N 1
ATOM 2873 C CA . SER B 1 122 ? -11.625 -20.922 -17.516 1 83.5 122 SER B CA 1
ATOM 2874 C C . SER B 1 122 ? -10.93 -20.984 -16.156 1 83.5 122 SER B C 1
ATOM 2876 O O . SER B 1 122 ? -10.031 -21.797 -15.953 1 83.5 122 SER B O 1
ATOM 2878 N N . LEU B 1 123 ? -11.375 -20.156 -15.281 1 84.56 123 LEU B N 1
ATOM 2879 C CA . LEU B 1 123 ? -10.773 -20.078 -13.953 1 84.56 123 LEU B CA 1
ATOM 2880 C C . LEU B 1 123 ? -11.172 -21.266 -13.102 1 84.56 123 LEU B C 1
ATOM 2882 O O . LEU B 1 123 ? -10.391 -21.734 -12.266 1 84.56 123 LEU B O 1
ATOM 2886 N N . PHE B 1 124 ? -12.422 -21.781 -13.344 1 76 124 PHE B N 1
ATOM 2887 C CA . PHE B 1 124 ? -12.969 -22.812 -12.453 1 76 124 PHE B CA 1
ATOM 2888 C C . PHE B 1 124 ? -13.094 -24.141 -13.18 1 76 124 PHE B C 1
ATOM 2890 O O . PHE B 1 124 ? -13.625 -25.109 -12.633 1 76 124 PHE B O 1
ATOM 2897 N N . SER B 1 125 ? -12.844 -24.234 -14.469 1 60.91 125 SER B N 1
ATOM 2898 C CA . SER B 1 125 ? -13.109 -25.391 -15.32 1 60.91 125 SER B CA 1
ATOM 2899 C C . SER B 1 125 ? -12.578 -26.672 -14.695 1 60.91 125 SER B C 1
ATOM 2901 O O . SER B 1 125 ? -13.172 -27.75 -14.859 1 60.91 125 SER B O 1
ATOM 2903 N N . ASN B 1 126 ? -11.422 -26.781 -14.148 1 52.5 126 ASN B N 1
ATOM 2904 C CA . ASN B 1 126 ? -10.906 -28.141 -13.992 1 52.5 126 ASN B CA 1
ATOM 2905 C C . ASN B 1 126 ? -11.812 -28.984 -13.102 1 52.5 126 ASN B C 1
ATOM 2907 O O . ASN B 1 126 ? -11.672 -30.203 -13.047 1 52.5 126 ASN B O 1
ATOM 2911 N N . LYS B 1 127 ? -12.773 -28.5 -12.156 1 51.81 127 LYS B N 1
ATOM 2912 C CA . LYS B 1 127 ? -13.398 -29.5 -11.281 1 51.81 127 LYS B CA 1
ATOM 2913 C C . LYS B 1 127 ? -14.875 -29.172 -11.055 1 51.81 127 LYS B C 1
ATOM 2915 O O . LYS B 1 127 ? -15.477 -29.672 -10.102 1 51.81 127 LYS B O 1
ATOM 2920 N N . ILE B 1 128 ? -15.492 -28.25 -11.797 1 47.78 128 ILE B N 1
ATOM 2921 C CA . ILE B 1 128 ? -16.891 -28.047 -11.438 1 47.78 128 ILE B CA 1
ATOM 2922 C C . ILE B 1 128 ? -17.719 -29.266 -11.875 1 47.78 128 ILE B C 1
ATOM 2924 O O . ILE B 1 128 ? -17.812 -29.562 -13.07 1 47.78 128 ILE B O 1
ATOM 2928 N N . SER B 1 129 ? -17.891 -30.172 -11.141 1 45.09 129 SER B N 1
ATOM 2929 C CA . SER B 1 129 ? -18.922 -31.172 -11.359 1 45.09 129 SER B CA 1
ATOM 2930 C C . SER B 1 129 ? -20.281 -30.516 -11.602 1 45.09 129 SER B C 1
ATOM 2932 O O . SER B 1 129 ? -20.516 -29.375 -11.18 1 45.09 129 SER B O 1
ATOM 2934 N N . ASP B 1 130 ? -21.188 -31.141 -12.492 1 44.06 130 ASP B N 1
ATOM 2935 C CA . ASP B 1 130 ? -22.531 -30.734 -12.906 1 44.06 130 ASP B CA 1
ATOM 2936 C C . ASP B 1 130 ? -23.281 -30.062 -11.758 1 44.06 130 ASP B C 1
ATOM 2938 O O . ASP B 1 130 ? -24.031 -29.125 -11.977 1 44.06 130 ASP B O 1
ATOM 2942 N N . SER B 1 131 ? -23.328 -30.625 -10.734 1 43.88 131 SER B N 1
ATOM 2943 C CA . SER B 1 131 ? -24.156 -30.25 -9.586 1 43.88 131 SER B CA 1
ATOM 2944 C C . SER B 1 131 ? -23.672 -28.938 -8.969 1 43.88 131 SER B C 1
ATOM 2946 O O . SER B 1 131 ? -24.391 -28.312 -8.18 1 43.88 131 SER B O 1
ATOM 2948 N N . MET B 1 132 ? -22.578 -28.516 -9.094 1 44.78 132 MET B N 1
ATOM 2949 C CA . MET B 1 132 ? -22 -27.359 -8.43 1 44.78 132 MET B CA 1
ATOM 2950 C C . MET B 1 132 ? -21.922 -26.172 -9.383 1 44.78 132 MET B C 1
ATOM 2952 O O . MET B 1 132 ? -21.328 -25.141 -9.055 1 44.78 132 MET B O 1
ATOM 2956 N N . GLN B 1 133 ? -22.375 -26.391 -10.539 1 46.28 133 GLN B N 1
ATOM 2957 C CA . GLN B 1 133 ? -22.547 -25.328 -11.539 1 46.28 133 GLN B CA 1
ATOM 2958 C C . GLN B 1 133 ? -23.344 -24.156 -10.977 1 46.28 133 GLN B C 1
ATOM 2960 O O . GLN B 1 133 ? -23.219 -23.031 -11.453 1 46.28 133 GLN B O 1
ATOM 2965 N N . LYS B 1 134 ? -24.156 -24.484 -10.172 1 47.78 134 LYS B N 1
ATOM 2966 C CA . LYS B 1 134 ? -25.094 -23.469 -9.719 1 47.78 134 LYS B CA 1
ATOM 2967 C C . LYS B 1 134 ? -24.391 -22.328 -9 1 47.78 134 LYS B C 1
ATOM 2969 O O . LYS B 1 134 ? -24.719 -21.156 -9.18 1 47.78 134 LYS B O 1
ATOM 2974 N N . PRO B 1 135 ? -23.469 -22.703 -8.234 1 47.69 135 PRO B N 1
ATOM 2975 C CA . PRO B 1 135 ? -22.891 -21.625 -7.422 1 47.69 135 PRO B CA 1
ATOM 2976 C C . PRO B 1 135 ? -21.984 -20.688 -8.234 1 47.69 135 PRO B C 1
ATOM 2978 O O . PRO B 1 135 ? -21.859 -19.516 -7.906 1 47.69 135 PRO B O 1
ATOM 2981 N N . LEU B 1 136 ? -21.375 -21.203 -9.234 1 52.06 136 LEU B N 1
ATOM 2982 C CA . LEU B 1 136 ? -20.609 -20.344 -10.125 1 52.06 136 LEU B CA 1
ATOM 2983 C C . LEU B 1 136 ? -21.5 -19.297 -10.797 1 52.06 136 LEU B C 1
ATOM 2985 O O . LEU B 1 136 ? -21.047 -18.203 -11.141 1 52.06 136 LEU B O 1
ATOM 2989 N N . PHE B 1 137 ? -22.734 -19.672 -10.844 1 50.09 137 PHE B N 1
ATOM 2990 C CA . PHE B 1 137 ? -23.734 -18.797 -11.445 1 50.09 137 PHE B CA 1
ATOM 2991 C C . PHE B 1 137 ? -23.859 -17.5 -10.648 1 50.09 137 PHE B C 1
ATOM 2993 O O . PHE B 1 137 ? -24.234 -16.469 -11.203 1 50.09 137 PHE B O 1
ATOM 3000 N N . ASN B 1 138 ? -23.625 -17.641 -9.43 1 55.91 138 ASN B N 1
ATOM 3001 C CA . ASN B 1 138 ? -23.844 -16.469 -8.586 1 55.91 138 ASN B CA 1
ATOM 3002 C C . ASN B 1 138 ? -22.594 -15.602 -8.5 1 55.91 138 ASN B C 1
ATOM 3004 O O . ASN B 1 138 ? -22.625 -14.531 -7.895 1 55.91 138 ASN B O 1
ATOM 3008 N N . ILE B 1 139 ? -21.625 -16.094 -9.219 1 60.03 139 ILE B N 1
ATOM 3009 C CA . ILE B 1 139 ? -20.344 -15.398 -9.141 1 60.03 139 ILE B CA 1
ATOM 3010 C C . ILE B 1 139 ? -20.469 -14.023 -9.789 1 60.03 139 ILE B C 1
ATOM 3012 O O . ILE B 1 139 ? -20.047 -13.016 -9.219 1 60.03 139 ILE B O 1
ATOM 3016 N N . PRO B 1 140 ? -21.188 -14.039 -10.875 1 57.31 140 PRO B N 1
ATOM 3017 C CA . PRO B 1 140 ? -21.328 -12.711 -11.477 1 57.31 140 PRO B CA 1
ATOM 3018 C C . PRO B 1 140 ? -22.047 -11.727 -10.555 1 57.31 140 PRO B C 1
ATOM 3020 O O . PRO B 1 140 ? -21.656 -10.562 -10.461 1 57.31 140 PRO B O 1
ATOM 3023 N N . THR B 1 141 ? -23.078 -12.266 -9.906 1 57.16 141 THR B N 1
ATOM 3024 C CA . THR B 1 141 ? -23.812 -11.391 -9.008 1 57.16 141 THR B CA 1
ATOM 3025 C C . THR B 1 141 ? -22.953 -10.953 -7.832 1 57.16 141 THR B C 1
ATOM 3027 O O . THR B 1 141 ? -23 -9.789 -7.414 1 57.16 141 THR B O 1
ATOM 3030 N N . LYS B 1 142 ? -22.266 -11.797 -7.387 1 61.94 142 LYS B N 1
ATOM 3031 C CA . LYS B 1 142 ? -21.375 -11.484 -6.266 1 61.94 142 LYS B CA 1
ATOM 3032 C C . LYS B 1 142 ? -20.281 -10.508 -6.676 1 61.94 142 LYS B C 1
ATOM 3034 O O . LYS B 1 142 ? -19.969 -9.57 -5.93 1 61.94 142 LYS B O 1
ATOM 3039 N N . ILE B 1 143 ? -19.906 -10.828 -7.836 1 63.97 143 ILE B N 1
ATOM 3040 C CA . ILE B 1 143 ? -18.891 -9.922 -8.383 1 63.97 143 ILE B CA 1
ATOM 3041 C C . ILE B 1 143 ? -19.484 -8.523 -8.547 1 63.97 143 ILE B C 1
ATOM 3043 O O . ILE B 1 143 ? -18.859 -7.531 -8.18 1 63.97 143 ILE B O 1
ATOM 3047 N N . ALA B 1 144 ? -20.609 -8.508 -9.031 1 61.81 144 ALA B N 1
ATOM 3048 C CA . ALA B 1 144 ? -21.281 -7.23 -9.234 1 61.81 144 ALA B CA 1
ATOM 3049 C C . ALA B 1 144 ? -21.438 -6.48 -7.918 1 61.81 144 ALA B C 1
ATOM 3051 O O . ALA B 1 144 ? -21.219 -5.27 -7.855 1 61.81 144 ALA B O 1
ATOM 3052 N N . SER B 1 145 ? -21.812 -7.18 -6.922 1 64.19 145 SER B N 1
ATOM 3053 C CA . SER B 1 145 ? -22 -6.555 -5.617 1 64.19 145 SER B CA 1
ATOM 3054 C C . SER B 1 145 ? -20.688 -6.07 -5.039 1 64.19 145 SER B C 1
ATOM 3056 O O . SER B 1 145 ? -20.641 -5.055 -4.34 1 64.19 145 SER B O 1
ATOM 3058 N N . GLN B 1 146 ? -19.703 -6.785 -5.41 1 59.84 146 GLN B N 1
ATOM 3059 C CA . GLN B 1 146 ? -18.391 -6.441 -4.855 1 59.84 146 GLN B CA 1
ATOM 3060 C C . GLN B 1 146 ? -17.797 -5.215 -5.547 1 59.84 146 GLN B C 1
ATOM 3062 O O . GLN B 1 146 ? -17.078 -4.438 -4.934 1 59.84 146 GLN B O 1
ATOM 3067 N N . ILE B 1 147 ? -18.172 -5.164 -6.73 1 62.62 147 ILE B N 1
ATOM 3068 C CA . ILE B 1 147 ? -17.562 -4.078 -7.492 1 62.62 147 ILE B CA 1
ATOM 3069 C C . ILE B 1 147 ? -18.375 -2.797 -7.305 1 62.62 147 ILE B C 1
ATOM 3071 O O . ILE B 1 147 ? -17.828 -1.694 -7.441 1 62.62 147 ILE B O 1
ATOM 3075 N N . SER B 1 148 ? -19.562 -3.049 -6.859 1 60.62 148 SER B N 1
ATOM 3076 C CA . SER B 1 148 ? -20.406 -1.869 -6.73 1 60.62 148 SER B CA 1
ATOM 3077 C C . SER B 1 148 ? -19.828 -0.877 -5.727 1 60.62 148 SER B C 1
ATOM 3079 O O . SER B 1 148 ? -19.594 -1.223 -4.566 1 60.62 148 SER B O 1
ATOM 3081 N N . GLY B 1 149 ? -19.391 0.263 -6.215 1 63 149 GLY B N 1
ATOM 3082 C CA . GLY B 1 149 ? -18.922 1.342 -5.359 1 63 149 GLY B CA 1
ATOM 3083 C C . GLY B 1 149 ? -17.422 1.362 -5.199 1 63 149 GLY B C 1
ATOM 3084 O O . GLY B 1 149 ? -16.859 2.338 -4.699 1 63 149 GLY B O 1
ATOM 3085 N N . LEU B 1 150 ? -16.891 0.076 -5.594 1 61.06 150 LEU B N 1
ATOM 3086 C CA . LEU B 1 150 ? -15.445 -0.005 -5.367 1 61.06 150 LEU B CA 1
ATOM 3087 C C . LEU B 1 150 ? -14.68 0.615 -6.527 1 61.06 150 LEU B C 1
ATOM 3089 O O . LEU B 1 150 ? -13.602 1.179 -6.332 1 61.06 150 LEU B O 1
ATOM 3093 N N . ILE B 1 151 ? -15.328 0.434 -7.645 1 64.31 151 ILE B N 1
ATOM 3094 C CA . ILE B 1 151 ? -14.617 0.858 -8.844 1 64.31 151 ILE B CA 1
ATOM 3095 C C . ILE B 1 151 ? -14.789 2.361 -9.047 1 64.31 151 ILE B C 1
ATOM 3097 O O . ILE B 1 151 ? -15.906 2.844 -9.227 1 64.31 151 ILE B O 1
ATOM 3101 N N . ASN B 1 152 ? -13.742 3.055 -8.719 1 77 152 ASN B N 1
ATOM 3102 C CA . ASN B 1 152 ? -13.797 4.465 -9.086 1 77 152 ASN B CA 1
ATOM 3103 C C . ASN B 1 152 ? -12.625 4.859 -9.977 1 77 152 ASN B C 1
ATOM 3105 O O . ASN B 1 152 ? -11.641 4.121 -10.078 1 77 152 ASN B O 1
ATOM 3109 N N . GLN B 1 153 ? -12.867 5.762 -10.789 1 83.38 153 GLN B N 1
ATOM 3110 C CA . GLN B 1 153 ? -11.906 6.262 -11.766 1 83.38 153 GLN B CA 1
ATOM 3111 C C . GLN B 1 153 ? -10.57 6.594 -11.109 1 83.38 153 GLN B C 1
ATOM 3113 O O . GLN B 1 153 ? -9.516 6.352 -11.695 1 83.38 153 GLN B O 1
ATOM 3118 N N . LYS B 1 154 ? -10.625 6.949 -9.906 1 83.38 154 LYS B N 1
ATOM 3119 C CA . LYS B 1 154 ? -9.406 7.32 -9.195 1 83.38 154 LYS B CA 1
ATOM 3120 C C . LYS B 1 154 ? -8.555 6.094 -8.883 1 83.38 154 LYS B C 1
ATOM 3122 O O . LYS B 1 154 ? -7.328 6.148 -8.977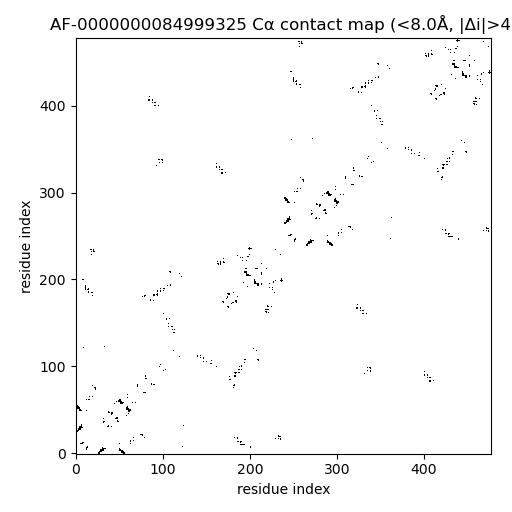 1 83.38 154 LYS B O 1
ATOM 3127 N N . GLU B 1 155 ? -9.25 5.035 -8.602 1 87.94 155 GLU B N 1
ATOM 3128 C CA . GLU B 1 155 ? -8.539 3.791 -8.32 1 87.94 155 GLU B CA 1
ATOM 3129 C C . GLU B 1 155 ? -7.832 3.26 -9.562 1 87.94 155 GLU B C 1
ATOM 3131 O O . GLU B 1 155 ? -6.691 2.803 -9.492 1 87.94 155 GLU B O 1
ATOM 3136 N N . LYS B 1 156 ? -8.477 3.367 -10.688 1 92.38 156 LYS B N 1
ATOM 3137 C CA . LYS B 1 156 ? -7.895 2.906 -11.945 1 92.38 156 LYS B CA 1
ATOM 3138 C C . LYS B 1 156 ? -6.719 3.785 -12.359 1 92.38 156 LYS B C 1
ATOM 3140 O O . LYS B 1 156 ? -5.699 3.285 -12.844 1 92.38 156 LYS B O 1
ATOM 3145 N N . GLU B 1 157 ? -6.871 5.051 -12.109 1 93.25 157 GLU B N 1
ATOM 3146 C CA . GLU B 1 157 ? -5.789 5.98 -12.422 1 93.25 157 GLU B CA 1
ATOM 3147 C C . GLU B 1 157 ? -4.566 5.715 -11.547 1 93.25 157 GLU B C 1
ATOM 3149 O O . GLU B 1 157 ? -3.434 5.73 -12.031 1 93.25 157 GLU B O 1
ATOM 3154 N N . SER B 1 158 ? -4.898 5.473 -10.305 1 95.12 158 SER B N 1
ATOM 3155 C CA . SER B 1 158 ? -3.812 5.164 -9.375 1 95.12 158 SER B CA 1
ATOM 3156 C C . SER B 1 158 ? -3.105 3.871 -9.758 1 95.12 158 SER B C 1
ATOM 3158 O O . SER B 1 158 ? -1.875 3.799 -9.734 1 95.12 158 SER B O 1
ATOM 3160 N N . LEU B 1 159 ? -3.855 2.85 -10.18 1 97.06 159 LEU B N 1
ATOM 3161 C CA . LEU B 1 159 ? -3.27 1.589 -10.617 1 97.06 159 LEU B CA 1
ATOM 3162 C C . LEU B 1 159 ? -2.393 1.796 -11.844 1 97.06 159 LEU B C 1
ATOM 3164 O O . LEU B 1 159 ? -1.268 1.293 -11.906 1 97.06 159 LEU B O 1
ATOM 3168 N N . THR B 1 160 ? -2.902 2.557 -12.773 1 96.81 160 THR B N 1
ATOM 3169 C CA . THR B 1 160 ? -2.154 2.811 -14 1 96.81 160 THR B CA 1
ATOM 3170 C C . THR B 1 160 ? -0.824 3.49 -13.688 1 96.81 160 THR B C 1
ATOM 3172 O O . THR B 1 160 ? 0.219 3.096 -14.211 1 96.81 160 THR B O 1
ATOM 3175 N N . LEU B 1 161 ? -0.867 4.453 -12.812 1 96.69 161 LEU B N 1
ATOM 3176 C CA . LEU B 1 161 ? 0.357 5.148 -12.43 1 96.69 161 LEU B CA 1
ATOM 3177 C C . LEU B 1 161 ? 1.336 4.195 -11.75 1 96.69 161 LEU B C 1
ATOM 3179 O O . LEU B 1 161 ? 2.537 4.238 -12.023 1 96.69 161 LEU B O 1
ATOM 3183 N N . ASN B 1 162 ? 0.84 3.363 -10.867 1 98.38 162 ASN B N 1
ATOM 3184 C CA . ASN B 1 162 ? 1.693 2.396 -10.18 1 98.38 162 ASN B CA 1
ATOM 3185 C C . ASN B 1 162 ? 2.334 1.422 -11.164 1 98.38 162 ASN B C 1
ATOM 3187 O O . ASN B 1 162 ? 3.516 1.093 -11.039 1 98.38 162 ASN B O 1
ATOM 3191 N N . LEU B 1 163 ? 1.555 0.966 -12.188 1 98.56 163 LEU B N 1
ATOM 3192 C CA . LEU B 1 163 ? 2.076 0.048 -13.195 1 98.56 163 LEU B CA 1
ATOM 3193 C C . LEU B 1 163 ? 3.129 0.731 -14.055 1 98.56 163 LEU B C 1
ATOM 3195 O O . LEU B 1 163 ? 4.137 0.119 -14.414 1 98.56 163 LEU B O 1
ATOM 3199 N N . GLU B 1 164 ? 2.898 1.96 -14.336 1 97.38 164 GLU B N 1
ATOM 3200 C CA . GLU B 1 164 ? 3.883 2.723 -15.094 1 97.38 164 GLU B CA 1
ATOM 3201 C C . GLU B 1 164 ? 5.172 2.904 -14.305 1 97.38 164 GLU B C 1
ATOM 3203 O O . GLU B 1 164 ? 6.27 2.791 -14.852 1 97.38 164 GLU B O 1
ATOM 3208 N N . ASN B 1 165 ? 5.051 3.201 -13.031 1 97.88 165 ASN B N 1
ATOM 3209 C CA . ASN B 1 165 ? 6.227 3.32 -12.172 1 97.88 165 ASN B CA 1
ATOM 3210 C C . ASN B 1 165 ? 7.012 2.012 -12.109 1 97.88 165 ASN B C 1
ATOM 3212 O O . ASN B 1 165 ? 8.242 2.016 -12.18 1 97.88 165 ASN B O 1
ATOM 3216 N N . LEU B 1 166 ? 6.309 0.901 -12.008 1 98.5 166 LEU B N 1
ATOM 3217 C CA . LEU B 1 166 ? 6.961 -0.403 -12.008 1 98.5 166 LEU B CA 1
ATOM 3218 C C . LEU B 1 166 ? 7.688 -0.646 -13.328 1 98.5 166 LEU B C 1
ATOM 3220 O O . LEU B 1 166 ? 8.82 -1.13 -13.336 1 98.5 166 LEU B O 1
ATOM 3224 N N . SER B 1 167 ? 6.965 -0.316 -14.398 1 97.44 167 SER B N 1
ATOM 3225 C CA . SER B 1 167 ? 7.562 -0.463 -15.719 1 97.44 167 SER B CA 1
ATOM 3226 C C . SER B 1 167 ? 8.852 0.341 -15.836 1 97.44 167 SER B C 1
ATOM 3228 O O . SER B 1 167 ? 9.852 -0.154 -16.359 1 97.44 167 SER B O 1
ATOM 3230 N N . ASN B 1 168 ? 8.867 1.53 -15.305 1 96.12 168 ASN B N 1
ATOM 3231 C CA . ASN B 1 168 ? 10.047 2.391 -15.328 1 96.12 168 ASN B CA 1
ATOM 3232 C C . ASN B 1 168 ? 11.188 1.795 -14.508 1 96.12 168 ASN B C 1
ATOM 3234 O O . ASN B 1 168 ? 12.352 1.87 -14.914 1 96.12 168 ASN B O 1
ATOM 3238 N N . LEU B 1 169 ? 10.898 1.179 -13.398 1 96.38 169 LEU B N 1
ATOM 3239 C CA . LEU B 1 169 ? 11.914 0.613 -12.516 1 96.38 169 LEU B CA 1
ATOM 3240 C C . LEU B 1 169 ? 12.594 -0.591 -13.164 1 96.38 169 LEU B C 1
ATOM 3242 O O . LEU B 1 169 ? 13.812 -0.719 -13.125 1 96.38 169 LEU B O 1
ATOM 3246 N N . ILE B 1 170 ? 11.797 -1.422 -13.82 1 95.12 170 ILE B N 1
ATOM 3247 C CA . ILE B 1 170 ? 12.352 -2.678 -14.32 1 95.12 170 ILE B CA 1
ATOM 3248 C C . ILE B 1 170 ? 13.086 -2.436 -15.633 1 95.12 170 ILE B C 1
ATOM 3250 O O . ILE B 1 170 ? 13.852 -3.285 -16.094 1 95.12 170 ILE B O 1
ATOM 3254 N N . ASN B 1 171 ? 12.797 -1.296 -16.266 1 88.69 171 ASN B N 1
ATOM 3255 C CA . ASN B 1 171 ? 13.555 -0.917 -17.453 1 88.69 171 ASN B CA 1
ATOM 3256 C C . ASN B 1 171 ? 15 -0.565 -17.109 1 88.69 171 ASN B C 1
ATOM 3258 O O . ASN B 1 171 ? 15.891 -0.694 -17.953 1 88.69 171 ASN B O 1
ATOM 3262 N N . GLN B 1 172 ? 15.172 -0.269 -15.867 1 84.94 172 GLN B N 1
ATOM 3263 C CA . GLN B 1 172 ? 16.484 0.2 -15.453 1 84.94 172 GLN B CA 1
ATOM 3264 C C . GLN B 1 172 ? 17.234 -0.876 -14.664 1 84.94 172 GLN B C 1
ATOM 3266 O O . GLN B 1 172 ? 18.469 -0.892 -14.641 1 84.94 172 GLN B O 1
ATOM 3271 N N . GLU B 1 173 ? 16.484 -1.725 -14.062 1 85.88 173 GLU B N 1
ATOM 3272 C CA . GLU B 1 173 ? 17.047 -2.744 -13.18 1 85.88 173 GLU B CA 1
ATOM 3273 C C . GLU B 1 173 ? 16.391 -4.098 -13.406 1 85.88 173 GLU B C 1
ATOM 3275 O O . GLU B 1 173 ? 15.219 -4.164 -13.812 1 85.88 173 GLU B O 1
ATOM 3280 N N . ASN B 1 174 ? 17.125 -5.141 -13.133 1 91.56 174 ASN B N 1
ATOM 3281 C CA . ASN B 1 174 ? 16.562 -6.48 -13.281 1 91.56 174 ASN B CA 1
ATOM 3282 C C . ASN B 1 174 ? 15.617 -6.816 -12.125 1 91.56 174 ASN B C 1
ATOM 3284 O O . ASN B 1 174 ? 14.727 -7.66 -12.273 1 91.56 174 ASN B O 1
ATOM 3288 N N . PHE B 1 175 ? 15.906 -6.16 -11 1 96.62 175 PHE B N 1
ATOM 3289 C CA . PHE B 1 175 ? 15.109 -6.391 -9.805 1 96.62 175 PHE B CA 1
ATOM 3290 C C . PHE B 1 175 ? 14.672 -5.066 -9.18 1 96.62 175 PHE B C 1
ATOM 3292 O O . PHE B 1 175 ? 15.25 -4.02 -9.469 1 96.62 175 PHE B O 1
ATOM 3299 N N . LEU B 1 176 ? 13.641 -5.098 -8.438 1 97.25 176 LEU B N 1
ATOM 3300 C CA . LEU B 1 176 ? 13.039 -3.875 -7.91 1 97.25 176 LEU B CA 1
ATOM 3301 C C . LEU B 1 176 ? 13.961 -3.213 -6.891 1 97.25 176 LEU B C 1
ATOM 3303 O O . LEU B 1 176 ? 14.047 -1.985 -6.836 1 97.25 176 LEU B O 1
ATOM 3307 N N . ILE B 1 177 ? 14.555 -4.086 -6.031 1 95.75 177 ILE B N 1
ATOM 3308 C CA . ILE B 1 177 ? 15.484 -3.607 -5.016 1 95.75 177 ILE B CA 1
ATOM 3309 C C . ILE B 1 177 ? 16.797 -4.391 -5.105 1 95.75 177 ILE B C 1
ATOM 3311 O O . ILE B 1 177 ? 16.797 -5.625 -5.074 1 95.75 177 ILE B O 1
ATOM 3315 N N . GLY B 1 178 ? 17.906 -3.729 -5.258 1 93.19 178 GLY B N 1
ATOM 3316 C CA . GLY B 1 178 ? 19.203 -4.387 -5.277 1 93.19 178 GLY B CA 1
ATOM 3317 C C . GLY B 1 178 ? 19.453 -5.176 -6.551 1 93.19 178 GLY B C 1
ATOM 3318 O O . GLY B 1 178 ? 18.875 -4.875 -7.598 1 93.19 178 GLY B O 1
ATOM 3319 N N . ASP B 1 179 ? 20.359 -6.148 -6.441 1 94.12 179 ASP B N 1
ATOM 3320 C CA . ASP B 1 179 ? 20.812 -6.836 -7.645 1 94.12 179 ASP B CA 1
ATOM 3321 C C . ASP B 1 179 ? 20.453 -8.32 -7.605 1 94.12 179 ASP B C 1
ATOM 3323 O O . ASP B 1 179 ? 20.938 -9.109 -8.414 1 94.12 179 ASP B O 1
ATOM 3327 N N . LYS B 1 180 ? 19.578 -8.656 -6.66 1 95.19 180 LYS B N 1
ATOM 3328 C CA . LYS B 1 180 ? 19.156 -10.047 -6.527 1 95.19 180 LYS B CA 1
ATOM 3329 C C . LYS B 1 180 ? 17.641 -10.164 -6.383 1 95.19 180 LYS B C 1
ATOM 3331 O O . LYS B 1 180 ? 16.984 -9.227 -5.93 1 95.19 180 LYS B O 1
ATOM 3336 N N . LEU B 1 181 ? 17.156 -11.32 -6.762 1 96.88 181 LEU B N 1
ATOM 3337 C CA . LEU B 1 181 ? 15.742 -11.625 -6.59 1 96.88 181 LEU B CA 1
ATOM 3338 C C . LEU B 1 181 ? 15.336 -11.531 -5.125 1 96.88 181 LEU B C 1
ATOM 3340 O O . LEU B 1 181 ? 16.047 -12.008 -4.242 1 96.88 181 LEU B O 1
ATOM 3344 N N . SER B 1 182 ? 14.281 -10.891 -4.844 1 97.75 182 SER B N 1
ATOM 3345 C CA . SER B 1 182 ? 13.781 -10.758 -3.477 1 97.75 182 SER B CA 1
ATOM 3346 C C . SER B 1 182 ? 12.273 -10.961 -3.418 1 97.75 182 SER B C 1
ATOM 3348 O O . SER B 1 182 ? 11.625 -11.141 -4.449 1 97.75 182 SER B O 1
ATOM 3350 N N . ILE B 1 183 ? 11.727 -10.898 -2.236 1 98.44 183 ILE B N 1
ATOM 3351 C CA . ILE B 1 183 ? 10.297 -11.07 -2.014 1 98.44 183 ILE B CA 1
ATOM 3352 C C . ILE B 1 183 ? 9.539 -9.898 -2.639 1 98.44 183 ILE B C 1
ATOM 3354 O O . ILE B 1 183 ? 8.352 -10.031 -2.967 1 98.44 183 ILE B O 1
ATOM 3358 N N . ALA B 1 184 ? 10.219 -8.734 -2.803 1 98.69 184 ALA B N 1
ATOM 3359 C CA . ALA B 1 184 ? 9.594 -7.605 -3.488 1 98.69 184 ALA B CA 1
ATOM 3360 C C . ALA B 1 184 ? 9.25 -7.965 -4.934 1 98.69 184 ALA B C 1
ATOM 3362 O O . ALA B 1 184 ? 8.133 -7.711 -5.391 1 98.69 184 ALA B O 1
ATOM 3363 N N . ASP B 1 185 ? 10.172 -8.586 -5.625 1 98.56 185 ASP B N 1
ATOM 3364 C CA . ASP B 1 185 ? 9.969 -8.992 -7.012 1 98.56 185 ASP B CA 1
ATOM 3365 C C . ASP B 1 185 ? 8.867 -10.055 -7.121 1 98.56 185 ASP B C 1
ATOM 3367 O O . ASP B 1 185 ? 7.977 -9.945 -7.965 1 98.56 185 ASP B O 1
ATOM 3371 N N . ILE B 1 186 ? 8.953 -10.992 -6.254 1 98.5 186 ILE B N 1
ATOM 3372 C CA . ILE B 1 186 ? 8.039 -12.133 -6.281 1 98.5 186 ILE B CA 1
ATOM 3373 C C . ILE B 1 186 ? 6.613 -11.656 -6.004 1 98.5 186 ILE B C 1
ATOM 3375 O O . ILE B 1 186 ? 5.668 -12.094 -6.668 1 98.5 186 ILE B O 1
ATOM 3379 N N . SER B 1 187 ? 6.465 -10.75 -5.027 1 98.88 187 SER B N 1
ATOM 3380 C CA . SER B 1 187 ? 5.141 -10.25 -4.676 1 98.88 187 SER B CA 1
ATOM 3381 C C . SER B 1 187 ? 4.52 -9.477 -5.832 1 98.88 187 SER B C 1
ATOM 3383 O O . SER B 1 187 ? 3.365 -9.719 -6.199 1 98.88 187 SER B O 1
ATOM 3385 N N . VAL B 1 188 ? 5.281 -8.602 -6.434 1 98.88 188 VAL B N 1
ATOM 3386 C CA . VAL B 1 188 ? 4.766 -7.805 -7.543 1 98.88 188 VAL B CA 1
ATOM 3387 C C . VAL B 1 188 ? 4.457 -8.711 -8.734 1 98.88 188 VAL B C 1
ATOM 3389 O O . VAL B 1 188 ? 3.375 -8.633 -9.32 1 98.88 188 VAL B O 1
ATOM 3392 N N . ALA B 1 189 ? 5.367 -9.602 -9.055 1 98.44 189 ALA B N 1
ATOM 3393 C CA . ALA B 1 189 ? 5.195 -10.5 -10.195 1 98.44 189 ALA B CA 1
ATOM 3394 C C . ALA B 1 189 ? 3.941 -11.359 -10.039 1 98.44 189 ALA B C 1
ATOM 3396 O O . ALA B 1 189 ? 3.184 -11.539 -10.992 1 98.44 189 ALA B O 1
ATOM 3397 N N . SER B 1 190 ? 3.74 -11.883 -8.867 1 98.38 190 SER B N 1
ATOM 3398 C CA . SER B 1 190 ? 2.598 -12.766 -8.633 1 98.38 190 SER B CA 1
ATOM 3399 C C . SER B 1 190 ? 1.28 -12.016 -8.812 1 98.38 190 SER B C 1
ATOM 3401 O O . SER B 1 190 ? 0.341 -12.539 -9.414 1 98.38 190 SER B O 1
ATOM 3403 N N . HIS B 1 191 ? 1.2 -10.797 -8.359 1 98.5 191 HIS B N 1
ATOM 3404 C CA . HIS B 1 191 ? -0.055 -10.062 -8.453 1 98.5 191 HIS B CA 1
ATOM 3405 C C . HIS B 1 191 ? -0.336 -9.641 -9.898 1 98.5 191 HIS B C 1
ATOM 3407 O O . HIS B 1 191 ? -1.496 -9.539 -10.305 1 98.5 191 HIS B O 1
ATOM 3413 N N . LEU B 1 192 ? 0.695 -9.461 -10.734 1 98.44 192 LEU B N 1
ATOM 3414 C CA . LEU B 1 192 ? 0.516 -9.109 -12.133 1 98.44 192 LEU B CA 1
ATOM 3415 C C . LEU B 1 192 ? -0.196 -10.219 -12.891 1 98.44 192 LEU B C 1
ATOM 3417 O O . LEU B 1 192 ? -0.7 -10 -14 1 98.44 192 LEU B O 1
ATOM 3421 N N . SER B 1 193 ? -0.249 -11.422 -12.305 1 96.81 193 SER B N 1
ATOM 3422 C CA . SER B 1 193 ? -0.821 -12.586 -12.977 1 96.81 193 SER B CA 1
ATOM 3423 C C . SER B 1 193 ? -2.299 -12.375 -13.281 1 96.81 193 SER B C 1
ATOM 3425 O O . SER B 1 193 ? -2.818 -12.922 -14.258 1 96.81 193 SER B O 1
ATOM 3427 N N . LEU B 1 194 ? -3.002 -11.555 -12.469 1 96.12 194 LEU B N 1
ATOM 3428 C CA . LEU B 1 194 ? -4.426 -11.328 -12.695 1 96.12 194 LEU B CA 1
ATOM 3429 C C . LEU B 1 194 ? -4.648 -10.281 -13.781 1 96.12 194 LEU B C 1
ATOM 3431 O O . LEU B 1 194 ? -5.734 -10.211 -14.359 1 96.12 194 LEU B O 1
ATOM 3435 N N . LEU B 1 195 ? -3.654 -9.445 -14.008 1 97.56 195 LEU B N 1
ATOM 3436 C CA . LEU B 1 195 ? -3.77 -8.469 -15.086 1 97.56 195 LEU B CA 1
ATOM 3437 C C . LEU B 1 195 ? -3.598 -9.141 -16.438 1 97.56 195 LEU B C 1
ATOM 3439 O O . LEU B 1 195 ? -4.301 -8.797 -17.406 1 97.56 195 LEU B O 1
ATOM 3443 N N . LYS B 1 196 ? -2.699 -10 -16.484 1 97.25 196 LYS B N 1
ATOM 3444 C CA . LYS B 1 196 ? -2.412 -10.844 -17.641 1 97.25 196 LYS B CA 1
ATOM 3445 C C . LYS B 1 196 ? -1.882 -12.211 -17.203 1 97.25 196 LYS B C 1
ATOM 3447 O O . LYS B 1 196 ? -0.779 -12.305 -16.672 1 97.25 196 LYS B O 1
ATOM 3452 N N . PHE B 1 197 ? -2.619 -13.266 -17.469 1 96 197 PHE B N 1
ATOM 3453 C CA . PHE B 1 197 ? -2.262 -14.594 -16.984 1 96 197 PHE B CA 1
ATOM 3454 C C . PHE B 1 197 ? -0.983 -15.086 -17.656 1 96 197 PHE B C 1
ATOM 3456 O O . PHE B 1 197 ? -0.848 -15 -18.891 1 96 197 PHE B O 1
ATOM 3463 N N . PRO B 1 198 ? -0.091 -15.531 -16.812 1 94 198 PRO B N 1
ATOM 3464 C CA . PRO B 1 198 ? 1.151 -16.078 -17.359 1 94 198 PRO B CA 1
ATOM 3465 C C . PRO B 1 198 ? 0.969 -17.469 -17.969 1 94 198 PRO B C 1
ATOM 3467 O O . PRO B 1 198 ? -0.118 -18.047 -17.891 1 94 198 PRO B O 1
ATOM 3470 N N . ASN B 1 199 ? 2.037 -17.953 -18.516 1 89.06 199 ASN B N 1
ATOM 3471 C CA . ASN B 1 199 ? 1.995 -19.297 -19.094 1 89.06 199 ASN B CA 1
ATOM 3472 C C . ASN B 1 199 ? 1.709 -20.359 -18.047 1 89.06 199 ASN B C 1
ATOM 3474 O O . ASN B 1 199 ? 1.064 -21.359 -18.344 1 89.06 199 ASN B O 1
ATOM 3478 N N . SER B 1 200 ? 2.113 -20.109 -16.859 1 89.19 200 SER B N 1
ATOM 3479 C CA . SER B 1 200 ? 1.961 -21.062 -15.773 1 89.19 200 SER B CA 1
ATOM 3480 C C . SER B 1 200 ? 0.494 -21.234 -15.391 1 89.19 200 SER B C 1
ATOM 3482 O O . SER B 1 200 ? 0.143 -22.172 -14.664 1 89.19 200 SER B O 1
ATOM 3484 N N . SER B 1 201 ? -0.375 -20.375 -15.883 1 91.25 201 SER B N 1
ATOM 3485 C CA . SER B 1 201 ? -1.793 -20.422 -15.539 1 91.25 201 SER B CA 1
ATOM 3486 C C . SER B 1 201 ? -2.521 -21.469 -16.375 1 91.25 201 SER B C 1
ATOM 3488 O O . SER B 1 201 ? -3.672 -21.812 -16.094 1 91.25 201 SER B O 1
ATOM 3490 N N . GLY B 1 202 ? -1.838 -21.984 -17.422 1 89.25 202 GLY B N 1
ATOM 3491 C CA . GLY B 1 202 ? -2.469 -22.969 -18.281 1 89.25 202 GLY B CA 1
ATOM 3492 C C . GLY B 1 202 ? -2.873 -22.406 -19.641 1 89.25 202 GLY B C 1
ATOM 3493 O O . GLY B 1 202 ? -3.119 -21.203 -19.766 1 89.25 202 GLY B O 1
ATOM 3494 N N . GLU B 1 203 ? -3.045 -23.203 -20.547 1 87.12 203 GLU B N 1
ATOM 3495 C CA . GLU B 1 203 ? -3.256 -22.828 -21.953 1 87.12 203 GLU B CA 1
ATOM 3496 C C . GLU B 1 203 ? -4.543 -22.031 -22.125 1 87.12 203 GLU B C 1
ATOM 3498 O O . GLU B 1 203 ? -4.594 -21.094 -22.922 1 87.12 203 GLU B O 1
ATOM 3503 N N . ASN B 1 204 ? -5.543 -22.328 -21.344 1 88.31 204 ASN B N 1
ATOM 3504 C CA . ASN B 1 204 ? -6.844 -21.688 -21.516 1 88.31 204 ASN B CA 1
ATOM 3505 C C . ASN B 1 204 ? -6.848 -20.266 -20.969 1 88.31 204 ASN B C 1
ATOM 3507 O O . ASN B 1 204 ? -7.734 -19.469 -21.297 1 88.31 204 ASN B O 1
ATOM 3511 N N . LEU B 1 205 ? -5.809 -19.953 -20.156 1 92.88 205 LEU B N 1
ATOM 3512 C CA . LEU B 1 205 ? -5.824 -18.656 -19.5 1 92.88 205 LEU B CA 1
ATOM 3513 C C . LEU B 1 205 ? -4.652 -17.797 -19.969 1 92.88 205 LEU B C 1
ATOM 3515 O O . LEU B 1 205 ? -4.699 -16.562 -19.875 1 92.88 205 LEU B O 1
ATOM 3519 N N . THR B 1 206 ? -3.654 -18.422 -20.547 1 93.31 206 THR B N 1
ATOM 3520 C CA . THR B 1 206 ? -2.428 -17.719 -20.906 1 93.31 206 THR B CA 1
ATOM 3521 C C . THR B 1 206 ? -2.734 -16.531 -21.797 1 93.31 206 THR B C 1
ATOM 3523 O O . THR B 1 206 ? -3.414 -16.656 -22.812 1 93.31 206 THR B O 1
ATOM 3526 N N . GLY B 1 207 ? -2.307 -15.398 -21.391 1 93.56 207 GLY B N 1
ATOM 3527 C CA . GLY B 1 207 ? -2.432 -14.195 -22.203 1 93.56 207 GLY B CA 1
ATOM 3528 C C . GLY B 1 207 ? -3.736 -13.453 -21.969 1 93.56 207 GLY B C 1
ATOM 3529 O O . GLY B 1 207 ? -3.875 -12.297 -22.359 1 93.56 207 GLY B O 1
ATOM 3530 N N . GLN B 1 208 ? -4.691 -14.109 -21.359 1 94.12 208 GLN B N 1
ATOM 3531 C CA . GLN B 1 208 ? -5.953 -13.461 -21.031 1 94.12 208 GLN B CA 1
ATOM 3532 C C . GLN B 1 208 ? -5.816 -12.602 -19.781 1 94.12 208 GLN B C 1
ATOM 3534 O O . GLN B 1 208 ? -4.789 -12.641 -19.094 1 94.12 208 GLN B O 1
ATOM 3539 N N . GLY B 1 209 ? -6.77 -11.727 -19.5 1 94.69 209 GLY B N 1
ATOM 3540 C CA . GLY B 1 209 ? -6.773 -10.859 -18.328 1 94.69 209 GLY B CA 1
ATOM 3541 C C . GLY B 1 209 ? -7.523 -9.562 -18.562 1 94.69 209 GLY B C 1
ATOM 3542 O O . GLY B 1 209 ? -8.555 -9.547 -19.234 1 94.69 209 GLY B O 1
ATOM 3543 N N . CYS B 1 210 ? -7 -8.562 -17.969 1 95.06 210 CYS B N 1
ATOM 3544 C CA . CYS B 1 210 ? -7.641 -7.254 -18.094 1 95.06 210 CYS B CA 1
ATOM 3545 C C . CYS B 1 210 ? -7.238 -6.57 -19.391 1 95.06 210 CYS B C 1
ATOM 3547 O O . CYS B 1 210 ? -6.152 -5.992 -19.484 1 95.06 210 CYS B O 1
ATOM 3549 N N . SER B 1 211 ? -8.109 -6.527 -20.344 1 92.38 211 SER B N 1
ATOM 3550 C CA . SER B 1 211 ? -7.84 -6.168 -21.734 1 92.38 211 SER B CA 1
ATOM 3551 C C . SER B 1 211 ? -7.168 -4.805 -21.828 1 92.38 211 SER B C 1
ATOM 3553 O O . SER B 1 211 ? -6.215 -4.625 -22.594 1 92.38 211 SER B O 1
ATOM 3555 N N . ILE B 1 212 ? -7.617 -3.84 -21.047 1 90.94 212 ILE B N 1
ATOM 3556 C CA . ILE B 1 212 ? -7.102 -2.477 -21.109 1 90.94 212 ILE B CA 1
ATOM 3557 C C . ILE B 1 212 ? -5.613 -2.471 -20.75 1 90.94 212 ILE B C 1
ATOM 3559 O O . ILE B 1 212 ? -4.836 -1.711 -21.344 1 90.94 212 ILE B O 1
ATOM 3563 N N . TYR B 1 213 ? -5.184 -3.322 -19.891 1 96 213 TYR B N 1
ATOM 3564 C CA . TYR B 1 213 ? -3.793 -3.346 -19.453 1 96 213 TYR B CA 1
ATOM 3565 C C . TYR B 1 213 ? -2.965 -4.289 -20.312 1 96 213 TYR B C 1
ATOM 3567 O O . TYR B 1 213 ? -1.808 -3.998 -20.625 1 96 213 TYR B O 1
ATOM 3575 N N . VAL B 1 214 ? -3.566 -5.375 -20.766 1 95.12 214 VAL B N 1
ATOM 3576 C CA . VAL B 1 214 ? -2.881 -6.367 -21.594 1 95.12 214 VAL B CA 1
ATOM 3577 C C . VAL B 1 214 ? -2.412 -5.723 -22.891 1 95.12 214 VAL B C 1
ATOM 3579 O O . VAL B 1 214 ? -1.312 -6.008 -23.375 1 95.12 214 VAL B O 1
ATOM 3582 N N . LYS B 1 215 ? -3.15 -4.844 -23.406 1 94.19 215 LYS B N 1
ATOM 3583 C CA . LYS B 1 215 ? -2.887 -4.27 -24.719 1 94.19 215 LYS B CA 1
ATOM 3584 C C . LYS B 1 215 ? -2.09 -2.975 -24.609 1 94.19 215 LYS B C 1
ATOM 3586 O O . LYS B 1 215 ? -1.699 -2.389 -25.625 1 94.19 215 LYS B O 1
ATOM 3591 N N . ASP B 1 216 ? -1.866 -2.504 -23.453 1 95 216 ASP B N 1
ATOM 3592 C CA . ASP B 1 216 ? -1.128 -1.261 -23.25 1 95 216 ASP B CA 1
ATOM 3593 C C . ASP B 1 216 ? 0.354 -1.444 -23.578 1 95 216 ASP B C 1
ATOM 3595 O O . ASP B 1 216 ? 1.058 -2.182 -22.875 1 95 216 ASP B O 1
ATOM 3599 N N . PRO B 1 217 ? 0.93 -0.78 -24.562 1 95.25 217 PRO B N 1
ATOM 3600 C CA . PRO B 1 217 ? 2.326 -0.96 -24.969 1 95.25 217 PRO B CA 1
ATOM 3601 C C . PRO B 1 217 ? 3.314 -0.554 -23.875 1 95.25 217 PRO B C 1
ATOM 3603 O O . PRO B 1 217 ? 4.395 -1.14 -23.766 1 95.25 217 PRO B O 1
ATOM 3606 N N . SER B 1 218 ? 2.932 0.365 -23.047 1 94.12 218 SER B N 1
ATOM 3607 C CA . SER B 1 218 ? 3.834 0.892 -22.031 1 94.12 218 SER B CA 1
ATOM 3608 C C . SER B 1 218 ? 4.031 -0.109 -20.906 1 94.12 218 SER B C 1
ATOM 3610 O O . SER B 1 218 ? 4.941 0.043 -20.078 1 94.12 218 SER B O 1
ATOM 3612 N N . LEU B 1 219 ? 3.178 -1.187 -20.906 1 97 219 LEU B N 1
ATOM 3613 C CA . LEU B 1 219 ? 3.236 -2.133 -19.797 1 97 219 LEU B CA 1
ATOM 3614 C C . LEU B 1 219 ? 3.832 -3.463 -20.25 1 97 219 LEU B C 1
ATOM 3616 O O . LEU B 1 219 ? 4.016 -4.371 -19.438 1 97 219 LEU B O 1
ATOM 3620 N N . GLN B 1 220 ? 4.203 -3.588 -21.562 1 96.5 220 GLN B N 1
ATOM 3621 C CA . GLN B 1 220 ? 4.664 -4.863 -22.094 1 96.5 220 GLN B CA 1
ATOM 3622 C C . GLN B 1 220 ? 5.953 -5.316 -21.422 1 96.5 220 GLN B C 1
ATOM 3624 O O . GLN B 1 220 ? 6.148 -6.508 -21.172 1 96.5 220 GLN B O 1
ATOM 3629 N N . ASN B 1 221 ? 6.812 -4.367 -21.141 1 96.5 221 ASN B N 1
ATOM 3630 C CA . ASN B 1 221 ? 8.062 -4.723 -20.484 1 96.5 221 ASN B CA 1
ATOM 3631 C C . ASN B 1 221 ? 7.816 -5.32 -19.094 1 96.5 221 ASN B C 1
ATOM 3633 O O . ASN B 1 221 ? 8.57 -6.191 -18.656 1 96.5 221 ASN B O 1
ATOM 3637 N N . LEU B 1 222 ? 6.781 -4.84 -18.469 1 97.19 222 LEU B N 1
ATOM 3638 C CA . LEU B 1 222 ? 6.43 -5.332 -17.141 1 97.19 222 LEU B CA 1
ATOM 3639 C C . LEU B 1 222 ? 6.012 -6.797 -17.188 1 97.19 222 LEU B C 1
ATOM 3641 O O . LEU B 1 222 ? 6.441 -7.602 -16.359 1 97.19 222 LEU B O 1
ATOM 3645 N N . PHE B 1 223 ? 5.227 -7.16 -18.172 1 97.12 223 PHE B N 1
ATOM 3646 C CA . PHE B 1 223 ? 4.781 -8.539 -18.328 1 97.12 223 PHE B CA 1
ATOM 3647 C C . PHE B 1 223 ? 5.938 -9.43 -18.766 1 97.12 223 PHE B C 1
ATOM 3649 O O . PHE B 1 223 ? 6.039 -10.586 -18.344 1 97.12 223 PHE B O 1
ATOM 3656 N N . LYS B 1 224 ? 6.793 -8.922 -19.594 1 96.44 224 LYS B N 1
ATOM 3657 C CA . LYS B 1 224 ? 7.988 -9.664 -19.984 1 96.44 224 LYS B CA 1
ATOM 3658 C C . LYS B 1 224 ? 8.883 -9.938 -18.766 1 96.44 224 LYS B C 1
ATOM 3660 O O . LYS B 1 224 ? 9.438 -11.023 -18.641 1 96.44 224 LYS B O 1
ATOM 3665 N N . TRP B 1 225 ? 9.008 -8.922 -17.969 1 97.75 225 TRP B N 1
ATOM 3666 C CA . TRP B 1 225 ? 9.789 -9.039 -16.734 1 97.75 225 TRP B CA 1
ATOM 3667 C C . TRP B 1 225 ? 9.211 -10.109 -15.828 1 97.75 225 TRP B C 1
ATOM 3669 O O . TRP B 1 225 ? 9.938 -10.961 -15.312 1 97.75 225 TRP B O 1
ATOM 3679 N N . ARG B 1 226 ? 7.895 -10.094 -15.625 1 97.12 226 ARG B N 1
ATOM 3680 C CA . ARG B 1 226 ? 7.219 -11.109 -14.828 1 97.12 226 ARG B CA 1
ATOM 3681 C C . ARG B 1 226 ? 7.441 -12.5 -15.406 1 97.12 226 ARG B C 1
ATOM 3683 O O . ARG B 1 226 ? 7.727 -13.445 -14.672 1 97.12 226 ARG B O 1
ATOM 3690 N N . ASP B 1 227 ? 7.34 -12.68 -16.719 1 95.88 227 ASP B N 1
ATOM 3691 C CA . ASP B 1 227 ? 7.562 -13.961 -17.375 1 95.88 227 ASP B CA 1
ATOM 3692 C C . ASP B 1 227 ? 9.008 -14.43 -17.188 1 95.88 227 ASP B C 1
ATOM 3694 O O . ASP B 1 227 ? 9.258 -15.625 -17.016 1 95.88 227 ASP B O 1
ATOM 3698 N N . PHE B 1 228 ? 9.891 -13.492 -17.297 1 94.88 228 PHE B N 1
ATOM 3699 C CA . PHE B 1 228 ? 11.297 -13.797 -17.078 1 94.88 228 PHE B CA 1
ATOM 3700 C C . PHE B 1 228 ? 11.523 -14.375 -15.688 1 94.88 228 PHE B C 1
ATOM 3702 O O . PHE B 1 228 ? 12.234 -15.367 -15.531 1 94.88 228 PHE B O 1
ATOM 3709 N N . ILE B 1 229 ? 10.875 -13.789 -14.664 1 95.94 229 ILE B N 1
ATOM 3710 C CA . ILE B 1 229 ? 11.008 -14.266 -13.297 1 95.94 229 ILE B CA 1
ATOM 3711 C C . ILE B 1 229 ? 10.414 -15.664 -13.18 1 95.94 229 ILE B C 1
ATOM 3713 O O . ILE B 1 229 ? 11.016 -16.547 -12.562 1 95.94 229 ILE B O 1
ATOM 3717 N N . GLU B 1 230 ? 9.281 -15.891 -13.773 1 94.88 230 GLU B N 1
ATOM 3718 C CA . GLU B 1 230 ? 8.656 -17.219 -13.734 1 94.88 230 GLU B CA 1
ATOM 3719 C C . GLU B 1 230 ? 9.539 -18.266 -14.406 1 94.88 230 GLU B C 1
ATOM 3721 O O . GLU B 1 230 ? 9.68 -19.375 -13.898 1 94.88 230 GLU B O 1
ATOM 3726 N N . ASP B 1 231 ? 10.078 -17.875 -15.5 1 93.81 231 ASP B N 1
ATOM 3727 C CA . ASP B 1 231 ? 10.953 -18.781 -16.234 1 93.81 231 ASP B CA 1
ATOM 3728 C C . ASP B 1 231 ? 12.195 -19.125 -15.43 1 93.81 231 ASP B C 1
ATOM 3730 O O . ASP B 1 231 ? 12.609 -20.281 -15.383 1 93.81 231 ASP B O 1
ATOM 3734 N N . GLN B 1 232 ? 12.766 -18.109 -14.836 1 92.69 232 GLN B N 1
ATOM 3735 C CA . GLN B 1 232 ? 13.953 -18.328 -14.016 1 92.69 232 GLN B CA 1
ATOM 3736 C C . GLN B 1 232 ? 13.664 -19.281 -12.859 1 92.69 232 GLN B C 1
ATOM 3738 O O . GLN B 1 232 ? 14.531 -20.047 -12.445 1 92.69 232 GLN B O 1
ATOM 3743 N N . LEU B 1 233 ? 12.445 -19.234 -12.367 1 94.31 233 LEU B N 1
ATOM 3744 C CA . LEU B 1 233 ? 12.062 -20.047 -11.227 1 94.31 233 LEU B CA 1
ATOM 3745 C C . LEU B 1 233 ? 11.445 -21.375 -11.68 1 94.31 233 LEU B C 1
ATOM 3747 O O . LEU B 1 233 ? 11.047 -22.188 -10.852 1 94.31 233 LEU B O 1
ATOM 3751 N N . ALA B 1 234 ? 11.328 -21.562 -12.992 1 89.94 234 ALA B N 1
ATOM 3752 C CA . ALA B 1 234 ? 10.773 -22.781 -13.586 1 89.94 234 ALA B CA 1
ATOM 3753 C C . ALA B 1 234 ? 9.359 -23.047 -13.07 1 89.94 234 ALA B C 1
ATOM 3755 O O . ALA B 1 234 ? 9.039 -24.172 -12.688 1 89.94 234 ALA B O 1
ATOM 3756 N N . ILE B 1 235 ? 8.672 -21.906 -12.867 1 83.62 235 ILE B N 1
ATOM 3757 C CA . ILE B 1 235 ? 7.273 -22.047 -12.484 1 83.62 235 ILE B CA 1
ATOM 3758 C C . ILE B 1 235 ? 6.48 -22.656 -13.633 1 83.62 235 ILE B C 1
ATOM 3760 O O . ILE B 1 235 ? 6.496 -22.141 -14.758 1 83.62 235 ILE B O 1
ATOM 3764 N N . THR B 1 236 ? 6.113 -23.859 -13.469 1 72.88 236 THR B N 1
ATOM 3765 C CA . THR B 1 236 ? 5.406 -24.547 -14.539 1 72.88 236 THR B CA 1
ATOM 3766 C C . THR B 1 236 ? 3.959 -24.828 -14.141 1 72.88 236 THR B C 1
ATOM 3768 O O . THR B 1 236 ? 3.564 -24.578 -13 1 72.88 236 THR B O 1
ATOM 3771 N N . ASN B 1 237 ? 3.199 -25.109 -15.133 1 63.72 237 ASN B N 1
ATOM 3772 C CA . ASN B 1 237 ? 1.812 -25.516 -14.938 1 63.72 237 ASN B CA 1
ATOM 3773 C C . ASN B 1 237 ? 1.712 -26.781 -14.094 1 63.72 237 ASN B C 1
ATOM 3775 O O . ASN B 1 237 ? 2.107 -27.859 -14.539 1 63.72 237 ASN B O 1
ATOM 3779 N N . HIS B 1 238 ? 2.109 -26.609 -12.828 1 50.25 238 HIS B N 1
ATOM 3780 C CA . HIS B 1 238 ? 2.031 -27.891 -12.125 1 50.25 238 HIS B CA 1
ATOM 3781 C C . HIS B 1 238 ? 0.601 -28.422 -12.094 1 50.25 238 HIS B C 1
ATOM 3783 O O . HIS B 1 238 ? -0.328 -27.688 -11.742 1 50.25 238 HIS B O 1
ATOM 3789 N N . HIS B 1 239 ? 0.277 -29.188 -13.086 1 43.34 239 HIS B N 1
ATOM 3790 C CA . HIS B 1 239 ? -0.915 -30.031 -12.984 1 43.34 239 HIS B CA 1
ATOM 3791 C C . HIS B 1 239 ? -0.819 -30.984 -11.797 1 43.34 239 HIS B C 1
ATOM 3793 O O . HIS B 1 239 ? 0.273 -31.422 -11.438 1 43.34 239 HIS B O 1
#

pLDDT: mean 87.13, std 14.61, range [43.34, 98.88]

Sequence (478 aa):
MLELHQFRHSPYCLKVRMALAAKKLAYRTVEITPAVGQIDIFQKTGQKKLPVLFDNETIIHDSSSIIRHLEKIEIEPKLIPEGLKEASQVQIIENWADTTLAKSIKIVFLEELSKNPKLISSLFSNKISDSMQKPLFNIPTKIASQISGLINQKEKESLTLNLENLSNLINQENFLIGDKLSIADISVASHLSLLKFPNSSGENLTGQGCSIYVKDPSLQNLFKWRDFIEDQLAITNHHMLELHQFRHSPYCLKVRMALAAKKLAYRTVEITPAVGQIDIFQKTGQKKLPVLFDNETIIHDSSSIIRHLEKIEIEPKLIPEGLKEASQVQIIENWADTTLAKSIKIVFLEELSKNPKLISSLFSNKISDSMQKPLFNIPTKIASQISGLINQKEKESLTLNLENLSNLINQENFLIGDKLSIADISVASHLSLLKFPNSSGENLTGQGCSIYVKDPSLQNLFKWRDFIEDQLAITNHH

Foldseek 3Di:
DKEKEAAQLDLLSQLLVLLCLQQVHDYHYDYADPPVRQVVCCVVPVDRDDIWMDDPPDIDHTSVRSSVVVQVVPGDDRQQDPDPVLNVVLVVLLVCLVPLLLVLQVLLQLVVCLVPVLLLCLSRVPDCDPVNVVVSVCSNVVSVVVNVVVDDPVSVVVNVVVLLVLLVQCVVALDNGDPDNHSSRSSNLSSCCQQANDVLSDDSRHGDHNVVQSPDPSNVSVNVSSNVSCVVSVNHVPD/DKEKEAALLDLLSQLLVLLCLQQVHDYHYDYADPPVRQVVCCVVPVDRDDIWMDDPPDIDHTSVRSSVVVQVVPGDDRQQDPDPVLNVVLVVLLVCLVPLLLVLQVLLQLVVCLVPVLLLCLSRVPDPDPVNVVVSVCSSVVSVVVNVVVDDPVSVVVNVVVLLVLLVQCVVALDNTDPDNHSSRSSNLSSCCQQANDVLSDDSRHGDHNVVQSPDPSNVSVNVSSNVSCVVSVNHVPD

Solvent-accessible surface area (backbone atoms only — not comparable to full-atom values): 25668 Å² total; per-residue (Å²): 111,40,34,37,37,25,35,88,86,36,35,49,28,40,29,42,51,51,51,34,38,54,46,68,54,77,67,46,77,42,82,38,51,80,84,74,32,36,58,58,43,23,72,72,68,71,39,74,68,70,18,35,37,34,51,70,92,43,77,38,59,46,41,67,54,39,52,55,56,54,59,70,50,91,50,66,65,57,46,63,50,86,52,63,54,57,27,25,51,31,52,51,46,25,52,29,27,72,41,51,52,34,52,47,49,49,52,53,34,47,54,37,42,67,77,34,63,69,56,53,48,60,73,51,53,93,69,64,50,85,86,54,48,62,61,62,63,47,42,54,57,49,41,49,61,60,43,58,85,61,75,41,72,64,53,54,50,50,45,52,52,50,49,46,27,50,27,49,38,53,74,75,29,97,30,86,59,73,92,49,77,31,45,27,45,41,34,45,38,23,45,45,34,58,42,35,24,42,72,46,66,29,84,87,37,39,72,40,58,26,64,78,58,62,69,33,75,78,41,46,65,40,53,51,50,37,50,48,54,37,57,75,40,62,58,57,58,76,121,109,40,34,37,38,25,35,87,86,37,36,51,28,40,29,42,51,51,51,35,37,55,47,69,53,77,66,46,79,42,82,38,53,81,85,74,32,35,58,57,43,22,72,73,68,72,40,73,67,68,20,35,38,34,52,70,91,44,77,36,59,46,41,66,54,40,51,56,58,54,59,69,50,90,47,67,65,57,44,62,51,86,51,62,54,59,27,26,51,32,51,51,47,24,51,29,26,72,42,50,53,35,52,48,49,50,53,52,33,46,54,39,43,69,75,33,63,67,58,51,48,61,74,50,54,92,69,64,49,83,84,54,50,61,61,61,62,44,42,54,57,50,41,50,60,60,43,58,85,62,74,42,72,65,54,54,51,52,45,51,52,52,49,47,28,51,27,50,37,52,75,76,29,97,30,85,60,72,92,46,75,30,46,28,46,43,36,44,40,22,47,45,33,56,42,35,23,42,72,48,66,31,83,87,37,41,72,40,56,26,62,78,59,63,70,32,75,79,41,48,64,41,55,52,50,36,50,49,54,36,56,75,41,61,58,55,56,78,123

Nearest PDB structures (foldseek):
  4qq7-assembly1_A  TM=7.602E-01  e=1.314E-07  Burkholderia cenocepacia J2315
  3mdk-assembly1_A  TM=8.148E-01  e=1.019E-06  Pseudomonas putida KT2440
  4hoj-assembly1_A-2  TM=7.600E-01  e=3.659E-07  Neisseria gonorrhoeae
  1yy7-assembly1_B  TM=7.610E-01  e=1.829E-06  Yersinia pestis
  2cz3-assembly1_B  TM=6.380E-01  e=5.893E-06  Mus musculus